Protein AF-0000000065835360 (afdb_homodimer)

Radius of gyration: 21.57 Å; Cα contacts (8 Å, |Δi|>4): 899; chains: 2; bounding box: 57×60×49 Å

Organism: Halobacterium salinarum (strain ATCC 29341 / DSM 671 / R1) (NCBI:txid478009)

Solvent-accessible surface area (backbone atoms only — not comparable to full-atom values): 21550 Å² total; per-residue (Å²): 78,46,27,40,27,52,40,58,62,84,72,42,64,62,73,33,56,86,76,38,94,44,69,66,56,38,40,51,50,51,50,28,15,33,51,36,31,48,48,20,39,43,72,41,60,34,44,54,33,32,42,17,49,42,82,69,91,62,95,64,101,49,58,75,44,73,48,68,56,59,67,34,57,42,52,40,48,52,45,53,74,40,68,74,50,26,31,36,41,50,30,45,23,54,41,42,39,27,68,63,51,35,51,56,73,67,50,62,59,41,31,30,34,22,49,22,68,56,25,26,62,30,29,42,34,33,58,51,65,80,58,62,58,53,80,55,36,45,12,34,60,51,35,53,51,47,30,48,74,71,71,42,47,73,32,75,48,65,30,33,38,51,16,47,58,59,55,44,69,70,42,47,32,36,37,67,69,67,28,88,51,52,43,36,50,51,40,44,76,71,37,37,42,83,43,64,58,96,55,41,57,41,64,46,66,61,78,80,126,77,45,27,39,26,51,43,57,63,84,74,41,62,61,72,32,55,86,76,37,94,45,71,66,56,38,41,53,50,51,50,28,14,33,50,34,32,49,50,19,39,42,71,40,58,33,45,52,32,34,41,17,49,41,82,70,92,62,94,64,102,48,59,74,43,74,47,68,57,58,65,33,59,42,51,39,50,52,45,53,74,41,69,76,49,27,31,37,41,48,29,45,22,53,42,41,38,26,68,62,50,36,52,56,73,69,50,62,60,41,32,30,36,22,48,22,66,57,25,26,62,30,31,42,34,33,58,51,66,81,59,62,58,54,78,54,36,45,12,33,61,51,35,54,51,48,30,48,73,70,71,42,48,74,32,75,50,65,27,34,38,52,17,48,57,60,54,43,69,69,43,47,33,36,36,67,69,68,27,88,52,52,44,37,51,52,40,44,76,71,38,37,45,82,43,64,60,96,56,42,57,40,64,46,66,60,77,80,126

Foldseek 3Di:
DEEEEEEEQPQPLVQCCVVDPHSVLVSVLLLLLLQQVCVQQVVLVYAYEYEYLDDHPDDDPHHYDHDVDDPQVSVLCCCLVDDPFYKYAYSQLLLRHSVLVNCQVPDDWQWEFEAAPPQFTGMITHRDSPQRGDGDHNRNVVSVVVCVVVVIGYHYRDDPSRHQGDRHQLSVQCCCVRHPDRSNVSCVVQQWDWDADPNDIGIDGDPDD/DEEEEEEEQPQPLVQCCVVDPHSVLVSVLLLLLLQQVCVQQVVLVYAYEYEYLDDHPDDDPHHYDYDVDDPQVSVLCCCLVDDPFYKYAYSQLLLRHSVLVNCQVPDDWQWEFEAAPPQFTGMITHRDSPQRGDGDHNRNVVSVVVCVVVVIGYHYRDDPSRHQGDRHQLSVQCCCVRHPDRSNVSCVVQQWDWDADPNDIGIDGDDDD

Secondary structure (DSSP, 8-state):
-EEEEEE--SS--GGGTTTSSSHHHHHHHHHHHHHHHHHHHHHTT-EEEEEESS--SS--SS-EEE--S-HHHHHHHHHHHS-SSEEEE-TT-TT--HHHHHHHHH--SSEEEEEPGGG-EEEEEESSTT-----SSSHHHHHHHHHHHTT--EEE---HHHH----STTHHHHHHHH--SHHHHHHHHTTEEEEEETTEEEEEEPP--/-EEEEEE--SSTTGGGTTTSSSHHHHHHHHHHHHHHHHHHHHHTT-EEEEEESS--SS--SS-EEE--S-HHHHHHHHHHHS-SSEEEE-TT-TT--HHHHHHHHH--SSEEEEEPGGG-EEEEEESSTT-----SSSHHHHHHHHHHHTT--EEE---HHHH----STTHHHHHHHH--SHHHHHHHHTTEEEEEETTEEEEEEPP--

Nearest PDB structures (foldseek):
  2i5e-assembly1_B  TM=9.384E-01  e=9.788E-21  Methanosarcina mazei Go1
  7p97-assembly2_BBB  TM=8.837E-01  e=1.307E-12  Mycetohabitans rhizoxinica HKI 454
  3cgx-assembly1_A  TM=7.823E-01  e=1.571E-10  Oleidesulfovibrio alaskensis G20
  2dpw-assembly1_A  TM=6.260E-01  e=3.125E-06  Thermus thermophilus HB8
  2i5e-assembly1_B  TM=9.383E-01  e=1.361E-20  Methanosarcina mazei Go1

Structure (mmCIF, N/CA/C/O backbone):
data_AF-0000000065835360-model_v1
#
loop_
_entity.id
_entity.type
_entity.pdbx_description
1 polymer '2-phospho-L-lactate guanylyltransferase'
#
loop_
_atom_site.group_PDB
_atom_site.id
_atom_site.type_symbol
_atom_site.label_atom_id
_atom_site.label_alt_id
_atom_site.label_comp_id
_atom_site.label_asym_id
_atom_site.label_entity_id
_atom_site.label_seq_id
_atom_site.pdbx_PDB_ins_code
_atom_site.Cartn_x
_atom_site.Cartn_y
_atom_site.Cartn_z
_atom_site.occupancy
_atom_site.B_iso_or_equiv
_atom_site.auth_seq_id
_atom_site.auth_comp_id
_atom_site.auth_asym_id
_atom_site.auth_atom_id
_atom_site.pdbx_PDB_model_num
ATOM 1 N N . MET A 1 1 ? 1.357 11.367 22.547 1 94.69 1 MET A N 1
ATOM 2 C CA . MET A 1 1 ? 2.412 11.68 21.594 1 94.69 1 MET A CA 1
ATOM 3 C C . MET A 1 1 ? 1.988 12.828 20.672 1 94.69 1 MET A C 1
ATOM 5 O O . MET A 1 1 ? 0.939 12.758 20.031 1 94.69 1 MET A O 1
ATOM 9 N N . ARG A 1 2 ? 2.748 13.93 20.656 1 98.06 2 ARG A N 1
ATOM 10 C CA . ARG A 1 2 ? 2.477 15.031 19.734 1 98.06 2 ARG A CA 1
ATOM 11 C C . ARG A 1 2 ? 2.516 14.547 18.297 1 98.06 2 ARG A C 1
ATOM 13 O O . ARG A 1 2 ? 3.463 13.875 17.875 1 98.06 2 ARG A O 1
ATOM 20 N N . THR A 1 3 ? 1.501 14.859 17.516 1 98.81 3 THR A N 1
ATOM 21 C CA . THR A 1 3 ? 1.419 14.445 16.125 1 98.81 3 THR A CA 1
ATOM 22 C C . THR A 1 3 ? 1.015 15.617 15.227 1 98.81 3 THR A C 1
ATOM 24 O O . THR A 1 3 ? -0.1 16.125 15.336 1 98.81 3 THR A O 1
ATOM 27 N N . VAL A 1 4 ? 1.934 15.977 14.383 1 98.88 4 VAL A N 1
ATOM 28 C CA . VAL A 1 4 ? 1.723 17.062 13.43 1 98.88 4 VAL A CA 1
ATOM 29 C C . VAL A 1 4 ? 1.05 16.516 12.172 1 98.88 4 VAL A C 1
ATOM 31 O O . VAL A 1 4 ? 1.47 15.492 11.625 1 98.88 4 VAL A O 1
ATOM 34 N N . VAL A 1 5 ? -0.006 17.172 11.719 1 98.94 5 VAL A N 1
ATOM 35 C CA . VAL A 1 5 ? -0.718 16.828 10.5 1 98.94 5 VAL A CA 1
ATOM 36 C C . VAL A 1 5 ? -0.709 18 9.531 1 98.94 5 VAL A C 1
ATOM 38 O O . VAL A 1 5 ? -1.51 18.938 9.672 1 98.94 5 VAL A O 1
ATOM 41 N N . PRO A 1 6 ? 0.2 18.016 8.57 1 98.81 6 PRO A N 1
ATOM 42 C CA . PRO A 1 6 ? 0.219 19.094 7.57 1 98.81 6 PRO A CA 1
ATOM 43 C C . PRO A 1 6 ? -1.033 19.109 6.695 1 98.81 6 PRO A C 1
ATOM 45 O O . PRO A 1 6 ? -1.552 18.047 6.34 1 98.81 6 PRO A O 1
ATOM 48 N N . PHE A 1 7 ? -1.528 20.297 6.316 1 98.69 7 PHE A N 1
ATOM 49 C CA . PHE A 1 7 ? -2.793 20.406 5.598 1 98.69 7 PHE A CA 1
ATOM 50 C C . PHE A 1 7 ? -2.828 21.672 4.75 1 98.69 7 PHE A C 1
ATOM 52 O O . PHE A 1 7 ? -2.441 22.75 5.211 1 98.69 7 PHE A O 1
ATOM 59 N N . ASP A 1 8 ? -3.15 21.547 3.518 1 97.06 8 ASP A N 1
ATOM 60 C CA . ASP A 1 8 ? -3.367 22.703 2.646 1 97.06 8 ASP A CA 1
ATOM 61 C C . ASP A 1 8 ? -4.855 22.922 2.395 1 97.06 8 ASP A C 1
ATOM 63 O O . ASP A 1 8 ? -5.461 22.234 1.567 1 97.06 8 ASP A O 1
ATOM 67 N N . PRO A 1 9 ? -5.484 23.922 2.965 1 96.56 9 PRO A N 1
ATOM 68 C CA . PRO A 1 9 ? -6.926 24.141 2.834 1 96.56 9 PRO A CA 1
ATOM 69 C C . PRO A 1 9 ? -7.285 24.938 1.584 1 96.56 9 PRO A C 1
ATOM 71 O O . PRO A 1 9 ? -8.469 25.109 1.272 1 96.56 9 PRO A O 1
ATOM 74 N N . ARG A 1 10 ? -6.363 25.531 0.852 1 93.5 10 ARG A N 1
ATOM 75 C CA . ARG A 1 10 ? -6.648 26.453 -0.242 1 93.5 10 ARG A CA 1
ATOM 76 C C . ARG A 1 10 ? -7.145 25.703 -1.476 1 93.5 10 ARG A C 1
ATOM 78 O O . ARG A 1 10 ? -8.281 25.906 -1.914 1 93.5 10 ARG A O 1
ATOM 85 N N . ASP A 1 11 ? -6.336 24.844 -2.051 1 91.62 11 ASP A N 1
ATOM 86 C CA . ASP A 1 11 ? -6.684 24.078 -3.242 1 91.62 11 ASP A CA 1
ATOM 87 C C . ASP A 1 11 ? -6.176 22.641 -3.141 1 91.62 11 ASP A C 1
ATOM 89 O O . ASP A 1 11 ? -5.332 22.219 -3.934 1 91.62 11 ASP A O 1
ATOM 93 N N . PRO A 1 12 ? -6.824 21.969 -2.213 1 92.69 12 PRO A N 1
ATOM 94 C CA . PRO A 1 12 ? -6.34 20.594 -2.002 1 92.69 12 PRO A CA 1
ATOM 95 C C . PRO A 1 12 ? -6.809 19.641 -3.09 1 92.69 12 PRO A C 1
ATOM 97 O O . PRO A 1 12 ? -7.789 19.906 -3.783 1 92.69 12 PRO A O 1
ATOM 100 N N . LYS A 1 13 ? -6.082 18.578 -3.326 1 95.31 13 LYS A N 1
ATOM 101 C CA . LYS A 1 13 ? -6.461 17.422 -4.148 1 95.31 13 LYS A CA 1
ATOM 102 C C . LYS A 1 13 ? -6.773 17.859 -5.578 1 95.31 13 LYS A C 1
ATOM 104 O O . LYS A 1 13 ? -7.777 17.422 -6.152 1 95.31 13 LYS A O 1
ATOM 109 N N . SER A 1 14 ? -5.918 18.656 -6.133 1 92.88 14 SER A N 1
ATOM 110 C CA . SER A 1 14 ? -6.125 19.25 -7.449 1 92.88 14 SER A CA 1
ATOM 111 C C . SER A 1 14 ? -6.164 18.172 -8.531 1 92.88 14 SER A C 1
ATOM 113 O O . SER A 1 14 ? -6.82 18.344 -9.562 1 92.88 14 SER A O 1
ATOM 115 N N . ARG A 1 15 ? -5.613 17.016 -8.352 1 91.06 15 ARG A N 1
ATOM 116 C CA . ARG A 1 15 ? -5.641 15.938 -9.336 1 91.06 15 ARG A CA 1
ATOM 117 C C . ARG A 1 15 ? -7.039 15.336 -9.445 1 91.06 15 ARG A C 1
ATOM 119 O O . ARG A 1 15 ? -7.324 14.578 -10.375 1 91.06 15 ARG A O 1
ATOM 126 N N . LEU A 1 16 ? -7.879 15.688 -8.477 1 95.69 16 LEU A N 1
ATOM 127 C CA . LEU A 1 16 ? -9.242 15.172 -8.477 1 95.69 16 LEU A CA 1
ATOM 128 C C . LEU A 1 16 ? -10.219 16.219 -9 1 95.69 16 LEU A C 1
ATOM 130 O O . LEU A 1 16 ? -11.43 16.109 -8.789 1 95.69 16 LEU A O 1
ATOM 134 N N . ALA A 1 17 ? -9.664 17.219 -9.664 1 94.19 17 ALA A N 1
ATOM 135 C CA . ALA A 1 17 ? -10.484 18.344 -10.133 1 94.19 17 ALA A CA 1
ATOM 136 C C . ALA A 1 17 ? -11.562 17.859 -11.102 1 94.19 17 ALA A C 1
ATOM 138 O O . ALA A 1 17 ? -12.664 18.406 -11.125 1 94.19 17 ALA A O 1
ATOM 139 N N . GLU A 1 18 ? -11.297 16.828 -11.93 1 91.62 18 GLU A N 1
ATOM 140 C CA . GLU A 1 18 ? -12.266 16.344 -12.914 1 91.62 18 GLU A CA 1
ATOM 141 C C . GLU A 1 18 ? -13.219 15.328 -12.305 1 91.62 18 GLU A C 1
ATOM 143 O O . GLU A 1 18 ? -14.211 14.945 -12.93 1 91.62 18 GLU A O 1
ATOM 148 N N . PHE A 1 19 ? -12.93 14.93 -11.117 1 91.94 19 PHE A N 1
ATOM 149 C CA . PHE A 1 19 ? -13.734 13.922 -10.445 1 91.94 19 PHE A CA 1
ATOM 150 C C . PHE A 1 19 ? -14.859 14.578 -9.648 1 91.94 19 PHE A C 1
ATOM 152 O O . PHE A 1 19 ? -15.977 14.055 -9.602 1 91.94 19 PHE A O 1
ATOM 159 N N . PHE A 1 20 ? -14.594 15.695 -9.078 1 94.75 20 PHE A N 1
ATOM 160 C CA . PHE A 1 20 ? -15.57 16.406 -8.266 1 94.75 20 PHE A CA 1
ATOM 161 C C . PHE A 1 20 ? -16.219 17.531 -9.047 1 94.75 20 PHE A C 1
ATOM 163 O O . PHE A 1 20 ? -15.711 17.953 -10.094 1 94.75 20 PHE A O 1
ATOM 170 N N . ALA A 1 21 ? -17.375 18.016 -8.516 1 93.62 21 ALA A N 1
ATOM 171 C CA . ALA A 1 21 ? -18.156 19.031 -9.227 1 93.62 21 ALA A CA 1
ATOM 172 C C . ALA A 1 21 ? -17.438 20.375 -9.242 1 93.62 21 ALA A C 1
ATOM 174 O O . ALA A 1 21 ? -17.5 21.109 -10.234 1 93.62 21 ALA A O 1
ATOM 175 N N . ASP A 1 22 ? -16.812 20.734 -8.203 1 95.06 22 ASP A N 1
ATOM 176 C CA . ASP A 1 22 ? -16.125 22.016 -8.078 1 95.06 22 ASP A CA 1
ATOM 177 C C . ASP A 1 22 ? -15.102 21.984 -6.941 1 95.06 22 ASP A C 1
ATOM 179 O O . ASP A 1 22 ? -14.922 20.953 -6.293 1 95.06 22 ASP A O 1
ATOM 183 N N . ALA A 1 23 ? -14.453 23.078 -6.738 1 95.25 23 ALA A N 1
ATOM 184 C CA . ALA A 1 23 ? -13.391 23.219 -5.75 1 95.25 23 ALA A CA 1
ATOM 185 C C . ALA A 1 23 ? -13.93 23.047 -4.332 1 95.25 23 ALA A C 1
ATOM 187 O O . ALA A 1 23 ? -13.242 22.531 -3.453 1 95.25 23 ALA A O 1
ATOM 188 N N . GLU A 1 24 ? -15.156 23.453 -4.156 1 95.5 24 GLU A N 1
ATOM 189 C CA . GLU A 1 24 ? -15.75 23.359 -2.826 1 95.5 24 GLU A CA 1
ATOM 190 C C . GLU A 1 24 ? -15.992 21.891 -2.432 1 95.5 24 GLU A C 1
ATOM 192 O O . GLU A 1 24 ? -15.758 21.516 -1.284 1 95.5 24 GLU A O 1
ATOM 197 N N . GLU A 1 25 ? -16.469 21.141 -3.314 1 96.12 25 GLU A N 1
ATOM 198 C CA . GLU A 1 25 ? -16.625 19.703 -3.055 1 96.12 25 GLU A CA 1
ATOM 199 C C . GLU A 1 25 ? -15.289 19.031 -2.787 1 96.12 25 GLU A C 1
ATOM 201 O O . GLU A 1 25 ? -15.172 18.219 -1.874 1 96.12 25 GLU A O 1
ATOM 206 N N . ARG A 1 26 ? -14.344 19.375 -3.564 1 96.62 26 ARG A N 1
ATOM 207 C CA . ARG A 1 26 ? -13.008 18.828 -3.381 1 96.62 26 ARG A CA 1
ATOM 208 C C . ARG A 1 26 ? -12.453 19.188 -2.008 1 96.62 26 ARG A C 1
ATOM 210 O O . ARG A 1 26 ? -11.828 18.359 -1.346 1 96.62 26 ARG A O 1
ATOM 217 N N . ARG A 1 27 ? -12.656 20.391 -1.614 1 96.88 27 ARG A N 1
ATOM 218 C CA . ARG A 1 27 ? -12.242 20.828 -0.285 1 96.88 27 ARG A CA 1
ATOM 219 C C . ARG A 1 27 ? -12.945 20.016 0.801 1 96.88 27 ARG A C 1
ATOM 221 O O . ARG A 1 27 ? -12.32 19.625 1.786 1 96.88 27 ARG A O 1
ATOM 228 N N . GLY A 1 28 ? -14.266 19.875 0.608 1 97.38 28 GLY A N 1
ATOM 229 C CA . GLY A 1 28 ? -15.008 19.047 1.554 1 97.38 28 GLY A CA 1
ATOM 230 C C . GLY A 1 28 ? -14.422 17.656 1.716 1 97.38 28 GLY A C 1
ATOM 231 O O . GLY A 1 28 ? -14.328 17.141 2.834 1 97.38 28 GLY A O 1
ATOM 232 N N . PHE A 1 29 ? -14.039 17.109 0.631 1 98.19 29 PHE A N 1
ATOM 233 C CA . PHE A 1 29 ? -13.414 15.789 0.636 1 98.19 29 PHE A CA 1
ATOM 234 C C . PHE A 1 29 ? -12.109 15.805 1.422 1 98.19 29 PHE A C 1
ATOM 236 O O . PHE A 1 29 ? -11.859 14.93 2.25 1 98.19 29 PHE A O 1
ATOM 243 N N . ALA A 1 30 ? -11.25 16.766 1.172 1 98.44 30 ALA A N 1
ATOM 244 C CA . ALA A 1 30 ? -9.984 16.906 1.877 1 98.44 30 ALA A CA 1
ATOM 245 C C . ALA A 1 30 ? -10.195 17.016 3.383 1 98.44 30 ALA A C 1
ATOM 247 O O . ALA A 1 30 ? -9.469 16.406 4.168 1 98.44 30 ALA A O 1
ATOM 248 N N . TYR A 1 31 ? -11.219 17.766 3.801 1 98.56 31 TYR A N 1
ATOM 249 C CA . TYR A 1 31 ? -11.516 17.938 5.219 1 98.56 31 TYR A CA 1
ATOM 250 C C . TYR A 1 31 ? -12.023 16.641 5.832 1 98.56 31 TYR A C 1
ATOM 252 O O . TYR A 1 31 ? -11.766 16.344 7 1 98.56 31 TYR A O 1
ATOM 260 N N . ALA A 1 32 ? -12.766 15.852 5.066 1 98.62 32 ALA A N 1
ATOM 261 C CA . ALA A 1 32 ? -13.211 14.547 5.559 1 98.62 32 ALA A CA 1
ATOM 262 C C . ALA A 1 32 ? -12.023 13.641 5.855 1 98.62 32 ALA A C 1
ATOM 264 O O . ALA A 1 32 ? -11.984 12.969 6.891 1 98.62 32 ALA A O 1
ATOM 265 N N . MET A 1 33 ? -11.047 13.672 4.98 1 98.81 33 MET A N 1
ATOM 266 C CA . MET A 1 33 ? -9.844 12.867 5.195 1 98.81 33 MET A CA 1
ATOM 267 C C . MET A 1 33 ? -9.062 13.375 6.406 1 98.81 33 MET A C 1
ATOM 269 O O . MET A 1 33 ? -8.602 12.586 7.227 1 98.81 33 MET A O 1
ATOM 273 N N . LEU A 1 34 ? -8.938 14.695 6.488 1 98.88 34 LEU A N 1
ATOM 274 C CA . LEU A 1 34 ? -8.266 15.281 7.645 1 98.88 34 LEU A CA 1
ATOM 275 C C . LEU A 1 34 ? -8.914 14.812 8.945 1 98.88 34 LEU A C 1
ATOM 277 O O . LEU A 1 34 ? -8.227 14.406 9.875 1 98.88 34 LEU A O 1
ATOM 281 N N . ALA A 1 35 ? -10.25 14.844 8.984 1 98.88 35 ALA A N 1
ATOM 282 C CA . ALA A 1 35 ? -10.977 14.445 10.188 1 98.88 35 ALA A CA 1
ATOM 283 C C . ALA A 1 35 ? -10.695 12.984 10.539 1 98.88 35 ALA A C 1
ATOM 285 O O . ALA A 1 35 ? -10.516 12.641 11.711 1 98.88 35 ALA A O 1
ATOM 286 N N . ASP A 1 36 ? -10.695 12.133 9.555 1 98.88 36 ASP A N 1
ATOM 287 C CA . ASP A 1 36 ? -10.406 10.727 9.773 1 98.88 36 ASP A CA 1
ATOM 288 C C . ASP A 1 36 ? -8.992 10.539 10.336 1 98.88 36 ASP A C 1
ATOM 290 O O . ASP A 1 36 ? -8.789 9.75 11.266 1 98.88 36 ASP A O 1
ATOM 294 N N . VAL A 1 37 ? -7.988 11.273 9.766 1 98.94 37 VAL A N 1
ATOM 295 C CA . VAL A 1 37 ? -6.605 11.164 10.227 1 98.94 37 VAL A CA 1
ATOM 296 C C . VAL A 1 37 ? -6.496 11.656 11.664 1 98.94 37 VAL A C 1
ATOM 298 O O . VAL A 1 37 ? -5.891 10.992 12.508 1 98.94 37 VAL A O 1
ATOM 301 N N . LEU A 1 38 ? -7.113 12.789 11.969 1 98.94 38 LEU A N 1
ATOM 302 C CA . LEU A 1 38 ? -7.098 13.32 13.328 1 98.94 38 LEU A CA 1
ATOM 303 C C . LEU A 1 38 ? -7.73 12.344 14.305 1 98.94 38 LEU A C 1
ATOM 305 O O . LEU A 1 38 ? -7.199 12.109 15.398 1 98.94 38 LEU A O 1
ATOM 309 N N . GLY A 1 39 ? -8.883 11.812 13.914 1 98.81 39 GLY A N 1
ATOM 310 C CA . GLY A 1 39 ? -9.531 10.812 14.75 1 98.81 39 GLY A CA 1
ATOM 311 C C . GLY A 1 39 ? -8.68 9.586 14.984 1 98.81 39 GLY A C 1
ATOM 312 O O . GLY A 1 39 ? -8.594 9.094 16.109 1 98.81 39 GLY A O 1
ATOM 313 N N . ALA A 1 40 ? -8.031 9.055 13.953 1 98.88 40 ALA A N 1
ATOM 314 C CA . ALA A 1 40 ? -7.168 7.883 14.078 1 98.88 40 ALA A CA 1
ATOM 315 C C . ALA A 1 40 ? -6 8.164 15.016 1 98.88 40 ALA A C 1
ATOM 317 O O . ALA A 1 40 ? -5.625 7.312 15.828 1 98.88 40 ALA A O 1
ATOM 318 N N . VAL A 1 41 ? -5.383 9.359 14.898 1 98.94 41 VAL A N 1
ATOM 319 C CA . VAL A 1 41 ? -4.27 9.758 15.758 1 98.94 41 VAL A CA 1
ATOM 320 C C . VAL A 1 41 ? -4.73 9.797 17.219 1 98.94 41 VAL A C 1
ATOM 322 O O . VAL A 1 41 ? -4.074 9.234 18.094 1 98.94 41 VAL A O 1
ATOM 325 N N . ARG A 1 42 ? -5.875 10.383 17.5 1 98.81 42 ARG A N 1
ATOM 326 C CA . ARG A 1 42 ? -6.395 10.477 18.859 1 98.81 42 ARG A CA 1
ATOM 327 C C . ARG A 1 42 ? -6.695 9.102 19.438 1 98.81 42 ARG A C 1
ATOM 329 O O . ARG A 1 42 ? -6.309 8.789 20.562 1 98.81 42 ARG A O 1
ATOM 336 N N . ASP A 1 43 ? -7.336 8.312 18.641 1 98.69 43 ASP A N 1
ATOM 337 C CA . ASP A 1 43 ? -7.715 6.973 19.078 1 98.69 43 ASP A CA 1
ATOM 338 C C . ASP A 1 43 ? -6.484 6.102 19.312 1 98.69 43 ASP A C 1
ATOM 340 O O . ASP A 1 43 ? -6.547 5.102 20.031 1 98.69 43 ASP A O 1
ATOM 344 N N . ALA A 1 44 ? -5.371 6.477 18.734 1 98.75 44 ALA A N 1
ATOM 345 C CA . ALA A 1 44 ? -4.113 5.758 18.922 1 98.75 44 ALA A CA 1
ATOM 346 C C . ALA A 1 44 ? -3.379 6.25 20.156 1 98.75 44 ALA A C 1
ATOM 348 O O . ALA A 1 44 ? -2.35 5.688 20.547 1 98.75 44 ALA A O 1
ATOM 349 N N . GLY A 1 45 ? -3.883 7.273 20.766 1 98.31 45 GLY A N 1
ATOM 350 C CA . GLY A 1 45 ? -3.252 7.824 21.953 1 98.31 45 GLY A CA 1
ATOM 351 C C . GLY A 1 45 ? -2.381 9.031 21.656 1 98.31 45 GLY A C 1
ATOM 352 O O . GLY A 1 45 ? -1.576 9.438 22.5 1 98.31 45 GLY A O 1
ATOM 353 N N . GLY A 1 46 ? -2.523 9.602 20.469 1 98.69 46 GLY A N 1
ATOM 354 C CA . GLY A 1 46 ? -1.745 10.773 20.094 1 98.69 46 GLY A CA 1
ATOM 355 C C . GLY A 1 46 ? -2.473 12.078 20.359 1 98.69 46 GLY A C 1
ATOM 356 O O . GLY A 1 46 ? -3.664 12.078 20.688 1 98.69 46 GLY A O 1
ATOM 357 N N . ASP A 1 47 ? -1.73 13.148 20.266 1 98.62 47 ASP A N 1
ATOM 358 C CA . ASP A 1 47 ? -2.225 14.516 20.375 1 98.62 47 ASP A CA 1
ATOM 359 C C . ASP A 1 47 ? -1.996 15.289 19.078 1 98.62 47 ASP A C 1
ATOM 361 O O . ASP A 1 47 ? -0.924 15.859 18.875 1 98.62 47 ASP A O 1
ATOM 365 N N . PRO A 1 48 ? -2.996 15.359 18.25 1 98.81 48 PRO A N 1
ATOM 366 C CA . PRO A 1 48 ? -2.777 15.938 16.922 1 98.81 48 PRO A CA 1
ATOM 367 C C . PRO A 1 48 ? -2.789 17.469 16.938 1 98.81 48 PRO A C 1
ATOM 369 O O . PRO A 1 48 ? -3.566 18.078 17.672 1 98.81 48 PRO A O 1
ATOM 372 N N . VAL A 1 49 ? -1.959 18.047 16.156 1 98.75 49 VAL A N 1
ATOM 373 C CA . VAL A 1 49 ? -1.921 19.453 15.805 1 98.75 49 VAL A CA 1
ATOM 374 C C . VAL A 1 49 ? -1.859 19.594 14.281 1 98.75 49 VAL A C 1
ATOM 376 O O . VAL A 1 49 ? -1.11 18.891 13.617 1 98.75 49 VAL A O 1
ATOM 379 N N . VAL A 1 50 ? -2.691 20.453 13.734 1 98.88 50 VAL A N 1
ATOM 380 C CA . VAL A 1 50 ? -2.711 20.703 12.297 1 98.88 50 VAL A CA 1
ATOM 381 C C . VAL A 1 50 ? -1.798 21.875 11.953 1 98.88 50 VAL A C 1
ATOM 383 O O . VAL A 1 50 ? -1.883 22.938 12.578 1 98.88 50 VAL A O 1
ATOM 386 N N . VAL A 1 51 ? -0.885 21.703 11.07 1 98.75 51 VAL A N 1
ATOM 387 C CA . VAL A 1 51 ? -0.112 22.797 10.469 1 98.75 51 VAL A CA 1
ATOM 388 C C . VAL A 1 51 ? -0.624 23.078 9.062 1 98.75 51 VAL A C 1
ATOM 390 O O . VAL A 1 51 ? -0.329 22.328 8.125 1 98.75 51 VAL A O 1
ATOM 393 N N . ALA A 1 52 ? -1.367 24.156 8.93 1 98.81 52 ALA A N 1
ATOM 394 C CA . ALA A 1 52 ? -2.045 24.469 7.676 1 98.81 52 ALA A CA 1
ATOM 395 C C . ALA A 1 52 ? -1.3 25.562 6.91 1 98.81 52 ALA A C 1
ATOM 397 O O . ALA A 1 52 ? -0.736 26.484 7.516 1 98.81 52 ALA A O 1
ATOM 398 N N . THR A 1 53 ? -1.312 25.484 5.586 1 98.31 53 THR A N 1
ATOM 399 C CA . THR A 1 53 ? -0.639 26.469 4.754 1 98.31 53 THR A CA 1
ATOM 400 C C . THR A 1 53 ? -1.422 27.781 4.734 1 98.31 53 THR A C 1
ATOM 402 O O . THR A 1 53 ? -0.909 28.812 4.293 1 98.31 53 THR A O 1
ATOM 405 N N . ALA A 1 54 ? -2.66 27.812 5.137 1 98.31 54 ALA A N 1
ATOM 406 C CA . ALA A 1 54 ? -3.574 28.938 5.238 1 98.31 54 ALA A CA 1
ATOM 407 C C . ALA A 1 54 ? -4.637 28.688 6.305 1 98.31 54 ALA A C 1
ATOM 409 O O . ALA A 1 54 ? -4.785 27.578 6.797 1 98.31 54 ALA A O 1
ATOM 410 N N . PRO A 1 55 ? -5.324 29.734 6.738 1 97.88 55 PRO A N 1
ATOM 411 C CA . PRO A 1 55 ? -6.418 29.5 7.684 1 97.88 55 PRO A CA 1
ATOM 412 C C . PRO A 1 55 ? -7.438 28.484 7.164 1 97.88 55 PRO A C 1
ATOM 414 O O . PRO A 1 55 ? -7.738 28.469 5.969 1 97.88 55 PRO A O 1
ATOM 417 N N . VAL A 1 56 ? -7.957 27.672 8.016 1 97.88 56 VAL A N 1
ATOM 418 C CA . VAL A 1 56 ? -8.93 26.656 7.637 1 97.88 56 VAL A CA 1
ATOM 419 C C . VAL A 1 56 ? -10.32 27.281 7.523 1 97.88 56 VAL A C 1
ATOM 421 O O . VAL A 1 56 ? -10.656 28.188 8.281 1 97.88 56 VAL A O 1
ATOM 424 N N . SER A 1 57 ? -11.094 26.797 6.633 1 94.81 57 SER A N 1
ATOM 425 C CA . SER A 1 57 ? -12.406 27.375 6.332 1 94.81 57 SER A CA 1
ATOM 426 C C . SER A 1 57 ? -13.516 26.562 6.996 1 94.81 57 SER A C 1
ATOM 428 O O . SER A 1 57 ? -14.688 26.953 6.938 1 94.81 57 SER A O 1
ATOM 430 N N . ARG A 1 58 ? -13.195 25.422 7.523 1 96.06 58 ARG A N 1
ATOM 431 C CA . ARG A 1 58 ? -14.133 24.531 8.195 1 96.06 58 ARG A CA 1
ATOM 432 C C . ARG A 1 58 ? -13.625 24.141 9.578 1 96.06 58 ARG A C 1
ATOM 434 O O . ARG A 1 58 ? -12.43 24.234 9.852 1 96.06 58 ARG A O 1
ATOM 441 N N . PRO A 1 59 ? -14.57 23.766 10.43 1 96.31 59 PRO A N 1
ATOM 442 C CA . PRO A 1 59 ? -14.133 23.328 11.758 1 96.31 59 PRO A CA 1
ATOM 443 C C . PRO A 1 59 ? -13.188 22.141 11.719 1 96.31 59 PRO A C 1
ATOM 445 O O . PRO A 1 59 ? -13.422 21.188 10.961 1 96.31 59 PRO A O 1
ATOM 448 N N . VAL A 1 60 ? -12.156 22.188 12.477 1 98.19 60 VAL A N 1
ATOM 449 C CA . VAL A 1 60 ? -11.164 21.125 12.641 1 98.19 60 VAL A CA 1
ATOM 450 C C . VAL A 1 60 ? -11.047 20.766 14.117 1 98.19 60 VAL A C 1
ATOM 452 O O . VAL A 1 60 ? -10.883 21.641 14.969 1 98.19 60 VAL A O 1
ATOM 455 N N . ASP A 1 61 ? -11.195 19.531 14.414 1 97.56 61 ASP A N 1
ATOM 456 C CA . ASP A 1 61 ? -11.18 19.062 15.797 1 97.56 61 ASP A CA 1
ATOM 457 C C . ASP A 1 61 ? -9.75 18.859 16.297 1 97.56 61 ASP A C 1
ATOM 459 O O . ASP A 1 61 ? -9.406 17.766 16.766 1 97.56 61 ASP A O 1
ATOM 463 N N . ALA A 1 62 ? -8.883 19.812 16.266 1 98.69 62 ALA A N 1
ATOM 464 C CA . ALA A 1 62 ? -7.5 19.891 16.734 1 98.69 62 ALA A CA 1
ATOM 465 C C . ALA A 1 62 ? -6.977 21.328 16.672 1 98.69 62 ALA A C 1
ATOM 467 O O . ALA A 1 62 ? -7.508 22.156 15.93 1 98.69 62 ALA A O 1
ATOM 468 N N . PRO A 1 63 ? -5.973 21.688 17.547 1 98.5 63 PRO A N 1
ATOM 469 C CA . PRO A 1 63 ? -5.332 22.984 17.344 1 98.5 63 PRO A CA 1
ATOM 470 C C . PRO A 1 63 ? -4.785 23.156 15.93 1 98.5 63 PRO A C 1
ATOM 472 O O . PRO A 1 63 ? -4.266 22.203 15.344 1 98.5 63 PRO A O 1
ATOM 475 N N . VAL A 1 64 ? -4.961 24.375 15.383 1 98.69 64 VAL A N 1
ATOM 476 C CA . VAL A 1 64 ? -4.477 24.688 14.039 1 98.69 64 VAL A CA 1
ATOM 477 C C . VAL A 1 64 ? -3.467 25.828 14.109 1 98.69 64 VAL A C 1
ATOM 479 O O . VAL A 1 64 ? -3.734 26.875 14.719 1 98.69 64 VAL A O 1
ATOM 482 N N . THR A 1 65 ? -2.344 25.609 13.586 1 97.88 65 THR A N 1
ATOM 483 C CA . THR A 1 65 ? -1.353 26.656 13.367 1 97.88 65 THR A CA 1
ATOM 484 C C . THR A 1 65 ? -1.116 26.875 11.875 1 97.88 65 THR A C 1
ATOM 486 O O . THR A 1 65 ? -1.032 25.922 11.109 1 97.88 65 THR A O 1
ATOM 489 N N . VAL A 1 66 ? -0.955 28.141 11.477 1 98.56 66 VAL A N 1
ATOM 490 C CA . VAL A 1 66 ? -0.72 28.469 10.078 1 98.56 66 VAL A CA 1
ATOM 491 C C . VAL A 1 66 ? 0.777 28.625 9.828 1 98.56 66 VAL A C 1
ATOM 493 O O . VAL A 1 66 ? 1.455 29.375 10.547 1 98.56 66 VAL A O 1
ATOM 496 N N . ASP A 1 67 ? 1.307 27.906 8.914 1 98.31 67 ASP A N 1
ATOM 497 C CA . ASP A 1 67 ? 2.668 28 8.398 1 98.31 67 ASP A CA 1
ATOM 498 C C . ASP A 1 67 ? 2.689 27.812 6.883 1 98.31 67 ASP A C 1
ATOM 500 O O . ASP A 1 67 ? 2.539 26.688 6.387 1 98.31 67 ASP A O 1
ATOM 504 N N . ASP A 1 68 ? 2.932 28.828 6.117 1 97.31 68 ASP A N 1
ATOM 505 C CA . ASP A 1 68 ? 2.795 28.781 4.664 1 97.31 68 ASP A CA 1
ATOM 506 C C . ASP A 1 68 ? 4.133 28.453 3.998 1 97.31 68 ASP A C 1
ATOM 508 O O . ASP A 1 68 ? 4.27 28.578 2.779 1 97.31 68 ASP A O 1
ATOM 512 N N . ARG A 1 69 ? 5.152 28.141 4.805 1 97.88 69 ARG A N 1
ATOM 513 C CA . ARG A 1 69 ? 6.418 27.703 4.227 1 97.88 69 ARG A CA 1
ATOM 514 C C . ARG A 1 69 ? 6.254 26.375 3.494 1 97.88 69 ARG A C 1
ATOM 516 O O . ARG A 1 69 ? 5.223 25.719 3.621 1 97.88 69 ARG A O 1
ATOM 523 N N . ALA A 1 70 ? 7.281 26.016 2.707 1 97 70 ALA A N 1
ATOM 524 C CA . ALA A 1 70 ? 7.297 24.719 2.021 1 97 70 ALA A CA 1
ATOM 525 C C . ALA A 1 70 ? 7.172 23.562 3.014 1 97 70 ALA A C 1
ATOM 527 O O . ALA A 1 70 ? 7.684 23.656 4.133 1 97 70 ALA A O 1
ATOM 528 N N . LEU A 1 71 ? 6.59 22.531 2.602 1 97.19 71 LEU A N 1
ATOM 529 C CA . LEU A 1 71 ? 6.223 21.406 3.443 1 97.19 71 LEU A CA 1
ATOM 530 C C . LEU A 1 71 ? 7.414 20.938 4.27 1 97.19 71 LEU A C 1
ATOM 532 O O . LEU A 1 71 ? 7.312 20.797 5.492 1 97.19 71 LEU A O 1
ATOM 536 N N . SER A 1 72 ? 8.594 20.719 3.625 1 97.75 72 SER A N 1
ATOM 537 C CA . SER A 1 72 ? 9.781 20.234 4.324 1 97.75 72 SER A CA 1
ATOM 538 C C . SER A 1 72 ? 10.188 21.172 5.441 1 97.75 72 SER A C 1
ATOM 540 O O . SER A 1 72 ? 10.484 20.75 6.559 1 97.75 72 SER A O 1
ATOM 542 N N . THR A 1 73 ? 10.156 22.453 5.133 1 97.38 73 THR A N 1
ATOM 543 C CA . THR A 1 73 ? 10.555 23.469 6.094 1 97.38 73 THR A CA 1
ATOM 544 C C . THR A 1 73 ? 9.578 23.531 7.262 1 97.38 73 THR A C 1
ATOM 546 O O . THR A 1 73 ? 9.984 23.578 8.422 1 97.38 73 THR A O 1
ATOM 549 N N . ALA A 1 74 ? 8.305 23.531 6.91 1 97.94 74 ALA A N 1
ATOM 550 C CA . ALA A 1 74 ? 7.273 23.625 7.938 1 97.94 74 ALA A CA 1
ATOM 551 C C . ALA A 1 74 ? 7.328 22.422 8.875 1 97.94 74 ALA A C 1
ATOM 553 O O . ALA A 1 74 ? 7.234 22.562 10.094 1 97.94 74 ALA A O 1
ATOM 554 N N . VAL A 1 75 ? 7.488 21.203 8.336 1 97.69 75 VAL A N 1
ATOM 555 C CA . VAL A 1 75 ? 7.527 19.984 9.117 1 97.69 75 VAL A CA 1
ATOM 556 C C . VAL A 1 75 ? 8.789 19.953 9.977 1 97.69 75 VAL A C 1
ATOM 558 O O . VAL A 1 75 ? 8.742 19.625 11.164 1 97.69 75 VAL A O 1
ATOM 561 N N . ALA A 1 76 ? 9.938 20.328 9.367 1 97.12 76 ALA A N 1
ATOM 562 C CA . ALA A 1 76 ? 11.188 20.375 10.125 1 97.12 76 ALA A CA 1
ATOM 563 C C . ALA A 1 76 ? 11.07 21.312 11.312 1 97.12 76 ALA A C 1
ATOM 565 O O . ALA A 1 76 ? 11.5 20.984 12.422 1 97.12 76 ALA A O 1
ATOM 566 N N . ALA A 1 77 ? 10.516 22.484 11.086 1 97 77 ALA A N 1
ATOM 567 C CA . ALA A 1 77 ? 10.32 23.469 12.141 1 97 77 ALA A CA 1
ATOM 568 C C . ALA A 1 77 ? 9.398 22.922 13.234 1 97 77 ALA A C 1
ATOM 570 O O . ALA A 1 77 ? 9.656 23.109 14.422 1 97 77 ALA A O 1
ATOM 571 N N . ALA A 1 78 ? 8.312 22.266 12.812 1 96.69 78 ALA A N 1
ATOM 572 C CA . ALA A 1 78 ? 7.352 21.719 13.766 1 96.69 78 ALA A CA 1
ATOM 573 C C . ALA A 1 78 ? 8 20.672 14.672 1 96.69 78 ALA A C 1
ATOM 575 O O . ALA A 1 78 ? 7.695 20.594 15.859 1 96.69 78 ALA A O 1
ATOM 576 N N . ILE A 1 79 ? 8.852 19.828 14.102 1 96.88 79 ILE A N 1
ATOM 577 C CA . ILE A 1 79 ? 9.562 18.828 14.883 1 96.88 79 ILE A CA 1
ATOM 578 C C . ILE A 1 79 ? 10.531 19.516 15.844 1 96.88 79 ILE A C 1
ATOM 580 O O . ILE A 1 79 ? 10.539 19.219 17.047 1 96.88 79 ILE A O 1
ATOM 584 N N . ALA A 1 80 ? 11.281 20.469 15.336 1 95 80 ALA A N 1
ATOM 585 C CA . ALA A 1 80 ? 12.336 21.125 16.109 1 95 80 ALA A CA 1
ATOM 586 C C . ALA A 1 80 ? 11.742 21.922 17.266 1 95 80 ALA A C 1
ATOM 588 O O . ALA A 1 80 ? 12.336 22 18.344 1 95 80 ALA A O 1
ATOM 589 N N . ASP A 1 81 ? 10.617 22.438 17.062 1 92.75 81 ASP A N 1
ATOM 590 C CA . ASP A 1 81 ? 10.023 23.375 18.016 1 92.75 81 ASP A CA 1
ATOM 591 C C . ASP A 1 81 ? 9.117 22.641 19 1 92.75 81 ASP A C 1
ATOM 593 O O . ASP A 1 81 ? 8.641 23.234 19.969 1 92.75 81 ASP A O 1
ATOM 597 N N . GLY A 1 82 ? 8.781 21.453 18.719 1 92.69 82 GLY A N 1
ATOM 598 C CA . GLY A 1 82 ? 7.832 20.734 19.547 1 92.69 82 GLY A CA 1
ATOM 599 C C . GLY A 1 82 ? 8.492 19.75 20.5 1 92.69 82 GLY A C 1
ATOM 600 O O . GLY A 1 82 ? 9.695 19.5 20.406 1 92.69 82 GLY A O 1
ATOM 601 N N . PRO A 1 83 ? 7.723 19.312 21.453 1 95.88 83 PRO A N 1
ATOM 602 C CA . PRO A 1 83 ? 8.25 18.25 22.312 1 95.88 83 PRO A CA 1
ATOM 603 C C . PRO A 1 83 ? 8.547 16.969 21.562 1 95.88 83 PRO A C 1
ATOM 605 O O . PRO A 1 83 ? 7.84 16.625 20.609 1 95.88 83 PRO A O 1
ATOM 608 N N . LEU A 1 84 ? 9.562 16.25 22 1 96.75 84 LEU A N 1
ATOM 609 C CA . LEU A 1 84 ? 9.906 14.961 21.422 1 96.75 84 LEU A CA 1
ATOM 610 C C . LEU A 1 84 ? 9.469 13.812 22.328 1 96.75 84 LEU A C 1
ATOM 612 O O . LEU A 1 84 ? 9.461 13.961 23.547 1 96.75 84 LEU A O 1
ATOM 616 N N . PRO A 1 85 ? 9.039 12.734 21.797 1 97.81 85 PRO A N 1
ATOM 617 C CA . PRO A 1 85 ? 8.977 12.477 20.344 1 97.81 85 PRO A CA 1
ATOM 618 C C . PRO A 1 85 ? 7.824 13.203 19.672 1 97.81 85 PRO A C 1
ATOM 620 O O . PRO A 1 85 ? 6.812 13.5 20.312 1 97.81 85 PRO A O 1
ATOM 623 N N . THR A 1 86 ? 7.973 13.508 18.328 1 98.56 86 THR A N 1
ATOM 624 C CA . THR A 1 86 ? 6.949 14.109 17.484 1 98.56 86 THR A CA 1
ATOM 625 C C . THR A 1 86 ? 6.711 13.273 16.234 1 98.56 86 THR A C 1
ATOM 627 O O . THR A 1 86 ? 7.66 12.867 15.57 1 98.56 86 THR A O 1
ATOM 630 N N . ALA A 1 87 ? 5.488 12.969 15.961 1 98.75 87 ALA A N 1
ATOM 631 C CA . ALA A 1 87 ? 5.109 12.297 14.719 1 98.75 87 ALA A CA 1
ATOM 632 C C . ALA A 1 87 ? 4.547 13.289 13.703 1 98.75 87 ALA A C 1
ATOM 634 O O . ALA A 1 87 ? 4.023 14.336 14.078 1 98.75 87 ALA A O 1
ATOM 635 N N . VAL A 1 88 ? 4.758 12.992 12.469 1 98.88 88 VAL A N 1
ATOM 636 C CA . VAL A 1 88 ? 4.145 13.68 11.336 1 98.88 88 VAL A CA 1
ATOM 637 C C . VAL A 1 88 ? 3.322 12.695 10.516 1 98.88 88 VAL A C 1
ATOM 639 O O . VAL A 1 88 ? 3.844 11.672 10.055 1 98.88 88 VAL A O 1
ATOM 642 N N . VAL A 1 89 ? 2.033 12.906 10.359 1 98.94 89 VAL A N 1
ATOM 643 C CA . VAL A 1 89 ? 1.121 12.055 9.609 1 98.94 89 VAL A CA 1
ATOM 644 C C . VAL A 1 89 ? 0.391 12.875 8.547 1 98.94 89 VAL A C 1
ATOM 646 O O . VAL A 1 89 ? -0.286 13.852 8.867 1 98.94 89 VAL A O 1
ATOM 649 N N . MET A 1 90 ? 0.534 12.492 7.305 1 98.88 90 MET A N 1
ATOM 650 C CA . MET A 1 90 ? -0.074 13.25 6.215 1 98.88 90 MET A CA 1
ATOM 651 C C . MET A 1 90 ? -1.596 13.203 6.301 1 98.88 90 MET A C 1
ATOM 653 O O . MET A 1 90 ? -2.17 12.164 6.637 1 98.88 90 MET A O 1
ATOM 657 N N . ALA A 1 91 ? -2.252 14.25 5.859 1 98.81 91 ALA A N 1
ATOM 658 C CA . ALA A 1 91 ? -3.682 14.469 6.066 1 98.81 91 ALA A CA 1
ATOM 659 C C . ALA A 1 91 ? -4.508 13.656 5.066 1 98.81 91 ALA A C 1
ATOM 661 O O . ALA A 1 91 ? -5.719 13.508 5.23 1 98.81 91 ALA A O 1
ATOM 662 N N . ASP A 1 92 ? -3.85 13.156 4.035 1 98.62 92 ASP A N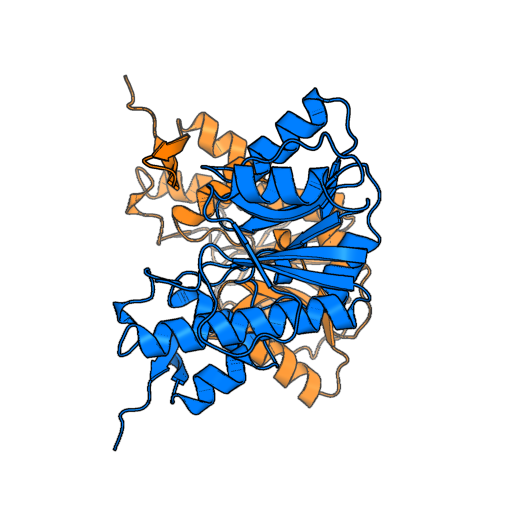 1
ATOM 663 C CA . ASP A 1 92 ? -4.617 12.508 2.979 1 98.62 92 ASP A CA 1
ATOM 664 C C . ASP A 1 92 ? -4.531 10.984 3.094 1 98.62 92 ASP A C 1
ATOM 666 O O . ASP A 1 92 ? -4.719 10.273 2.107 1 98.62 92 ASP A O 1
ATOM 670 N N . LEU A 1 93 ? -4.246 10.531 4.332 1 98.88 93 LEU A N 1
ATOM 671 C CA . LEU A 1 93 ? -4.238 9.102 4.625 1 98.88 93 LEU A CA 1
ATOM 672 C C . LEU A 1 93 ? -5.602 8.648 5.129 1 98.88 93 LEU A C 1
ATOM 674 O O . LEU A 1 93 ? -5.73 8.227 6.281 1 98.88 93 LEU A O 1
ATOM 678 N N . ALA A 1 94 ? -6.551 8.523 4.23 1 98.69 94 ALA A N 1
ATOM 679 C CA . ALA A 1 94 ? -7.938 8.211 4.559 1 98.69 94 ALA A CA 1
ATOM 680 C C . ALA A 1 94 ? -8.055 6.805 5.145 1 98.69 94 ALA A C 1
ATOM 682 O O . ALA A 1 94 ? -9.047 6.48 5.805 1 98.69 94 ALA A O 1
ATOM 683 N N . LEU A 1 95 ? -7.086 5.988 4.926 1 98.81 95 LEU A N 1
ATOM 684 C CA . LEU A 1 95 ? -7.176 4.602 5.363 1 98.81 95 LEU A CA 1
ATOM 685 C C . LEU A 1 95 ? -6.488 4.414 6.715 1 98.81 95 LEU A C 1
ATOM 687 O O . LEU A 1 95 ? -6.512 3.318 7.277 1 98.81 95 LEU A O 1
ATOM 691 N N . ALA A 1 96 ? -5.867 5.457 7.262 1 98.88 96 ALA A N 1
ATOM 692 C CA . ALA A 1 96 ? -5.16 5.344 8.539 1 98.88 96 ALA A CA 1
ATOM 693 C C . ALA A 1 96 ? -6.082 4.832 9.633 1 98.88 96 ALA A C 1
ATOM 695 O O . ALA A 1 96 ? -7.238 5.254 9.734 1 98.88 96 ALA A O 1
ATOM 696 N N . THR A 1 97 ? -5.621 3.908 10.406 1 98.81 97 THR A N 1
ATOM 697 C CA . THR A 1 97 ? -6.328 3.387 11.57 1 98.81 97 THR A CA 1
ATOM 698 C C . THR A 1 97 ? -5.531 3.641 12.844 1 98.81 97 THR A C 1
ATOM 700 O O . THR A 1 97 ? -4.312 3.824 12.797 1 98.81 97 THR A O 1
ATOM 703 N N . PRO A 1 98 ? -6.242 3.639 13.961 1 98.81 98 PRO A N 1
ATOM 704 C CA . PRO A 1 98 ? -5.504 3.758 15.219 1 98.81 98 PRO A CA 1
ATOM 705 C C . PRO A 1 98 ? -4.441 2.674 15.383 1 98.81 98 PRO A C 1
ATOM 707 O O . PRO A 1 98 ? -3.334 2.955 15.852 1 98.81 98 PRO A O 1
ATOM 710 N N . ASP A 1 99 ? -4.734 1.457 14.969 1 98.75 99 ASP A N 1
ATOM 711 C CA . ASP A 1 99 ? -3.791 0.351 15.109 1 98.75 99 ASP A CA 1
ATOM 712 C C . ASP A 1 99 ? -2.533 0.595 14.281 1 98.75 99 ASP A C 1
ATOM 714 O O . ASP A 1 99 ? -1.418 0.347 14.742 1 98.75 99 ASP A O 1
ATOM 718 N N . ALA A 1 100 ? -2.688 1.033 13.055 1 98.88 100 ALA A N 1
ATOM 719 C CA . ALA A 1 100 ? -1.533 1.33 12.211 1 98.88 100 ALA A CA 1
ATOM 720 C C . ALA A 1 100 ? -0.666 2.422 12.828 1 98.88 100 ALA A C 1
ATOM 722 O O . ALA A 1 100 ? 0.563 2.322 12.828 1 98.88 100 ALA A O 1
ATOM 723 N N . ILE A 1 101 ? -1.313 3.432 13.367 1 98.94 101 ILE A N 1
ATOM 724 C CA . ILE A 1 101 ? -0.599 4.547 13.977 1 98.94 101 ILE A CA 1
ATOM 725 C C . ILE A 1 101 ? 0.097 4.082 15.25 1 98.94 101 ILE A C 1
ATOM 727 O O . ILE A 1 101 ? 1.235 4.469 15.523 1 98.94 101 ILE A O 1
ATOM 731 N N . ARG A 1 102 ? -0.549 3.182 16.031 1 98.88 102 ARG A N 1
ATOM 732 C CA . ARG A 1 102 ? 0.066 2.648 17.25 1 98.88 102 ARG A CA 1
ATOM 733 C C . ARG A 1 102 ? 1.337 1.871 16.922 1 98.88 102 ARG A C 1
ATOM 735 O O . ARG A 1 102 ? 2.301 1.893 17.688 1 98.88 102 ARG A O 1
ATOM 742 N N . ARG A 1 103 ? 1.36 1.216 15.797 1 98.88 103 ARG A N 1
ATOM 743 C CA . ARG A 1 103 ? 2.568 0.506 15.383 1 98.88 103 ARG A CA 1
ATOM 744 C C . ARG A 1 103 ? 3.727 1.474 15.172 1 98.88 103 ARG A C 1
ATOM 746 O O . ARG A 1 103 ? 4.875 1.153 15.484 1 98.88 103 ARG A O 1
ATOM 753 N N . VAL A 1 104 ? 3.412 2.643 14.625 1 98.88 104 VAL A N 1
ATOM 754 C CA . VAL A 1 104 ? 4.438 3.668 14.453 1 98.88 104 VAL A CA 1
ATOM 755 C C . VAL A 1 104 ? 4.914 4.156 15.812 1 98.88 104 VAL A C 1
ATOM 757 O O . VAL A 1 104 ? 6.117 4.207 16.078 1 98.88 104 VAL A O 1
ATOM 760 N N . PHE A 1 105 ? 3.934 4.418 16.734 1 98.81 105 PHE A N 1
ATOM 761 C CA . PHE A 1 105 ? 4.254 4.934 18.062 1 98.81 105 PHE A CA 1
ATOM 762 C C . PHE A 1 105 ? 5.105 3.936 18.828 1 98.81 105 PHE A C 1
ATOM 764 O O . PHE A 1 105 ? 5.973 4.328 19.625 1 98.81 105 PHE A O 1
ATOM 771 N N . ALA A 1 106 ? 4.902 2.67 18.562 1 98.75 106 ALA A N 1
ATOM 772 C CA . ALA A 1 106 ? 5.523 1.615 19.375 1 98.75 106 ALA A CA 1
ATOM 773 C C . ALA A 1 106 ? 6.867 1.201 18.781 1 98.75 106 ALA A C 1
ATOM 775 O O . ALA A 1 106 ? 7.66 0.525 19.438 1 98.75 106 ALA A O 1
ATOM 776 N N . ALA A 1 107 ? 7.113 1.521 17.531 1 98.75 107 ALA A N 1
ATOM 777 C CA . ALA A 1 107 ? 8.328 1.079 16.844 1 98.75 107 ALA A CA 1
ATOM 778 C C . ALA A 1 107 ? 9.57 1.697 17.484 1 98.75 107 ALA A C 1
ATOM 780 O O . ALA A 1 107 ? 9.531 2.838 17.953 1 98.75 107 ALA A O 1
ATOM 781 N N . SER A 1 108 ? 10.641 1.028 17.5 1 98.5 108 SER A N 1
ATOM 782 C CA . SER A 1 108 ? 11.898 1.537 18.047 1 98.5 108 SER A CA 1
ATOM 783 C C . SER A 1 108 ? 12.656 2.359 17.016 1 98.5 108 SER A C 1
ATOM 785 O O . SER A 1 108 ? 12.297 2.373 15.836 1 98.5 108 SER A O 1
ATOM 787 N N . GLY A 1 109 ? 13.688 3.086 17.516 1 98.12 109 GLY A N 1
ATOM 788 C CA . GLY A 1 109 ? 14.547 3.857 16.641 1 98.12 109 GLY A CA 1
ATOM 789 C C . GLY A 1 109 ? 14.422 5.355 16.844 1 98.12 109 GLY A C 1
ATOM 790 O O . GLY A 1 109 ? 13.445 5.828 17.422 1 98.12 109 GLY A O 1
ATOM 791 N N . ASP A 1 110 ? 15.453 6.059 16.344 1 98.38 110 ASP A N 1
ATOM 792 C CA . ASP A 1 110 ? 15.469 7.516 16.422 1 98.38 110 ASP A CA 1
ATOM 793 C C . ASP A 1 110 ? 14.461 8.125 15.461 1 98.38 110 ASP A C 1
ATOM 795 O O . ASP A 1 110 ? 13.875 9.172 15.742 1 98.38 110 ASP A O 1
ATOM 799 N N . VAL A 1 111 ? 14.328 7.445 14.305 1 98.56 111 VAL A N 1
ATOM 800 C CA . VAL A 1 111 ? 13.391 7.848 13.258 1 98.56 111 VAL A CA 1
ATOM 801 C C . VAL A 1 111 ? 12.562 6.645 12.812 1 98.56 111 VAL A C 1
ATOM 803 O O . VAL A 1 111 ? 13.117 5.578 12.523 1 98.56 111 VAL A O 1
ATOM 806 N N . VAL A 1 112 ? 11.289 6.77 12.82 1 98.81 112 VAL A N 1
A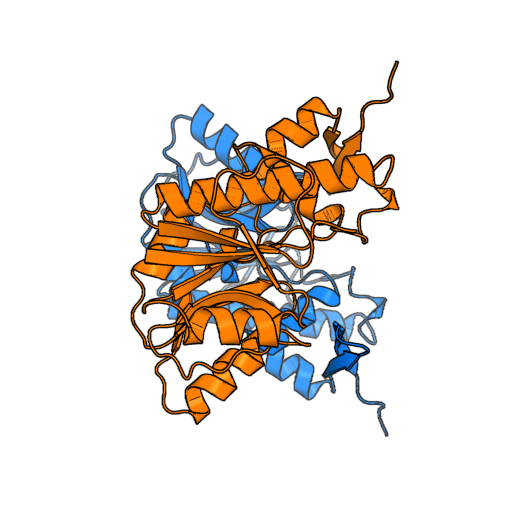TOM 807 C CA . VAL A 1 112 ? 10.367 5.758 12.305 1 98.81 112 VAL A CA 1
ATOM 808 C C . VAL A 1 112 ? 9.641 6.297 11.078 1 98.81 112 VAL A C 1
ATOM 810 O O . VAL A 1 112 ? 9.117 7.414 11.102 1 98.81 112 VAL A O 1
ATOM 813 N N . LEU A 1 113 ? 9.648 5.551 10.039 1 98.88 113 LEU A N 1
ATOM 814 C CA . LEU A 1 113 ? 9.047 5.977 8.781 1 98.88 113 LEU A CA 1
ATOM 815 C C . LEU A 1 113 ? 7.98 4.98 8.328 1 98.88 113 LEU A C 1
ATOM 817 O O . LEU A 1 113 ? 8.156 3.77 8.477 1 98.88 113 LEU A O 1
ATOM 821 N N . ALA A 1 114 ? 6.891 5.43 7.828 1 98.94 114 ALA A N 1
ATOM 822 C CA . ALA A 1 114 ? 5.992 4.672 6.965 1 98.94 114 ALA A CA 1
ATOM 823 C C . ALA A 1 114 ? 6.004 5.219 5.539 1 98.94 114 ALA A C 1
ATOM 825 O O . ALA A 1 114 ? 5.699 6.395 5.316 1 98.94 114 ALA A O 1
ATOM 826 N N . PRO A 1 115 ? 6.383 4.383 4.609 1 98.81 115 PRO A N 1
ATOM 827 C CA . PRO A 1 115 ? 6.445 4.855 3.225 1 98.81 115 PRO A CA 1
ATOM 828 C C . PRO A 1 115 ? 5.062 5.062 2.609 1 98.81 115 PRO A C 1
ATOM 830 O O . PRO A 1 115 ? 4.09 4.438 3.045 1 98.81 115 PRO A O 1
ATOM 833 N N . GLY A 1 116 ? 4.98 5.98 1.685 1 97.81 116 GLY A N 1
ATOM 834 C CA . GLY A 1 116 ? 3.867 6.07 0.752 1 97.81 116 GLY A CA 1
ATOM 835 C C . GLY A 1 116 ? 4.148 5.406 -0.581 1 97.81 116 GLY A C 1
ATOM 836 O O . GLY A 1 116 ? 5.309 5.184 -0.938 1 97.81 116 GLY A O 1
ATOM 837 N N . SER A 1 117 ? 3.092 5.066 -1.274 1 95.81 117 SER A N 1
ATOM 838 C CA . SER A 1 117 ? 3.279 4.59 -2.641 1 95.81 117 SER A CA 1
ATOM 839 C C . SER A 1 117 ? 3.977 5.637 -3.5 1 95.81 117 SER A C 1
ATOM 841 O O . SER A 1 117 ? 3.891 6.836 -3.219 1 95.81 117 SER A O 1
ATOM 843 N N . GLY A 1 118 ? 4.773 5.148 -4.48 1 95.5 118 GLY A N 1
ATOM 844 C CA . GLY A 1 118 ? 5.422 6.051 -5.422 1 95.5 118 GLY A CA 1
ATOM 845 C C . GLY A 1 118 ? 6.68 6.691 -4.867 1 95.5 118 GLY A C 1
ATOM 846 O O . GLY A 1 118 ? 7.105 7.746 -5.34 1 95.5 118 GLY A O 1
ATOM 847 N N . GLY A 1 119 ? 7.156 6.164 -3.758 1 97.19 119 GLY A N 1
ATOM 848 C CA . GLY A 1 119 ? 8.445 6.59 -3.242 1 97.19 119 GLY A CA 1
ATOM 849 C C . GLY A 1 119 ? 8.344 7.672 -2.186 1 97.19 119 GLY A C 1
ATOM 850 O O . GLY A 1 119 ? 9.359 8.172 -1.693 1 97.19 119 GLY A O 1
ATOM 851 N N . GLY A 1 120 ? 7.156 8.031 -1.803 1 97.31 120 GLY A N 1
ATOM 852 C CA . GLY A 1 120 ? 6.969 9.125 -0.859 1 97.31 120 GLY A CA 1
ATOM 853 C C . GLY A 1 120 ? 7.066 8.68 0.589 1 97.31 120 GLY A C 1
ATOM 854 O O . GLY A 1 120 ? 7.305 7.504 0.87 1 97.31 120 GLY A O 1
ATOM 855 N N . THR A 1 121 ? 6.961 9.617 1.493 1 98.44 121 THR A N 1
ATOM 856 C CA . THR A 1 121 ? 6.898 9.383 2.934 1 98.44 121 THR A CA 1
ATOM 857 C C . THR A 1 121 ? 5.566 9.867 3.5 1 98.44 121 THR A C 1
ATOM 859 O O . THR A 1 121 ? 5.227 11.047 3.379 1 98.44 121 THR A O 1
ATOM 862 N N . ASN A 1 122 ? 4.895 8.953 4.18 1 98.81 122 ASN A N 1
ATOM 863 C CA . ASN A 1 122 ? 3.564 9.336 4.645 1 98.81 122 ASN A CA 1
ATOM 864 C C . ASN A 1 122 ? 3.543 9.57 6.152 1 98.81 122 ASN A C 1
ATOM 866 O O . ASN A 1 122 ? 2.643 10.234 6.668 1 98.81 122 ASN A O 1
ATOM 870 N N . VAL A 1 123 ? 4.504 8.977 6.871 1 98.94 123 VAL A N 1
ATOM 871 C CA . VAL A 1 123 ? 4.598 9.172 8.312 1 98.94 123 VAL A CA 1
ATOM 872 C C . VAL A 1 123 ? 6.062 9.266 8.727 1 98.94 123 VAL A C 1
ATOM 874 O O . VAL A 1 123 ? 6.902 8.516 8.234 1 98.94 123 VAL A O 1
ATOM 877 N N . VAL A 1 124 ? 6.359 10.172 9.547 1 98.75 124 VAL A N 1
ATOM 878 C CA . VAL A 1 124 ? 7.645 10.297 10.227 1 98.75 124 VAL A CA 1
ATOM 879 C C . VAL A 1 124 ? 7.426 10.398 11.734 1 98.75 124 VAL A C 1
ATOM 881 O O . VAL A 1 124 ? 6.59 11.18 12.195 1 98.75 124 VAL A O 1
ATOM 884 N N . LEU A 1 125 ? 8.07 9.609 12.477 1 98.81 125 LEU A N 1
ATOM 885 C CA . LEU A 1 125 ? 8.203 9.828 13.914 1 98.81 125 LEU A CA 1
ATOM 886 C C . LEU A 1 125 ? 9.641 10.156 14.281 1 98.81 125 LEU A C 1
ATOM 888 O O . LEU A 1 125 ? 10.555 9.367 14.023 1 98.81 125 LEU A O 1
ATOM 892 N N . ALA A 1 126 ? 9.812 11.266 14.805 1 98.62 126 ALA A N 1
ATOM 893 C CA . ALA A 1 126 ? 11.141 11.75 15.172 1 98.62 126 ALA A CA 1
ATOM 894 C C . ALA A 1 126 ? 11.328 11.727 16.688 1 98.62 126 ALA A C 1
ATOM 896 O O . ALA A 1 126 ? 10.508 12.258 17.438 1 98.62 126 ALA A O 1
ATOM 897 N N . ARG A 1 127 ? 12.422 11.133 17.172 1 98.12 127 ARG A N 1
ATOM 898 C CA . ARG A 1 127 ? 12.766 11.109 18.594 1 98.12 127 ARG A CA 1
ATOM 899 C C . ARG A 1 127 ? 13.945 12.016 18.891 1 98.12 127 ARG A C 1
ATOM 901 O O . ARG A 1 127 ? 14.453 12.039 20.016 1 98.12 127 ARG A O 1
ATOM 908 N N . THR A 1 128 ? 14.438 12.672 17.922 1 97.06 128 THR A N 1
ATOM 909 C CA . THR A 1 128 ? 15.445 13.719 18.031 1 97.06 128 THR A CA 1
ATOM 910 C C . THR A 1 128 ? 15.102 14.898 17.125 1 97.06 128 THR A C 1
ATOM 912 O O . THR A 1 128 ? 14.43 14.727 16.109 1 97.06 128 THR A O 1
ATOM 915 N N . ALA A 1 129 ? 15.586 16.047 17.453 1 93.62 129 ALA A N 1
ATOM 916 C CA . ALA A 1 129 ? 15.258 17.281 16.719 1 93.62 129 ALA A CA 1
ATOM 917 C C . ALA A 1 129 ? 16.031 17.359 15.414 1 93.62 129 ALA A C 1
ATOM 919 O O . ALA A 1 129 ? 15.68 18.141 14.523 1 93.62 129 ALA A O 1
ATOM 920 N N . ASP A 1 130 ? 17.016 16.578 15.227 1 89.19 130 ASP A N 1
ATOM 921 C CA . ASP A 1 130 ? 17.922 16.688 14.094 1 89.19 130 ASP A CA 1
ATOM 922 C C . ASP A 1 130 ? 17.531 15.742 12.969 1 89.19 130 ASP A C 1
ATOM 924 O O . ASP A 1 130 ? 18.344 15.414 12.102 1 89.19 130 ASP A O 1
ATOM 928 N N . VAL A 1 131 ? 16.328 15.328 12.93 1 91.88 131 VAL A N 1
ATOM 929 C CA . VAL A 1 131 ? 15.867 14.438 11.859 1 91.88 131 VAL A CA 1
ATOM 930 C C . VAL A 1 131 ? 15.797 15.211 10.547 1 91.88 131 VAL A C 1
ATOM 932 O O . VAL A 1 131 ? 15.148 16.25 10.469 1 91.88 131 VAL A O 1
ATOM 935 N N . PRO A 1 132 ? 16.5 14.742 9.586 1 91.69 132 PRO A N 1
ATOM 936 C CA . PRO A 1 132 ? 16.391 15.375 8.266 1 91.69 132 PRO A CA 1
ATOM 937 C C . PRO A 1 132 ? 15.016 15.172 7.637 1 91.69 132 PRO A C 1
ATOM 939 O O . PRO A 1 132 ? 14.492 14.055 7.621 1 91.69 132 PRO A O 1
ATOM 942 N N . VAL A 1 133 ? 14.43 16.266 7.203 1 95.06 133 VAL A N 1
ATOM 943 C CA . VAL A 1 133 ? 13.102 16.203 6.594 1 95.06 133 VAL A CA 1
ATOM 944 C C . VAL A 1 133 ? 13.164 16.734 5.164 1 95.06 133 VAL A C 1
ATOM 946 O O . VAL A 1 133 ? 13.57 17.875 4.934 1 95.06 133 VAL A O 1
ATOM 949 N N . SER A 1 134 ? 12.789 15.922 4.23 1 93.94 134 SER A N 1
ATOM 950 C CA . SER A 1 134 ? 12.719 16.297 2.826 1 93.94 134 SER A CA 1
ATOM 951 C C . SER A 1 134 ? 11.539 15.625 2.131 1 93.94 134 SER A C 1
ATOM 953 O O . SER A 1 134 ? 11.539 14.398 1.948 1 93.94 134 SER A O 1
ATOM 955 N N . TYR A 1 135 ? 10.547 16.406 1.764 1 94.75 135 TYR A N 1
ATOM 956 C CA . TYR A 1 135 ? 9.383 15.891 1.051 1 94.75 135 TYR A CA 1
ATOM 957 C C . TYR A 1 135 ? 9.453 16.25 -0.431 1 94.75 135 TYR A C 1
ATOM 959 O O . TYR A 1 135 ? 8.703 17.094 -0.908 1 94.75 135 TYR A O 1
ATOM 967 N N . HIS A 1 136 ? 10.422 15.844 -1.156 1 90 136 HIS A N 1
ATOM 968 C CA . HIS A 1 136 ? 10.602 16.047 -2.59 1 90 136 HIS A CA 1
ATOM 969 C C . HIS A 1 136 ? 11.039 14.758 -3.275 1 90 136 HIS A C 1
ATOM 971 O O . HIS A 1 136 ? 11.766 13.953 -2.684 1 90 136 HIS A O 1
ATOM 977 N N . GLY A 1 137 ? 10.492 14.617 -4.496 1 92.75 137 GLY A N 1
ATOM 978 C CA . GLY A 1 137 ? 10.953 13.469 -5.266 1 92.75 137 GLY A CA 1
ATOM 979 C C . GLY A 1 137 ? 10.672 12.148 -4.578 1 92.75 137 GLY A C 1
ATOM 980 O O . GLY A 1 137 ? 9.523 11.852 -4.234 1 92.75 137 GLY A O 1
ATOM 981 N N . VAL A 1 138 ? 11.734 11.359 -4.391 1 96.06 138 VAL A N 1
ATOM 982 C CA . VAL A 1 138 ? 11.641 10.094 -3.68 1 96.06 138 VAL A CA 1
ATOM 983 C C . VAL A 1 138 ? 12 10.289 -2.211 1 96.06 138 VAL A C 1
ATOM 985 O O . VAL A 1 138 ? 13.055 9.836 -1.758 1 96.06 138 VAL A O 1
ATOM 988 N N . SER A 1 139 ? 11.102 10.891 -1.534 1 97.56 139 SER A N 1
ATOM 989 C CA . SER A 1 139 ? 11.375 11.391 -0.19 1 97.56 139 SER A CA 1
ATOM 990 C C . SER A 1 139 ? 11.719 10.25 0.764 1 97.56 139 SER A C 1
ATOM 992 O O . SER A 1 139 ? 12.539 10.422 1.671 1 97.56 139 SER A O 1
ATOM 994 N N . PHE A 1 140 ? 11.141 9.07 0.596 1 98.31 140 PHE A N 1
ATOM 995 C CA . PHE A 1 140 ? 11.414 7.965 1.51 1 98.31 140 PHE A CA 1
ATOM 996 C C . PHE A 1 140 ? 12.891 7.59 1.488 1 98.31 140 PHE A C 1
ATOM 998 O O . PHE A 1 140 ? 13.531 7.516 2.537 1 98.31 140 PHE A O 1
ATOM 1005 N N . ARG A 1 141 ? 13.328 7.355 0.303 1 97 141 ARG A N 1
ATOM 1006 C CA . ARG A 1 141 ? 14.742 7.039 0.15 1 97 141 ARG A CA 1
ATOM 1007 C C . ARG A 1 141 ? 15.617 8.141 0.74 1 97 141 ARG A C 1
ATOM 1009 O O . ARG A 1 141 ? 16.594 7.855 1.435 1 97 141 ARG A O 1
ATOM 1016 N N . ASP A 1 142 ? 15.281 9.367 0.497 1 96.38 142 ASP A N 1
ATOM 1017 C CA . ASP A 1 142 ? 16.047 10.5 0.984 1 96.38 142 ASP A CA 1
ATOM 1018 C C . ASP A 1 142 ? 16.031 10.57 2.51 1 96.38 142 ASP A C 1
ATOM 1020 O O . ASP A 1 142 ? 17.062 10.836 3.139 1 96.38 142 ASP A O 1
ATOM 1024 N N . HIS A 1 143 ? 14.836 10.312 3.127 1 98.19 143 HIS A N 1
ATOM 1025 C CA . HIS A 1 143 ? 14.727 10.297 4.582 1 98.19 143 HIS A CA 1
ATOM 1026 C C . HIS A 1 143 ? 15.602 9.203 5.184 1 98.19 143 HIS A C 1
ATOM 1028 O O . HIS A 1 143 ? 16.328 9.445 6.148 1 98.19 143 HIS A O 1
ATOM 1034 N N . VAL A 1 144 ? 15.547 8.008 4.609 1 98 144 VAL A N 1
ATOM 1035 C CA . VAL A 1 144 ? 16.328 6.883 5.117 1 98 144 VAL A CA 1
ATOM 1036 C C . VAL A 1 144 ? 17.812 7.199 5.02 1 98 144 VAL A C 1
ATOM 1038 O O . VAL A 1 144 ? 18.547 7.109 6.012 1 98 144 VAL A O 1
ATOM 1041 N N . THR A 1 145 ? 18.25 7.625 3.846 1 97.19 145 THR A N 1
ATOM 1042 C CA . THR A 1 145 ? 19.656 7.891 3.588 1 97.19 145 THR A CA 1
ATOM 1043 C C . THR A 1 145 ? 20.172 9 4.496 1 97.19 145 THR A C 1
ATOM 1045 O O . THR A 1 145 ? 21.25 8.867 5.102 1 97.19 145 THR A O 1
ATOM 1048 N N . ALA A 1 146 ? 19.438 10.047 4.57 1 97.25 146 ALA A N 1
ATOM 1049 C CA . ALA A 1 146 ? 19.844 11.195 5.375 1 97.25 146 ALA A CA 1
ATOM 1050 C C . ALA A 1 146 ? 19.938 10.828 6.852 1 97.25 146 ALA A C 1
ATOM 1052 O O . ALA A 1 146 ? 20.859 11.234 7.551 1 97.25 146 ALA A O 1
ATOM 1053 N N . ALA A 1 147 ? 18.953 10.102 7.34 1 97.5 147 ALA A N 1
ATOM 1054 C CA . ALA A 1 147 ? 18.953 9.68 8.734 1 97.5 147 ALA A CA 1
ATOM 1055 C C . ALA A 1 147 ? 20.156 8.781 9.031 1 97.5 147 ALA A C 1
ATOM 1057 O O . ALA A 1 147 ? 20.859 8.977 10.023 1 97.5 147 ALA A O 1
ATOM 1058 N N . GLU A 1 148 ? 20.406 7.836 8.148 1 97.06 148 GLU A N 1
ATOM 1059 C CA . GLU A 1 148 ? 21.547 6.934 8.32 1 97.06 148 GLU A CA 1
ATOM 1060 C C . GLU A 1 148 ? 22.859 7.699 8.297 1 97.06 148 GLU A C 1
ATOM 1062 O O . GLU A 1 148 ? 23.766 7.43 9.102 1 97.06 148 GLU A O 1
ATOM 1067 N N . ARG A 1 149 ? 22.969 8.586 7.41 1 97.25 149 ARG A N 1
ATOM 1068 C CA . ARG A 1 149 ? 24.172 9.414 7.316 1 97.25 149 ARG A CA 1
ATOM 1069 C C . ARG A 1 149 ? 24.391 10.211 8.594 1 97.25 149 ARG A C 1
ATOM 1071 O O . ARG A 1 149 ? 25.531 10.453 8.992 1 97.25 149 ARG A O 1
ATOM 1078 N N . ALA A 1 150 ? 23.328 10.617 9.234 1 96.94 150 ALA A N 1
ATOM 1079 C CA . ALA A 1 150 ? 23.375 11.383 10.469 1 96.94 150 ALA A CA 1
ATOM 1080 C C . ALA A 1 150 ? 23.625 10.477 11.672 1 96.94 150 ALA A C 1
ATOM 1082 O O . ALA A 1 150 ? 23.672 10.938 12.812 1 96.94 150 ALA A O 1
ATOM 1083 N N . GLY A 1 151 ? 23.734 9.117 11.461 1 97.31 151 GLY A N 1
ATOM 1084 C CA . GLY A 1 151 ? 24.016 8.172 12.523 1 97.31 151 GLY A CA 1
ATOM 1085 C C . GLY A 1 151 ? 22.797 7.793 13.336 1 97.31 151 GLY A C 1
ATOM 1086 O O . GLY A 1 151 ? 22.922 7.316 14.469 1 97.31 151 GLY A O 1
ATOM 1087 N N . LEU A 1 152 ? 21.625 8.07 12.82 1 98.06 152 LEU A N 1
ATOM 1088 C CA . LEU A 1 152 ? 20.375 7.766 13.516 1 98.06 152 LEU A CA 1
ATOM 1089 C C . LEU A 1 152 ? 19.875 6.375 13.148 1 98.06 152 LEU A C 1
ATOM 1091 O O . LEU A 1 152 ? 19.984 5.953 11.992 1 98.06 152 LEU A O 1
ATOM 1095 N N . THR A 1 153 ? 19.297 5.672 14.094 1 98.25 153 THR A N 1
ATOM 1096 C CA . THR A 1 153 ? 18.625 4.406 13.812 1 98.25 153 THR A CA 1
ATOM 1097 C C . THR A 1 153 ? 17.266 4.641 13.156 1 98.25 153 THR A C 1
ATOM 1099 O O . THR A 1 153 ? 16.5 5.492 13.602 1 98.25 153 THR A O 1
ATOM 1102 N N . VAL A 1 154 ? 17.016 3.906 12.094 1 98.44 154 VAL A N 1
ATOM 1103 C CA . VAL A 1 154 ? 15.781 4.078 11.328 1 98.44 154 VAL A CA 1
ATOM 1104 C C . VAL A 1 154 ? 14.969 2.787 11.359 1 98.44 154 VAL A C 1
ATOM 1106 O O . VAL A 1 154 ? 15.516 1.693 11.203 1 98.44 154 VAL A O 1
ATOM 1109 N N . THR A 1 155 ?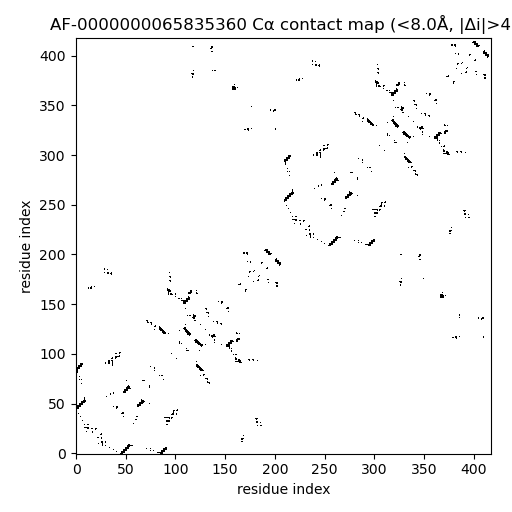 13.727 2.885 11.664 1 98.69 155 THR A N 1
ATOM 1110 C CA . THR A 1 155 ? 12.781 1.78 11.555 1 98.69 155 THR A CA 1
ATOM 1111 C C . THR A 1 155 ? 11.672 2.117 10.562 1 98.69 155 THR A C 1
ATOM 1113 O O . THR A 1 155 ? 11.156 3.236 10.562 1 98.69 155 THR A O 1
ATOM 1116 N N . THR A 1 156 ? 11.375 1.217 9.695 1 98.81 156 THR A N 1
ATOM 1117 C CA . THR A 1 156 ? 10.273 1.365 8.75 1 98.81 156 THR A CA 1
ATOM 1118 C C . THR A 1 156 ? 9.062 0.541 9.188 1 98.81 156 THR A C 1
ATOM 1120 O O . THR A 1 156 ? 9.203 -0.635 9.531 1 98.81 156 THR A O 1
ATOM 1123 N N . VAL A 1 157 ? 7.949 1.138 9.234 1 98.88 157 VAL A N 1
ATOM 1124 C CA . VAL A 1 157 ? 6.707 0.433 9.531 1 98.88 157 VAL A CA 1
ATOM 1125 C C . VAL A 1 157 ? 6.004 0.05 8.234 1 98.88 157 VAL A C 1
ATOM 1127 O O . VAL A 1 157 ? 5.633 0.92 7.441 1 98.88 157 VAL A O 1
ATOM 1130 N N . ASP A 1 158 ? 5.902 -1.229 7.977 1 98.88 158 ASP A N 1
ATOM 1131 C CA . ASP A 1 158 ? 5.203 -1.79 6.824 1 98.88 158 ASP A CA 1
ATOM 1132 C C . ASP A 1 158 ? 3.691 -1.781 7.039 1 98.88 158 ASP A C 1
ATOM 1134 O O . ASP A 1 158 ? 3.166 -2.58 7.82 1 98.88 158 ASP A O 1
ATOM 1138 N N . SER A 1 159 ? 2.977 -0.832 6.309 1 98.94 159 SER A N 1
ATOM 1139 C CA . SER A 1 159 ? 1.533 -0.694 6.469 1 98.94 159 SER A CA 1
ATOM 1140 C C . SER A 1 159 ? 0.878 -0.214 5.176 1 98.94 159 SER A C 1
ATOM 1142 O O . SER A 1 159 ? 1.199 0.865 4.676 1 98.94 159 SER A O 1
ATOM 1144 N N . PHE A 1 160 ? -0.015 -1.017 4.672 1 98.88 160 PHE A N 1
ATOM 1145 C CA . PHE A 1 160 ? -0.84 -0.615 3.537 1 98.88 160 PHE A CA 1
ATOM 1146 C C . PHE A 1 160 ? -1.713 0.58 3.9 1 98.88 160 PHE A C 1
ATOM 1148 O O . PHE A 1 160 ? -1.861 1.512 3.107 1 98.88 160 PHE A O 1
ATOM 1155 N N . ARG A 1 161 ? -2.23 0.611 5.086 1 98.81 161 ARG A N 1
ATOM 1156 C CA . ARG A 1 161 ? -3.096 1.673 5.59 1 98.81 161 ARG A CA 1
ATOM 1157 C C . ARG A 1 161 ? -2.373 3.016 5.59 1 98.81 161 ARG A C 1
ATOM 1159 O O . ARG A 1 161 ? -2.977 4.051 5.312 1 98.81 161 ARG A O 1
ATOM 1166 N N . LEU A 1 162 ? -1.085 2.982 5.863 1 98.88 162 LEU A N 1
ATOM 1167 C CA . LEU A 1 162 ? -0.318 4.219 5.984 1 98.88 162 LEU A CA 1
ATOM 1168 C C . LEU A 1 162 ? 0.406 4.539 4.684 1 98.88 162 LEU A C 1
ATOM 1170 O O . LEU A 1 162 ? 0.983 5.617 4.535 1 98.88 162 LEU A O 1
ATOM 1174 N N . ALA A 1 163 ? 0.374 3.637 3.707 1 98.75 163 ALA A N 1
ATOM 1175 C CA . ALA A 1 163 ? 1.057 3.863 2.436 1 98.75 163 ALA A CA 1
ATOM 1176 C C . ALA A 1 163 ? 0.106 4.457 1.401 1 98.75 163 ALA A C 1
ATOM 1178 O O . ALA A 1 163 ? 0.546 5.074 0.427 1 98.75 163 ALA A O 1
ATOM 1179 N N . ALA A 1 164 ? -1.174 4.199 1.596 1 98 164 ALA A N 1
ATOM 1180 C CA . ALA A 1 164 ? -2.188 4.566 0.611 1 98 164 ALA A CA 1
ATOM 1181 C C . ALA A 1 164 ? -2.693 5.988 0.843 1 98 164 ALA A C 1
ATOM 1183 O O . ALA A 1 164 ? -3.709 6.191 1.512 1 98 164 ALA A O 1
ATOM 1184 N N . ASP A 1 165 ? -1.997 6.91 0.333 1 98.06 165 ASP A N 1
ATOM 1185 C CA . ASP A 1 165 ? -2.557 8.258 0.309 1 98.06 165 ASP A CA 1
ATOM 1186 C C . ASP A 1 165 ? -3.52 8.43 -0.863 1 98.06 165 ASP A C 1
ATOM 1188 O O . ASP A 1 165 ? -3.365 7.785 -1.901 1 98.06 165 ASP A O 1
ATOM 1192 N N . VAL A 1 166 ? -4.547 9.258 -0.75 1 98 166 VAL A N 1
ATOM 1193 C CA . VAL A 1 166 ? -5.574 9.453 -1.764 1 98 166 VAL A CA 1
ATOM 1194 C C . VAL A 1 166 ? -5.238 10.68 -2.611 1 98 166 VAL A C 1
ATOM 1196 O O . VAL A 1 166 ? -5.305 11.812 -2.129 1 98 166 VAL A O 1
ATOM 1199 N N . ASP A 1 167 ? -4.91 10.445 -3.873 1 93.88 167 ASP A N 1
ATOM 1200 C CA . ASP A 1 167 ? -4.477 11.547 -4.727 1 93.88 167 ASP A CA 1
ATOM 1201 C C . ASP A 1 167 ? -5.285 11.594 -6.02 1 93.88 167 ASP A C 1
ATOM 1203 O O . ASP A 1 167 ? -5.473 12.664 -6.602 1 93.88 167 ASP A O 1
ATOM 1207 N N . ASP A 1 168 ? -5.691 10.414 -6.5 1 93.88 168 ASP A N 1
ATOM 1208 C CA . ASP A 1 168 ? -6.441 10.375 -7.75 1 93.88 168 ASP A CA 1
ATOM 1209 C C . ASP A 1 168 ? -7.66 9.461 -7.629 1 93.88 168 ASP A C 1
ATOM 1211 O O . ASP A 1 168 ? -7.918 8.898 -6.562 1 93.88 168 ASP A O 1
ATOM 1215 N N . ALA A 1 169 ? -8.422 9.352 -8.734 1 94.12 169 ALA A N 1
ATOM 1216 C CA . ALA A 1 169 ? -9.719 8.672 -8.711 1 94.12 169 ALA A CA 1
ATOM 1217 C C . ALA A 1 169 ? -9.555 7.191 -8.398 1 94.12 169 ALA A C 1
ATOM 1219 O O . ALA A 1 169 ? -10.398 6.598 -7.727 1 94.12 169 ALA A O 1
ATOM 1220 N N . SER A 1 170 ? -8.469 6.598 -8.867 1 93.75 170 SER A N 1
ATOM 1221 C CA . SER A 1 170 ? -8.266 5.172 -8.641 1 93.75 170 SER A CA 1
ATOM 1222 C C . SER A 1 170 ? -8.055 4.871 -7.156 1 93.75 170 SER A C 1
ATOM 1224 O O . SER A 1 170 ? -8.367 3.773 -6.691 1 93.75 170 SER A O 1
ATOM 1226 N N . ASP A 1 171 ? -7.582 5.84 -6.395 1 97.06 171 ASP A N 1
ATOM 1227 C CA . ASP A 1 171 ? -7.336 5.664 -4.965 1 97.06 171 ASP A CA 1
ATOM 1228 C C . ASP A 1 171 ? -8.648 5.559 -4.191 1 97.06 171 ASP A C 1
ATOM 1230 O O . ASP A 1 171 ? -8.672 5.066 -3.061 1 97.06 171 ASP A O 1
ATOM 1234 N N . LEU A 1 172 ? -9.75 6.035 -4.832 1 97.94 172 LEU A N 1
ATOM 1235 C CA . LEU A 1 172 ? -11.039 6.078 -4.145 1 97.94 172 LEU A CA 1
ATOM 1236 C C . LEU A 1 172 ? -11.602 4.672 -3.965 1 97.94 172 LEU A C 1
ATOM 1238 O O . LEU A 1 172 ? -12.422 4.438 -3.076 1 97.94 172 LEU A O 1
ATOM 1242 N N . VAL A 1 173 ? -11.195 3.752 -4.781 1 97.88 173 VAL A N 1
ATOM 1243 C CA . VAL A 1 173 ? -11.625 2.367 -4.641 1 97.88 173 VAL A CA 1
ATOM 1244 C C . VAL A 1 173 ? -11.219 1.836 -3.266 1 97.88 173 VAL A C 1
ATOM 1246 O O . VAL A 1 173 ? -12.039 1.259 -2.549 1 97.88 173 VAL A O 1
ATOM 1249 N N . ASP A 1 174 ? -9.992 2.107 -2.916 1 98.5 174 ASP A N 1
ATOM 1250 C CA . ASP A 1 174 ? -9.492 1.621 -1.632 1 98.5 174 ASP A CA 1
ATOM 1251 C C . ASP A 1 174 ? -10.211 2.307 -0.471 1 98.5 174 ASP A C 1
ATOM 1253 O O . ASP A 1 174 ? -10.391 1.713 0.594 1 98.5 174 ASP A O 1
ATOM 1257 N N . VAL A 1 175 ? -10.625 3.578 -0.648 1 98.75 175 VAL A N 1
ATOM 1258 C CA . VAL A 1 175 ? -11.422 4.242 0.382 1 98.75 175 VAL A CA 1
ATOM 1259 C C . VAL A 1 175 ? -12.719 3.479 0.605 1 98.75 175 VAL A C 1
ATOM 1261 O O . VAL A 1 175 ? -13.078 3.168 1.744 1 98.75 175 VAL A O 1
ATOM 1264 N N . PHE A 1 176 ? -13.367 3.096 -0.446 1 98.19 176 PHE A N 1
ATOM 1265 C CA . PHE A 1 176 ? -14.641 2.393 -0.346 1 98.19 176 PHE A CA 1
ATOM 1266 C C . PHE A 1 176 ? -14.453 1.01 0.264 1 98.19 176 PHE A C 1
ATOM 1268 O O . PHE A 1 176 ? -15.328 0.516 0.983 1 98.19 176 PHE A O 1
ATOM 1275 N N . VAL A 1 177 ? -13.312 0.434 0.046 1 98.25 177 VAL A N 1
ATOM 1276 C CA . VAL A 1 177 ? -13.078 -0.947 0.456 1 98.25 177 VAL A CA 1
ATOM 1277 C C . VAL A 1 177 ? -12.617 -0.984 1.912 1 98.25 177 VAL A C 1
ATOM 1279 O O . VAL A 1 177 ? -13.023 -1.863 2.676 1 98.25 177 VAL A O 1
ATOM 1282 N N . HIS A 1 178 ? -11.781 0.012 2.332 1 98.62 178 HIS A N 1
ATOM 1283 C CA . HIS A 1 178 ? -11.039 -0.183 3.57 1 98.62 178 HIS A CA 1
ATOM 1284 C C . HIS A 1 178 ? -11.414 0.867 4.609 1 98.62 178 HIS A C 1
ATOM 1286 O O . HIS A 1 178 ? -11.156 0.687 5.805 1 98.62 178 HIS A O 1
ATOM 1292 N N . ASN A 1 179 ? -11.922 2.025 4.168 1 98.69 179 ASN A N 1
ATOM 1293 C CA . ASN A 1 179 ? -12.305 3.061 5.125 1 98.69 179 ASN A CA 1
ATOM 1294 C C . ASN A 1 179 ? -13.695 2.814 5.691 1 98.69 179 ASN A C 1
ATOM 1296 O O . ASN A 1 179 ? -14.625 2.475 4.949 1 98.69 179 ASN A O 1
ATOM 1300 N N . THR A 1 180 ? -13.891 2.918 6.934 1 96.81 180 THR A N 1
ATOM 1301 C CA . THR A 1 180 ? -15.188 2.732 7.578 1 96.81 180 THR A CA 1
ATOM 1302 C C . THR A 1 180 ? -15.586 3.984 8.359 1 96.81 180 THR A C 1
ATOM 1304 O O . THR A 1 180 ? -16.438 3.918 9.258 1 96.81 180 THR A O 1
ATOM 1307 N N . ARG A 1 181 ? -14.992 5.07 8.078 1 97.19 181 ARG A N 1
ATOM 1308 C CA . ARG A 1 181 ? -15.18 6.309 8.828 1 97.19 181 ARG A CA 1
ATOM 1309 C C . ARG A 1 181 ? -15.734 7.414 7.93 1 97.19 181 ARG A C 1
ATOM 1311 O O . ARG A 1 181 ? -16.594 7.164 7.09 1 97.19 181 ARG A O 1
ATOM 1318 N N . ARG A 1 182 ? -15.367 8.648 8.258 1 98 182 ARG A N 1
ATOM 1319 C CA . ARG A 1 182 ? -16.031 9.836 7.711 1 98 182 ARG A CA 1
ATOM 1320 C C . ARG A 1 182 ? -15.797 9.945 6.207 1 98 182 ARG A C 1
ATOM 1322 O O . ARG A 1 182 ? -16.688 10.367 5.469 1 98 182 ARG A O 1
ATOM 1329 N N . THR A 1 183 ? -14.625 9.625 5.746 1 98.75 183 THR A N 1
ATOM 1330 C CA . THR A 1 183 ? -14.281 9.836 4.344 1 98.75 183 THR A CA 1
ATOM 1331 C C . THR A 1 183 ? -15.211 9.039 3.436 1 98.75 183 THR A C 1
ATOM 1333 O O . THR A 1 183 ? -15.773 9.57 2.477 1 98.75 183 THR A O 1
ATOM 1336 N N . ARG A 1 184 ? -15.359 7.77 3.707 1 98.69 184 ARG A N 1
ATOM 1337 C CA . ARG A 1 184 ? -16.25 6.93 2.922 1 98.69 184 ARG A CA 1
ATOM 1338 C C . ARG A 1 184 ? -17.688 7.426 3.016 1 98.69 184 ARG A C 1
ATOM 1340 O O . ARG A 1 184 ? -18.391 7.52 2.004 1 98.69 184 ARG A O 1
ATOM 1347 N N . GLU A 1 185 ? -18.141 7.742 4.223 1 98.31 185 GLU A N 1
ATOM 1348 C CA . GLU A 1 185 ? -19.484 8.242 4.43 1 98.31 185 GLU A CA 1
ATOM 1349 C C . GLU A 1 185 ? -19.734 9.523 3.631 1 98.31 185 GLU A C 1
ATOM 1351 O O . GLU A 1 185 ? -20.812 9.719 3.074 1 98.31 185 GLU A O 1
ATOM 1356 N N . TRP A 1 186 ? -18.75 10.406 3.637 1 98.31 186 TRP A N 1
ATOM 1357 C CA . TRP A 1 186 ? -18.828 11.664 2.893 1 98.31 186 TRP A CA 1
ATOM 1358 C C . TRP A 1 186 ? -19.031 11.398 1.404 1 98.31 186 TRP A C 1
ATOM 1360 O O . TRP A 1 186 ? -19.859 12.047 0.758 1 98.31 186 TRP A O 1
ATOM 1370 N N . LEU A 1 187 ? -18.297 10.438 0.839 1 98 187 LEU A N 1
ATOM 1371 C CA . LEU A 1 187 ? -18.422 10.078 -0.57 1 98 187 LEU A CA 1
ATOM 1372 C C . LEU A 1 187 ? -19.812 9.523 -0.864 1 98 187 LEU A C 1
ATOM 1374 O O . LEU A 1 187 ? -20.438 9.898 -1.857 1 98 187 LEU A O 1
ATOM 1378 N N . ILE A 1 188 ? -20.25 8.656 0.015 1 97.5 188 ILE A N 1
ATOM 1379 C CA . ILE A 1 188 ? -21.562 8.055 -0.155 1 97.5 188 ILE A CA 1
ATOM 1380 C C . ILE A 1 188 ? -22.641 9.141 -0.125 1 97.5 188 ILE A C 1
ATOM 1382 O O . ILE A 1 188 ? -23.531 9.148 -0.968 1 97.5 188 ILE A O 1
ATOM 1386 N N . ALA A 1 189 ? -22.578 10.023 0.847 1 97.12 189 ALA A N 1
ATOM 1387 C CA . ALA A 1 189 ? -23.531 11.125 0.968 1 97.12 189 ALA A CA 1
ATOM 1388 C C . ALA A 1 189 ? -23.516 11.992 -0.287 1 97.12 189 ALA A C 1
ATOM 1390 O O . ALA A 1 189 ? -24.547 12.578 -0.647 1 97.12 189 ALA A O 1
ATOM 1391 N N . GLY A 1 190 ? -22.375 12.102 -0.944 1 96.19 190 GLY A N 1
ATOM 1392 C CA . GLY A 1 190 ? -22.25 12.883 -2.164 1 96.19 190 GLY A CA 1
ATOM 1393 C C . GLY A 1 190 ? -22.734 12.148 -3.398 1 96.19 190 GLY A C 1
ATOM 1394 O O . GLY A 1 190 ? -22.656 12.672 -4.512 1 96.19 190 GLY A O 1
ATOM 1395 N N . GLY A 1 191 ? -23.172 10.898 -3.23 1 96.44 191 GLY A N 1
ATOM 1396 C CA . GLY A 1 191 ? -23.75 10.141 -4.332 1 96.44 191 GLY A CA 1
ATOM 1397 C C . GLY A 1 191 ? -22.75 9.211 -5.004 1 96.44 191 GLY A C 1
ATOM 1398 O O . GLY A 1 191 ? -23.047 8.633 -6.051 1 96.44 191 GLY A O 1
ATOM 1399 N N . TRP A 1 192 ? -21.578 9.133 -4.461 1 97.12 192 TRP A N 1
ATOM 1400 C CA . TRP A 1 192 ? -20.562 8.266 -5.039 1 97.12 192 TRP A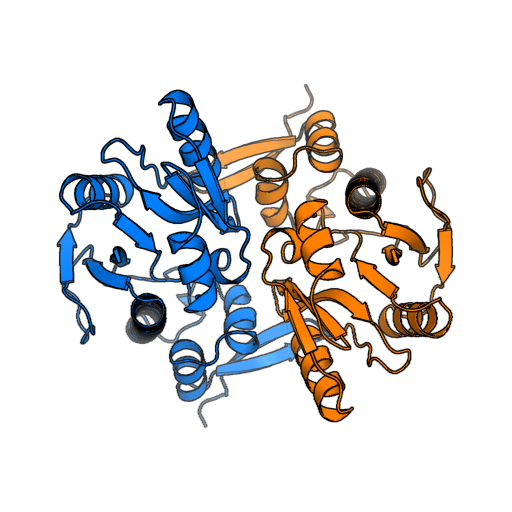 CA 1
ATOM 1401 C C . TRP A 1 192 ? -20.75 6.82 -4.582 1 97.12 192 TRP A C 1
ATOM 1403 O O . TRP A 1 192 ? -21.188 6.57 -3.455 1 97.12 192 TRP A O 1
ATOM 1413 N N . ARG A 1 193 ? -20.344 5.855 -5.441 1 96.81 193 ARG A N 1
ATOM 1414 C CA . ARG A 1 193 ? -20.422 4.441 -5.098 1 96.81 193 ARG A CA 1
ATOM 1415 C C . ARG A 1 193 ? -19.344 3.645 -5.828 1 96.81 193 ARG A C 1
ATOM 1417 O O . ARG A 1 193 ? -18.828 4.082 -6.863 1 96.81 193 ARG A O 1
ATOM 1424 N N . LEU A 1 194 ? -19.047 2.551 -5.293 1 96.31 194 LEU A N 1
ATOM 1425 C CA . LEU A 1 194 ? -18.141 1.598 -5.938 1 96.31 194 LEU A CA 1
ATOM 1426 C C . LEU A 1 194 ? -18.875 0.811 -7.023 1 96.31 194 LEU A C 1
ATOM 1428 O O . LEU A 1 194 ? -20.016 0.365 -6.816 1 96.31 194 LEU A O 1
ATOM 1432 N N . ALA A 1 195 ? -18.297 0.756 -8.141 1 95.06 195 ALA A N 1
ATOM 1433 C CA . ALA A 1 195 ? -18.812 -0.013 -9.273 1 95.06 195 ALA A CA 1
ATOM 1434 C C . ALA A 1 195 ? -17.719 -0.895 -9.875 1 95.06 195 ALA A C 1
ATOM 1436 O O . ALA A 1 195 ? -16.531 -0.666 -9.641 1 95.06 195 ALA A O 1
ATOM 1437 N N . VAL A 1 196 ? -18.125 -1.965 -10.461 1 92.5 196 VAL A N 1
ATOM 1438 C CA . VAL A 1 196 ? -17.203 -2.824 -11.195 1 92.5 196 VAL A CA 1
ATOM 1439 C C . VAL A 1 196 ? -17.594 -2.85 -12.672 1 92.5 196 VAL A C 1
ATOM 1441 O O . VAL A 1 196 ? -18.672 -3.326 -13.031 1 92.5 196 VAL A O 1
ATOM 1444 N N . ASP A 1 197 ? -16.781 -2.203 -13.438 1 85.88 197 ASP A N 1
ATOM 1445 C CA . ASP A 1 197 ? -16.969 -2.176 -14.883 1 85.88 197 ASP A CA 1
ATOM 1446 C C . ASP A 1 197 ? -15.984 -3.107 -15.586 1 85.88 197 ASP A C 1
ATOM 1448 O O . ASP A 1 197 ? -14.773 -2.891 -15.523 1 85.88 197 ASP A O 1
ATOM 1452 N N . ASP A 1 198 ? -16.422 -4.145 -16.266 1 85.75 198 ASP A N 1
ATOM 1453 C CA . ASP A 1 198 ? -15.602 -5.125 -16.984 1 85.75 198 ASP A CA 1
ATOM 1454 C C . ASP A 1 198 ? -14.484 -5.66 -16.078 1 85.75 198 ASP A C 1
ATOM 1456 O O . ASP A 1 198 ? -13.312 -5.648 -16.469 1 85.75 198 ASP A O 1
ATOM 1460 N N . GLY A 1 199 ? -14.75 -5.863 -14.844 1 86.75 199 GLY A N 1
ATOM 1461 C CA . GLY A 1 199 ? -13.852 -6.508 -13.898 1 86.75 199 GLY A CA 1
ATOM 1462 C C . GLY A 1 199 ? -12.969 -5.527 -13.148 1 86.75 199 GLY A C 1
ATOM 1463 O O . GLY A 1 199 ? -12.211 -5.922 -12.266 1 86.75 199 GLY A O 1
ATOM 1464 N N . THR A 1 200 ? -13.031 -4.25 -13.5 1 89.31 200 THR A N 1
ATOM 1465 C CA . THR A 1 200 ? -12.188 -3.242 -12.875 1 89.31 200 THR A CA 1
ATOM 1466 C C . THR A 1 200 ? -12.992 -2.373 -11.914 1 89.31 200 THR A C 1
ATOM 1468 O O . THR A 1 200 ? -13.953 -1.722 -12.32 1 89.31 200 THR A O 1
ATOM 1471 N N . PRO A 1 201 ? -12.594 -2.391 -10.75 1 95.88 201 PRO A N 1
ATOM 1472 C CA . PRO A 1 201 ? -13.305 -1.532 -9.797 1 95.88 201 PRO A CA 1
ATOM 1473 C C . PRO A 1 201 ? -13.078 -0.046 -10.055 1 95.88 201 PRO A C 1
ATOM 1475 O O . PRO A 1 201 ? -11.953 0.367 -10.344 1 95.88 201 PRO A O 1
ATOM 1478 N N . THR A 1 202 ? -14.117 0.724 -10.031 1 95.5 202 THR A N 1
ATOM 1479 C CA . THR A 1 202 ? -14.078 2.176 -10.164 1 95.5 202 THR A CA 1
ATOM 1480 C C . THR A 1 202 ? -15.102 2.828 -9.234 1 95.5 202 THR A C 1
ATOM 1482 O O . THR A 1 202 ? -15.953 2.145 -8.664 1 95.5 202 THR A O 1
ATOM 1485 N N . VAL A 1 203 ? -14.922 4.082 -8.992 1 96.69 203 VAL A N 1
ATOM 1486 C CA . VAL A 1 203 ? -15.883 4.859 -8.227 1 96.69 203 VAL A CA 1
ATOM 1487 C C . VAL A 1 203 ? -16.641 5.801 -9.156 1 96.69 203 VAL A C 1
ATOM 1489 O O . VAL A 1 203 ? -16.047 6.535 -9.938 1 96.69 203 VAL A O 1
ATOM 1492 N N . VAL A 1 204 ? -17.969 5.723 -9.07 1 96.06 204 VAL A N 1
ATOM 1493 C CA . VAL A 1 204 ? -18.797 6.504 -9.969 1 96.06 204 VAL A CA 1
ATOM 1494 C C . VAL A 1 204 ? -19.875 7.246 -9.172 1 96.06 204 VAL A C 1
ATOM 1496 O O . VAL A 1 204 ? -20.141 6.902 -8.016 1 96.06 204 VAL A O 1
ATOM 1499 N N . ARG A 1 205 ? -20.391 8.336 -9.758 1 94.62 205 ARG A N 1
ATOM 1500 C CA . ARG A 1 205 ? -21.438 9.109 -9.094 1 94.62 205 ARG A CA 1
ATOM 1501 C C . ARG A 1 205 ? -22.797 8.828 -9.719 1 94.62 205 ARG A C 1
ATOM 1503 O O . ARG A 1 205 ? -22.922 8.727 -10.938 1 94.62 205 ARG A O 1
ATOM 1510 N N . GLU A 1 206 ? -23.781 8.578 -8.828 1 85.69 206 GLU A N 1
ATOM 1511 C CA . GLU A 1 206 ? -25.156 8.438 -9.305 1 85.69 206 GLU A CA 1
ATOM 1512 C C . GLU A 1 206 ? -25.641 9.719 -9.961 1 85.69 206 GLU A C 1
ATOM 1514 O O . GLU A 1 206 ? -25.344 10.82 -9.5 1 85.69 206 GLU A O 1
ATOM 1519 N N . PRO A 1 207 ? -26.234 9.492 -11.219 1 75.5 207 PRO A N 1
ATOM 1520 C CA . PRO A 1 207 ? -26.828 10.688 -11.828 1 75.5 207 PRO A CA 1
ATOM 1521 C C . PRO A 1 207 ? -27.844 11.375 -10.93 1 75.5 207 PRO A C 1
ATOM 1523 O O . PRO A 1 207 ? -28.547 10.711 -10.156 1 75.5 207 PRO A O 1
ATOM 1526 N N . ASN A 1 208 ? -27.656 12.625 -10.547 1 61.94 208 ASN A N 1
ATOM 1527 C CA . ASN A 1 208 ? -28.703 13.398 -9.875 1 61.94 208 ASN A CA 1
ATOM 1528 C C . ASN A 1 208 ? -30.031 13.336 -10.633 1 61.94 208 ASN A C 1
ATOM 1530 O O . ASN A 1 208 ? -30.047 13.523 -11.852 1 61.94 208 ASN A O 1
ATOM 1534 N N . ASP A 1 209 ? -30.938 12.531 -10.133 1 47.28 209 ASP A N 1
ATOM 1535 C CA . ASP A 1 209 ? -32.25 12.734 -10.727 1 47.28 209 ASP A CA 1
ATOM 1536 C C . ASP A 1 209 ? -32.656 14.211 -10.703 1 47.28 209 ASP A C 1
ATOM 1538 O O . ASP A 1 209 ? -32.312 14.93 -9.75 1 47.28 209 ASP A O 1
ATOM 1542 N N . MET B 1 1 ? 5.293 -24.391 5.336 1 94.69 1 MET B N 1
ATOM 1543 C CA . MET B 1 1 ? 3.928 -24.094 4.922 1 94.69 1 MET B CA 1
ATOM 1544 C C . MET B 1 1 ? 3.801 -24.109 3.4 1 94.69 1 MET B C 1
ATOM 1546 O O . MET B 1 1 ? 4.547 -23.438 2.697 1 94.69 1 MET B O 1
ATOM 1550 N N . ARG B 1 2 ? 2.92 -24.984 2.857 1 98.06 2 ARG B N 1
ATOM 1551 C CA . ARG B 1 2 ? 2.662 -25 1.422 1 98.06 2 ARG B CA 1
ATOM 1552 C C . ARG B 1 2 ? 2.195 -23.625 0.933 1 98.06 2 ARG B C 1
ATOM 1554 O O . ARG B 1 2 ? 1.289 -23.031 1.517 1 98.06 2 ARG B O 1
ATOM 1561 N N . THR B 1 3 ? 2.809 -23.109 -0.107 1 98.81 3 THR B N 1
ATOM 1562 C CA . THR B 1 3 ? 2.461 -21.797 -0.658 1 98.81 3 THR B CA 1
ATOM 1563 C C . THR B 1 3 ? 2.33 -21.875 -2.176 1 98.81 3 THR B C 1
ATOM 1565 O O . THR B 1 3 ? 3.312 -22.125 -2.879 1 98.81 3 THR B O 1
ATOM 1568 N N . VAL B 1 4 ? 1.128 -21.641 -2.615 1 98.88 4 VAL B N 1
ATOM 1569 C CA . VAL B 1 4 ? 0.811 -21.641 -4.039 1 98.88 4 VAL B CA 1
ATOM 1570 C C . VAL B 1 4 ? 1.074 -20.266 -4.629 1 98.88 4 VAL B C 1
ATOM 1572 O O . VAL B 1 4 ? 0.657 -19.25 -4.062 1 98.88 4 VAL B O 1
ATOM 1575 N N . VAL B 1 5 ? 1.785 -20.203 -5.742 1 98.94 5 VAL B N 1
ATOM 1576 C CA . VAL B 1 5 ? 2.068 -18.969 -6.457 1 98.94 5 VAL B CA 1
ATOM 1577 C C . VAL B 1 5 ? 1.53 -19.062 -7.883 1 98.94 5 VAL B C 1
ATOM 1579 O O . VAL B 1 5 ? 2.168 -19.656 -8.758 1 98.94 5 VAL B O 1
ATOM 1582 N N . PRO B 1 6 ? 0.363 -18.516 -8.141 1 98.81 6 PRO B N 1
ATOM 1583 C CA . PRO B 1 6 ? -0.18 -18.5 -9.508 1 98.81 6 PRO B CA 1
ATOM 1584 C C . PRO B 1 6 ? 0.666 -17.688 -10.477 1 98.81 6 PRO B C 1
ATOM 1586 O O . PRO B 1 6 ? 1.192 -16.625 -10.102 1 98.81 6 PRO B O 1
ATOM 1589 N N . PHE B 1 7 ? 0.791 -18.141 -11.742 1 98.69 7 PHE B N 1
ATOM 1590 C CA . PHE B 1 7 ? 1.684 -17.484 -12.688 1 98.69 7 PHE B CA 1
ATOM 1591 C C . PHE B 1 7 ? 1.212 -17.703 -14.125 1 98.69 7 PHE B C 1
ATOM 1593 O O . PHE B 1 7 ? 0.843 -18.828 -14.492 1 98.69 7 PHE B O 1
ATOM 1600 N N . ASP B 1 8 ? 1.093 -16.672 -14.867 1 97.06 8 ASP B N 1
ATOM 1601 C CA . ASP B 1 8 ? 0.797 -16.781 -16.297 1 97.06 8 ASP B CA 1
ATOM 1602 C C . ASP B 1 8 ? 2.041 -16.5 -17.141 1 97.06 8 ASP B C 1
ATOM 1604 O O . ASP B 1 8 ? 2.418 -15.352 -17.344 1 97.06 8 ASP B O 1
ATOM 1608 N N . PRO B 1 9 ? 2.666 -17.484 -17.75 1 96.56 9 PRO B N 1
ATOM 1609 C CA . PRO B 1 9 ? 3.908 -17.297 -18.5 1 96.56 9 PRO B CA 1
ATOM 1610 C C . PRO B 1 9 ? 3.664 -16.875 -19.953 1 96.56 9 PRO B C 1
ATOM 1612 O O . PRO B 1 9 ? 4.613 -16.578 -20.672 1 96.56 9 PRO B O 1
ATOM 1615 N N . ARG B 1 10 ? 2.467 -16.891 -20.484 1 93.44 10 ARG B N 1
ATOM 1616 C CA . ARG B 1 10 ? 2.189 -16.656 -21.906 1 93.44 10 ARG B CA 1
ATOM 1617 C C . ARG B 1 10 ? 2.33 -15.18 -22.266 1 93.44 10 ARG B C 1
ATOM 1619 O O . ARG B 1 10 ? 3.184 -14.812 -23.078 1 93.44 10 ARG B O 1
ATOM 1626 N N . ASP B 1 11 ? 1.528 -14.305 -21.672 1 91.56 11 ASP B N 1
ATOM 1627 C CA . ASP B 1 11 ? 1.553 -12.867 -21.938 1 91.56 11 ASP B CA 1
ATOM 1628 C C . ASP B 1 11 ? 1.354 -12.07 -20.656 1 91.56 11 ASP B C 1
ATOM 1630 O O . ASP B 1 11 ? 0.368 -11.344 -20.516 1 91.56 11 ASP B O 1
ATOM 1634 N N . PRO B 1 12 ? 2.395 -12.195 -19.859 1 92.88 12 PRO B N 1
ATOM 1635 C CA . PRO B 1 12 ? 2.246 -11.516 -18.578 1 92.88 12 PRO B CA 1
ATOM 1636 C C . PRO B 1 12 ? 2.451 -10.008 -18.672 1 92.88 12 PRO B C 1
ATOM 1638 O O . PRO B 1 12 ? 3.078 -9.531 -19.625 1 92.88 12 PRO B O 1
ATOM 1641 N N . LYS B 1 13 ? 1.862 -9.242 -17.781 1 95.44 13 LYS B N 1
ATOM 1642 C CA . LYS B 1 13 ? 2.105 -7.82 -17.562 1 95.44 13 LYS B CA 1
ATOM 1643 C C . LYS B 1 13 ? 1.821 -7.016 -18.828 1 95.44 13 LYS B C 1
ATOM 1645 O O . LYS B 1 13 ? 2.609 -6.145 -19.203 1 95.44 13 LYS B O 1
ATOM 1650 N N . SER B 1 14 ? 0.705 -7.289 -19.438 1 93 14 SER B N 1
ATOM 1651 C CA . SER B 1 14 ? 0.338 -6.688 -20.719 1 93 14 SER B CA 1
ATOM 1652 C C . SER B 1 14 ? 0.162 -5.18 -20.594 1 93 14 SER B C 1
ATOM 1654 O O . SER B 1 14 ? 0.382 -4.441 -21.547 1 93 14 SER B O 1
ATOM 1656 N N . ARG B 1 15 ? -0.101 -4.625 -19.453 1 91.31 15 ARG B N 1
ATOM 1657 C CA . ARG B 1 15 ? -0.248 -3.186 -19.266 1 91.31 15 ARG B CA 1
ATOM 1658 C C . ARG B 1 15 ? 1.097 -2.477 -19.375 1 91.31 15 ARG B C 1
ATOM 1660 O O . ARG B 1 15 ? 1.15 -1.249 -19.484 1 91.31 15 ARG B O 1
ATOM 1667 N N . LEU B 1 16 ? 2.156 -3.27 -19.344 1 95.81 16 LEU B N 1
ATOM 1668 C CA . LEU B 1 16 ? 3.498 -2.705 -19.453 1 95.81 16 LEU B CA 1
ATOM 1669 C C . LEU B 1 16 ? 4.043 -2.863 -20.875 1 95.81 16 LEU B C 1
ATOM 1671 O O . LEU B 1 16 ? 5.25 -2.742 -21.094 1 95.81 16 LEU B O 1
ATOM 1675 N N . ALA B 1 17 ? 3.143 -3.141 -21.797 1 94.31 17 ALA B N 1
ATOM 1676 C CA . ALA B 1 17 ? 3.557 -3.414 -23.172 1 94.31 17 ALA B CA 1
ATOM 1677 C C . ALA B 1 17 ? 4.281 -2.215 -23.766 1 94.31 17 ALA B C 1
ATOM 1679 O O . ALA B 1 17 ? 5.203 -2.379 -24.578 1 94.31 17 ALA B O 1
ATOM 1680 N N . GLU B 1 18 ? 3.91 -0.963 -23.422 1 91.69 18 GLU B N 1
ATOM 1681 C CA . GLU B 1 18 ? 4.527 0.23 -23.984 1 91.69 18 GLU B CA 1
ATOM 1682 C C . GLU B 1 18 ? 5.793 0.615 -23.234 1 91.69 18 GLU B C 1
ATOM 1684 O O . GLU B 1 18 ? 6.547 1.482 -23.672 1 91.69 18 GLU B O 1
ATOM 1689 N 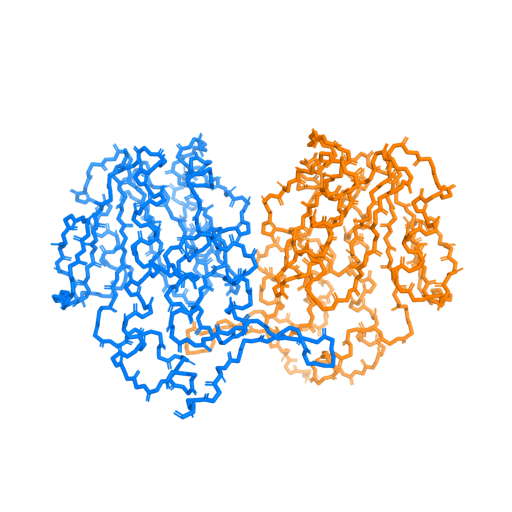N . PHE B 1 19 ? 6 -0.034 -22.141 1 92.06 19 PHE B N 1
ATOM 1690 C CA . PHE B 1 19 ? 7.148 0.276 -21.297 1 92.06 19 PHE B CA 1
ATOM 1691 C C . PHE B 1 19 ? 8.359 -0.555 -21.703 1 92.06 19 PHE B C 1
ATOM 1693 O O . PHE B 1 19 ? 9.492 -0.063 -21.688 1 92.06 19 PHE B O 1
ATOM 1700 N N . PHE B 1 20 ? 8.125 -1.752 -22.094 1 94.81 20 PHE B N 1
ATOM 1701 C CA . PHE B 1 20 ? 9.203 -2.662 -22.469 1 94.81 20 PHE B CA 1
ATOM 1702 C C . PHE B 1 20 ? 9.344 -2.736 -23.984 1 94.81 20 PHE B C 1
ATOM 1704 O O . PHE B 1 20 ? 8.438 -2.334 -24.719 1 94.81 20 PHE B O 1
ATOM 1711 N N . ALA B 1 21 ? 10.523 -3.271 -24.438 1 93.69 21 ALA B N 1
ATOM 1712 C CA . ALA B 1 21 ? 10.836 -3.301 -25.859 1 93.69 21 ALA B CA 1
ATOM 1713 C C . ALA B 1 21 ? 9.953 -4.309 -26.594 1 93.69 21 ALA B C 1
ATOM 1715 O O . ALA B 1 21 ? 9.547 -4.066 -27.734 1 93.69 21 ALA B O 1
ATOM 1716 N N . ASP B 1 22 ? 9.688 -5.402 -26.016 1 95.06 22 ASP B N 1
ATOM 1717 C CA . ASP B 1 22 ? 8.898 -6.461 -26.625 1 95.06 22 ASP B CA 1
ATOM 1718 C C . ASP B 1 22 ? 8.359 -7.43 -25.578 1 95.06 22 ASP B C 1
ATOM 1720 O O . ASP B 1 22 ? 8.578 -7.238 -24.375 1 95.06 22 ASP B O 1
ATOM 1724 N N . ALA B 1 23 ? 7.656 -8.414 -26.031 1 95.31 23 ALA B N 1
ATOM 1725 C CA . ALA B 1 23 ? 7 -9.391 -25.172 1 95.31 23 ALA B CA 1
ATOM 1726 C C . ALA B 1 23 ? 8.023 -10.219 -24.406 1 95.31 23 ALA B C 1
ATOM 1728 O O . ALA B 1 23 ? 7.777 -10.625 -23.266 1 95.31 23 ALA B O 1
ATOM 1729 N N . GLU B 1 24 ? 9.148 -10.422 -25.016 1 95.56 24 GLU B N 1
ATOM 1730 C CA . GLU B 1 24 ? 10.18 -11.227 -24.375 1 95.56 24 GLU B CA 1
ATOM 1731 C C . GLU B 1 24 ? 10.773 -10.5 -23.172 1 95.56 24 GLU B C 1
ATOM 1733 O O . GLU B 1 24 ? 11.023 -11.109 -22.125 1 95.56 24 GLU B O 1
ATOM 1738 N N . GLU B 1 25 ? 11.016 -9.273 -23.297 1 96.25 25 GLU B N 1
ATOM 1739 C CA . GLU B 1 25 ? 11.492 -8.477 -22.172 1 96.25 25 GLU B CA 1
ATOM 1740 C C . GLU B 1 25 ? 10.453 -8.438 -21.047 1 96.25 25 GLU B C 1
ATOM 1742 O O . GLU B 1 25 ? 10.797 -8.57 -19.875 1 96.25 25 GLU B O 1
ATOM 1747 N N . ARG B 1 26 ? 9.266 -8.266 -21.422 1 96.69 26 ARG B N 1
ATOM 1748 C CA . ARG B 1 26 ? 8.18 -8.25 -20.453 1 96.69 26 ARG B CA 1
ATOM 1749 C C . ARG B 1 26 ? 8.094 -9.57 -19.703 1 96.69 26 ARG B C 1
ATOM 1751 O O . ARG B 1 26 ? 7.891 -9.594 -18.484 1 96.69 26 ARG B O 1
ATOM 1758 N N . ARG B 1 27 ? 8.227 -10.625 -20.422 1 96.88 27 ARG B N 1
ATOM 1759 C CA . ARG B 1 27 ? 8.242 -11.953 -19.812 1 96.88 27 ARG B CA 1
ATOM 1760 C C . ARG B 1 27 ? 9.398 -12.094 -18.828 1 96.88 27 ARG B C 1
ATOM 1762 O O . ARG B 1 27 ? 9.234 -12.641 -17.734 1 96.88 27 ARG B O 1
ATOM 1769 N N . GLY B 1 28 ? 10.578 -11.633 -19.297 1 97.44 28 GLY B N 1
ATOM 1770 C CA . GLY B 1 28 ? 11.727 -11.648 -18.391 1 97.44 28 GLY B CA 1
ATOM 1771 C C . GLY B 1 28 ? 11.469 -10.93 -17.078 1 97.44 28 GLY B C 1
ATOM 1772 O O . GLY B 1 28 ? 11.852 -11.414 -16.016 1 97.44 28 GLY B O 1
ATOM 1773 N N . PHE B 1 29 ? 10.812 -9.844 -17.188 1 98.12 29 PHE B N 1
ATOM 1774 C CA . PHE B 1 29 ? 10.453 -9.07 -16 1 98.12 29 PHE B CA 1
ATOM 1775 C C . PHE B 1 29 ? 9.523 -9.867 -15.094 1 98.12 29 PHE B C 1
ATOM 1777 O O . PHE B 1 29 ? 9.727 -9.914 -13.883 1 98.12 29 PHE B O 1
ATOM 1784 N N . ALA B 1 30 ? 8.5 -10.461 -15.641 1 98.44 30 ALA B N 1
ATOM 1785 C CA . ALA B 1 30 ? 7.555 -11.273 -14.875 1 98.44 30 ALA B CA 1
ATOM 1786 C C . ALA B 1 30 ? 8.266 -12.398 -14.141 1 98.44 30 ALA B C 1
ATOM 1788 O O . ALA B 1 30 ? 7.969 -12.68 -12.977 1 98.44 30 ALA B O 1
ATOM 1789 N N . TYR B 1 31 ? 9.234 -13.039 -14.805 1 98.62 31 TYR B N 1
ATOM 1790 C CA . TYR B 1 31 ? 9.977 -14.133 -14.195 1 98.62 31 TYR B CA 1
ATOM 1791 C C . TYR B 1 31 ? 10.875 -13.633 -13.07 1 98.62 31 TYR B C 1
ATOM 1793 O O . TYR B 1 31 ? 11.094 -14.328 -12.078 1 98.62 31 TYR B O 1
ATOM 1801 N N . ALA B 1 32 ? 11.406 -12.422 -13.211 1 98.62 32 ALA B N 1
ATOM 1802 C CA . ALA B 1 32 ? 12.195 -11.836 -12.133 1 98.62 32 ALA B CA 1
ATOM 1803 C C . ALA B 1 32 ? 11.352 -11.641 -10.875 1 98.62 32 ALA B C 1
ATOM 1805 O O . ALA B 1 32 ? 11.789 -11.953 -9.766 1 98.62 32 ALA B O 1
ATOM 1806 N N . MET B 1 33 ? 10.141 -11.18 -11.07 1 98.88 33 MET B N 1
ATOM 1807 C CA . MET B 1 33 ? 9.234 -11 -9.945 1 98.88 33 MET B CA 1
ATOM 1808 C C . MET B 1 33 ? 8.867 -12.344 -9.32 1 98.88 33 MET B C 1
ATOM 1810 O O . MET B 1 33 ? 8.859 -12.484 -8.094 1 98.88 33 MET B O 1
ATOM 1814 N N . LEU B 1 34 ? 8.57 -13.305 -10.188 1 98.88 34 LEU B N 1
ATOM 1815 C CA . LEU B 1 34 ? 8.266 -14.641 -9.695 1 98.88 34 LEU B CA 1
ATOM 1816 C C . LEU B 1 34 ? 9.398 -15.164 -8.812 1 98.88 34 LEU B C 1
ATOM 1818 O O . LEU B 1 34 ? 9.156 -15.68 -7.723 1 98.88 34 LEU B O 1
ATOM 1822 N N . ALA B 1 35 ? 10.633 -15.008 -9.281 1 98.88 35 ALA B N 1
ATOM 1823 C CA . ALA B 1 35 ? 11.797 -15.484 -8.539 1 98.88 35 ALA B CA 1
ATOM 1824 C C . ALA B 1 35 ? 11.891 -14.812 -7.176 1 98.88 35 ALA B C 1
ATOM 1826 O O . ALA B 1 35 ? 12.195 -15.461 -6.172 1 98.88 35 ALA B O 1
ATOM 1827 N N . ASP B 1 36 ? 11.68 -13.523 -7.137 1 98.88 36 ASP B N 1
ATOM 1828 C CA . ASP B 1 36 ? 11.711 -12.789 -5.875 1 98.88 36 ASP B CA 1
ATOM 1829 C C . ASP B 1 36 ? 10.648 -13.305 -4.91 1 98.88 36 ASP B C 1
ATOM 1831 O O . ASP B 1 36 ? 10.914 -13.484 -3.719 1 98.88 36 ASP B O 1
ATOM 1835 N N . VAL B 1 37 ? 9.398 -13.555 -5.426 1 98.94 37 VAL B N 1
ATOM 1836 C CA . VAL B 1 37 ? 8.305 -14.031 -4.59 1 98.94 37 VAL B CA 1
ATOM 1837 C C . VAL B 1 37 ? 8.633 -15.43 -4.062 1 98.94 37 VAL B C 1
ATOM 1839 O O . VAL B 1 37 ? 8.477 -15.703 -2.869 1 98.94 37 VAL B O 1
ATOM 1842 N N . LEU B 1 38 ? 9.133 -16.312 -4.922 1 98.94 38 LEU B N 1
ATOM 1843 C CA . LEU B 1 38 ? 9.508 -17.656 -4.504 1 98.94 38 LEU B CA 1
ATOM 1844 C C . LEU B 1 38 ? 10.602 -17.594 -3.434 1 98.94 38 LEU B C 1
ATOM 1846 O O . LEU B 1 38 ? 10.523 -18.312 -2.436 1 98.94 38 LEU B O 1
ATOM 1850 N N . GLY B 1 39 ? 11.602 -16.781 -3.682 1 98.81 39 GLY B N 1
ATOM 1851 C CA . GLY B 1 39 ? 12.664 -16.609 -2.695 1 98.81 39 GLY B CA 1
ATOM 1852 C C . GLY B 1 39 ? 12.156 -16.094 -1.359 1 98.81 39 GLY B C 1
ATOM 1853 O O . GLY B 1 39 ? 12.555 -16.609 -0.306 1 98.81 39 GLY B O 1
ATOM 1854 N N . ALA B 1 40 ? 11.281 -15.102 -1.355 1 98.88 40 ALA B N 1
ATOM 1855 C CA . ALA B 1 40 ? 10.711 -14.547 -0.128 1 98.88 40 ALA B CA 1
ATOM 1856 C C . ALA B 1 40 ? 9.922 -15.609 0.634 1 98.88 40 ALA B C 1
ATOM 1858 O O . ALA B 1 40 ? 10 -15.68 1.862 1 98.88 40 ALA B O 1
ATOM 1859 N N . VAL B 1 41 ? 9.125 -16.406 -0.084 1 98.94 41 VAL B N 1
ATOM 1860 C CA . VAL B 1 41 ? 8.336 -17.484 0.528 1 98.94 41 VAL B CA 1
ATOM 1861 C C . VAL B 1 41 ? 9.266 -18.484 1.2 1 98.94 41 VAL B C 1
ATOM 1863 O O . VAL B 1 41 ? 9.062 -18.844 2.359 1 98.94 41 VAL B O 1
ATOM 1866 N N . ARG B 1 42 ? 10.328 -18.906 0.548 1 98.81 42 ARG B N 1
ATOM 1867 C CA . ARG B 1 42 ? 11.266 -19.875 1.1 1 98.81 42 ARG B CA 1
ATOM 1868 C C . ARG B 1 42 ? 11.969 -19.328 2.336 1 98.81 42 ARG B C 1
ATOM 1870 O O . ARG B 1 42 ? 12.055 -20 3.361 1 98.81 42 ARG B O 1
ATOM 1877 N N . ASP B 1 43 ? 12.406 -18.109 2.199 1 98.69 43 ASP B N 1
ATOM 1878 C CA . ASP B 1 43 ? 13.125 -17.469 3.301 1 98.69 43 ASP B CA 1
ATOM 1879 C C . ASP B 1 43 ? 12.211 -17.25 4.5 1 98.69 43 ASP B C 1
ATOM 1881 O O . ASP B 1 43 ? 12.68 -17.094 5.629 1 98.69 43 ASP B O 1
ATOM 1885 N N . ALA B 1 44 ? 10.922 -17.266 4.277 1 98.75 44 ALA B N 1
ATOM 1886 C CA . ALA B 1 44 ? 9.945 -17.125 5.352 1 98.75 44 ALA B CA 1
ATOM 1887 C C . ALA B 1 44 ? 9.625 -18.469 5.988 1 98.75 44 ALA B C 1
ATOM 1889 O O . ALA B 1 44 ? 8.898 -18.531 6.984 1 98.75 44 ALA B O 1
ATOM 1890 N N . GLY B 1 45 ? 10.133 -19.5 5.426 1 98.25 45 GLY B N 1
ATOM 1891 C CA . GLY B 1 45 ? 9.883 -20.828 5.953 1 98.25 45 GLY B CA 1
ATOM 1892 C C . GLY B 1 45 ? 8.781 -21.578 5.211 1 98.25 45 GLY B C 1
ATOM 1893 O O . GLY B 1 45 ? 8.266 -22.578 5.699 1 98.25 45 GLY B O 1
ATOM 1894 N N . GLY B 1 46 ? 8.406 -21.078 4.035 1 98.69 46 GLY B N 1
ATOM 1895 C CA . GLY B 1 46 ? 7.371 -21.719 3.238 1 98.69 46 GLY B CA 1
ATOM 1896 C C . GLY B 1 46 ? 7.926 -22.656 2.188 1 98.69 46 GLY B C 1
ATOM 1897 O O . GLY B 1 46 ? 9.141 -22.703 1.959 1 98.69 46 GLY B O 1
ATOM 1898 N N . ASP B 1 47 ? 7.039 -23.422 1.625 1 98.62 47 ASP B N 1
ATOM 1899 C CA . ASP B 1 47 ? 7.32 -24.344 0.524 1 98.62 47 ASP B CA 1
ATOM 1900 C C . ASP B 1 47 ? 6.523 -23.953 -0.723 1 98.62 47 ASP B C 1
ATOM 1902 O O . ASP B 1 47 ? 5.375 -24.375 -0.882 1 98.62 47 ASP B O 1
ATOM 1906 N N . PRO B 1 48 ? 7.141 -23.25 -1.627 1 98.81 48 PRO B N 1
ATOM 1907 C CA . PRO B 1 48 ? 6.375 -22.703 -2.752 1 98.81 48 PRO B CA 1
ATOM 1908 C C . PRO B 1 48 ? 6.145 -23.734 -3.857 1 98.81 48 PRO B C 1
ATOM 1910 O O . PRO B 1 48 ? 7.027 -24.547 -4.141 1 98.81 48 PRO B O 1
ATOM 1913 N N . VAL B 1 49 ? 5.016 -23.688 -4.438 1 98.75 49 VAL B N 1
ATOM 1914 C CA . VAL B 1 49 ? 4.629 -24.375 -5.66 1 98.75 49 VAL B CA 1
ATOM 1915 C C . VAL B 1 49 ? 4.012 -23.391 -6.641 1 98.75 49 VAL B C 1
ATOM 1917 O O . VAL B 1 49 ? 3.195 -22.547 -6.254 1 98.75 49 VAL B O 1
ATOM 1920 N N . VAL B 1 50 ? 4.445 -23.438 -7.879 1 98.88 50 VAL B N 1
ATOM 1921 C CA . VAL B 1 50 ? 3.918 -22.547 -8.906 1 98.88 50 VAL B CA 1
ATOM 1922 C C . VAL B 1 50 ? 2.768 -23.234 -9.641 1 98.88 50 VAL B C 1
ATOM 1924 O O . VAL B 1 50 ? 2.895 -24.375 -10.078 1 98.88 50 VAL B O 1
ATOM 1927 N N . VAL B 1 51 ? 1.644 -22.625 -9.719 1 98.75 51 VAL B N 1
ATOM 1928 C CA . VAL B 1 51 ? 0.544 -23.031 -10.586 1 98.75 51 VAL B CA 1
ATOM 1929 C C . VAL B 1 51 ? 0.474 -22.125 -11.805 1 98.75 51 VAL B C 1
ATOM 1931 O O . VAL B 1 51 ? -0.001 -20.984 -11.719 1 98.75 51 VAL B O 1
ATOM 1934 N N . ALA B 1 52 ? 0.928 -22.641 -12.938 1 98.81 52 ALA B N 1
ATOM 1935 C CA . ALA B 1 52 ? 1.061 -21.828 -14.148 1 98.81 52 ALA B CA 1
ATOM 1936 C C . ALA B 1 52 ? -0.07 -22.125 -15.133 1 98.81 52 ALA B C 1
ATOM 1938 O O . ALA B 1 52 ? -0.525 -23.266 -15.242 1 98.81 52 ALA B O 1
ATOM 1939 N N . THR B 1 53 ? -0.515 -21.094 -15.867 1 98.31 53 THR B N 1
ATOM 1940 C CA . THR B 1 53 ? -1.587 -21.266 -16.844 1 98.31 53 THR B CA 1
ATOM 1941 C C . THR B 1 53 ? -1.082 -22 -18.078 1 98.31 53 THR B C 1
ATOM 1943 O O . THR B 1 53 ? -1.876 -22.453 -18.906 1 98.31 53 THR B O 1
ATOM 1946 N N . ALA B 1 54 ? 0.201 -22.109 -18.297 1 98.31 54 ALA B N 1
ATOM 1947 C CA . ALA B 1 54 ? 0.896 -22.797 -19.375 1 98.31 54 ALA B CA 1
ATOM 1948 C C . ALA B 1 54 ? 2.293 -23.234 -18.953 1 98.31 54 ALA B C 1
ATOM 1950 O O . ALA B 1 54 ? 2.785 -22.812 -17.891 1 98.31 54 ALA B O 1
ATOM 1951 N N . PRO B 1 55 ? 2.916 -24.125 -19.688 1 97.94 55 PRO B N 1
ATOM 1952 C CA . PRO B 1 55 ? 4.297 -24.484 -19.344 1 97.94 55 PRO B CA 1
ATOM 1953 C C . PRO B 1 55 ? 5.215 -23.266 -19.266 1 97.94 55 PRO B C 1
ATOM 1955 O O . PRO B 1 55 ? 5.07 -22.328 -20.078 1 97.94 55 PRO B O 1
ATOM 1958 N N . VAL B 1 56 ? 6.121 -23.25 -18.359 1 97.94 56 VAL B N 1
ATOM 1959 C CA . VAL B 1 56 ? 7.047 -22.141 -18.188 1 97.94 56 VAL B CA 1
ATOM 1960 C C . VAL B 1 56 ? 8.18 -22.25 -19.203 1 97.94 56 VAL B C 1
ATOM 1962 O O . VAL B 1 56 ? 8.609 -23.359 -19.547 1 97.94 56 VAL B O 1
ATOM 1965 N N . SER B 1 57 ? 8.656 -21.156 -19.656 1 94.88 57 SER B N 1
ATOM 1966 C CA . SER B 1 57 ? 9.672 -21.109 -20.703 1 94.88 57 SER B CA 1
ATOM 1967 C C . SER B 1 57 ? 11.062 -20.859 -20.125 1 94.88 57 SER B C 1
ATOM 1969 O O . SER B 1 57 ? 12.055 -20.875 -20.844 1 94.88 57 SER B O 1
ATOM 1971 N N . ARG B 1 58 ? 11.133 -20.531 -18.875 1 96.12 58 ARG B N 1
ATOM 1972 C CA . ARG B 1 58 ? 12.375 -20.281 -18.156 1 96.12 58 ARG B CA 1
ATOM 1973 C C . ARG B 1 58 ? 12.461 -21.109 -16.875 1 96.12 58 ARG B C 1
ATOM 1975 O O . ARG B 1 58 ? 11.438 -21.547 -16.359 1 96.12 58 ARG B O 1
ATOM 1982 N N . PRO B 1 59 ? 13.688 -21.312 -16.422 1 96.38 59 PRO B N 1
ATOM 1983 C CA . PRO B 1 59 ? 13.828 -22.062 -15.172 1 96.38 59 PRO B CA 1
ATOM 1984 C C . PRO B 1 59 ? 13.133 -21.375 -14 1 96.38 59 PRO B C 1
ATOM 1986 O O . PRO B 1 59 ? 13.234 -20.156 -13.844 1 96.38 59 PRO B O 1
ATOM 1989 N N . VAL B 1 60 ? 12.438 -22.141 -13.234 1 98.19 60 VAL B N 1
ATOM 1990 C CA . VAL B 1 60 ? 11.758 -21.703 -12.016 1 98.19 60 VAL B CA 1
ATOM 1991 C C . VAL B 1 60 ? 12.227 -22.547 -10.836 1 98.19 60 VAL B C 1
ATOM 1993 O O . VAL B 1 60 ? 12.234 -23.781 -10.906 1 98.19 60 VAL B O 1
ATOM 1996 N N . ASP B 1 61 ? 12.672 -21.922 -9.812 1 97.56 61 ASP B N 1
ATOM 1997 C CA . ASP B 1 61 ? 13.219 -22.625 -8.656 1 97.56 61 ASP B CA 1
ATOM 1998 C C . ASP B 1 61 ? 12.109 -23.062 -7.707 1 97.56 61 ASP B C 1
ATOM 2000 O O . ASP B 1 61 ? 12.133 -22.75 -6.52 1 97.56 61 ASP B O 1
ATOM 2004 N N . ALA B 1 62 ? 11.141 -23.828 -8.117 1 98.69 62 ALA B N 1
ATOM 2005 C CA . ALA B 1 62 ? 10.023 -24.453 -7.402 1 98.69 62 ALA B CA 1
ATOM 2006 C C . ALA B 1 62 ? 9.289 -25.438 -8.297 1 98.69 62 ALA B C 1
ATOM 2008 O O . ALA B 1 62 ? 9.383 -25.375 -9.523 1 98.69 62 ALA B O 1
ATOM 2009 N N . PRO B 1 63 ? 8.617 -26.484 -7.688 1 98.5 63 PRO B N 1
ATOM 2010 C CA . PRO B 1 63 ? 7.746 -27.312 -8.523 1 98.5 63 PRO B CA 1
ATOM 2011 C C . PRO B 1 63 ? 6.715 -26.484 -9.289 1 98.5 63 PRO B C 1
ATOM 2013 O O . PRO B 1 63 ? 6.184 -25.5 -8.758 1 98.5 63 PRO B O 1
ATOM 2016 N N . VAL B 1 64 ? 6.484 -26.875 -10.562 1 98.69 64 VAL B N 1
ATOM 2017 C CA . VAL B 1 64 ? 5.516 -26.188 -11.406 1 98.69 64 VAL B CA 1
ATOM 2018 C C . VAL B 1 64 ? 4.422 -27.156 -11.844 1 98.69 64 VAL B C 1
ATOM 2020 O O . VAL B 1 64 ? 4.719 -28.25 -12.336 1 98.69 64 VAL B O 1
ATOM 2023 N N . THR B 1 65 ? 3.238 -26.812 -11.586 1 97.88 65 THR B N 1
ATOM 2024 C CA . THR B 1 65 ? 2.08 -27.516 -12.117 1 97.88 65 THR B CA 1
ATOM 2025 C C . THR B 1 65 ? 1.301 -26.625 -13.078 1 97.88 65 THR B C 1
ATOM 2027 O O . THR B 1 65 ? 1.104 -25.438 -12.812 1 97.88 65 THR B O 1
ATOM 2030 N N . VAL B 1 66 ? 0.822 -27.219 -14.188 1 98.56 66 VAL B N 1
ATOM 2031 C CA . VAL B 1 66 ? 0.06 -26.453 -15.164 1 98.56 66 VAL B CA 1
ATOM 2032 C C . VAL B 1 66 ? -1.436 -26.625 -14.906 1 98.56 66 VAL B C 1
ATOM 2034 O O . VAL B 1 66 ? -1.926 -27.75 -14.773 1 98.56 66 VAL B O 1
ATOM 2037 N N . ASP B 1 67 ? -2.131 -25.562 -14.727 1 98.31 67 ASP B N 1
ATOM 2038 C CA . ASP B 1 67 ? -3.584 -25.453 -14.617 1 98.31 67 ASP B CA 1
ATOM 2039 C C . ASP B 1 67 ? -4.109 -24.234 -15.367 1 98.31 67 ASP B C 1
ATOM 2041 O O . ASP B 1 67 ? -3.957 -23.109 -14.898 1 98.31 67 ASP B O 1
ATOM 2045 N N . ASP B 1 68 ? -4.77 -24.406 -16.469 1 97.38 68 ASP B N 1
ATOM 2046 C CA . ASP B 1 68 ? -5.148 -23.297 -17.328 1 97.38 68 ASP B CA 1
ATOM 2047 C C . ASP B 1 68 ? -6.562 -22.812 -17.016 1 97.38 68 ASP B C 1
ATOM 2049 O O . ASP B 1 68 ? -7.133 -22.016 -17.766 1 97.38 68 ASP B O 1
ATOM 2053 N N . ARG B 1 69 ? -7.184 -23.359 -15.961 1 97.81 69 ARG B N 1
ATOM 2054 C CA . ARG B 1 69 ? -8.484 -22.844 -15.539 1 97.81 69 ARG B CA 1
ATOM 2055 C C . ARG B 1 69 ? -8.375 -21.406 -15.062 1 97.81 69 ARG B C 1
ATOM 2057 O O . ARG B 1 69 ? -7.273 -20.891 -14.875 1 97.81 69 ARG B O 1
ATOM 2064 N N . ALA B 1 70 ? -9.523 -20.75 -14.898 1 97 70 ALA B N 1
ATOM 2065 C CA . ALA B 1 70 ? -9.578 -19.391 -14.359 1 97 70 ALA B CA 1
ATOM 2066 C C . ALA B 1 70 ? -8.922 -19.328 -12.984 1 97 70 ALA B C 1
ATOM 2068 O O . ALA B 1 70 ? -9.016 -20.281 -12.195 1 97 70 ALA B O 1
ATOM 2069 N N . LEU B 1 71 ? -8.359 -18.25 -12.68 1 97.19 71 LEU B N 1
ATOM 2070 C CA . LEU B 1 71 ? -7.543 -18.047 -11.492 1 97.19 71 LEU B CA 1
ATOM 2071 C C . LEU B 1 71 ? -8.273 -18.516 -10.234 1 97.19 71 LEU B C 1
ATOM 2073 O O . LEU B 1 71 ? -7.727 -19.297 -9.453 1 97.19 71 LEU B O 1
ATOM 2077 N N . SER B 1 72 ? -9.555 -18.078 -10.047 1 97.75 72 SER B N 1
ATOM 2078 C CA . SER B 1 72 ? -10.32 -18.453 -8.859 1 97.75 72 SER B CA 1
ATOM 2079 C C . SER B 1 72 ? -10.461 -19.969 -8.742 1 97.75 72 SER B C 1
ATOM 2081 O O . SER B 1 72 ? -10.273 -20.531 -7.668 1 97.75 72 SER B O 1
ATOM 2083 N N . THR B 1 73 ? -10.742 -20.594 -9.867 1 97.31 73 THR B N 1
ATOM 2084 C CA . THR B 1 73 ? -10.938 -22.031 -9.891 1 97.31 73 THR B CA 1
ATOM 2085 C C . THR B 1 73 ? -9.633 -22.766 -9.602 1 97.31 73 THR B C 1
ATOM 2087 O O . THR B 1 73 ? -9.602 -23.703 -8.797 1 97.31 73 THR B O 1
ATOM 2090 N N . ALA B 1 74 ? -8.586 -22.312 -10.258 1 97.88 74 ALA B N 1
ATOM 2091 C CA . ALA B 1 74 ? -7.281 -22.953 -10.086 1 97.88 74 ALA B CA 1
ATOM 2092 C C . ALA B 1 74 ? -6.809 -22.844 -8.633 1 97.88 74 ALA B C 1
ATOM 2094 O O . ALA B 1 74 ? -6.312 -23.812 -8.062 1 97.88 74 ALA B O 1
ATOM 2095 N N . VAL B 1 75 ? -6.953 -21.656 -8.016 1 97.69 75 VAL B N 1
ATOM 2096 C CA . VAL B 1 75 ? -6.508 -21.406 -6.648 1 97.69 75 VAL B CA 1
ATOM 2097 C C . VAL B 1 75 ? -7.367 -22.219 -5.672 1 97.69 75 VAL B C 1
ATOM 2099 O O . VAL B 1 75 ? -6.848 -22.844 -4.75 1 97.69 75 VAL B O 1
ATOM 2102 N N . ALA B 1 76 ? -8.695 -22.203 -5.895 1 97.12 76 ALA B N 1
ATOM 2103 C CA . ALA B 1 76 ? -9.586 -23 -5.043 1 97.12 76 ALA B CA 1
ATOM 2104 C C . ALA B 1 76 ? -9.219 -24.469 -5.07 1 97.12 76 ALA B C 1
ATOM 2106 O O . ALA B 1 76 ? -9.164 -25.125 -4.023 1 97.12 76 ALA B O 1
ATOM 2107 N N . ALA B 1 77 ? -8.977 -24.984 -6.246 1 97 77 ALA B N 1
ATOM 2108 C CA . ALA B 1 77 ? -8.586 -26.391 -6.402 1 97 77 ALA B CA 1
ATOM 2109 C C . ALA B 1 77 ? -7.262 -26.672 -5.695 1 97 77 ALA B C 1
ATOM 2111 O O . ALA B 1 77 ? -7.113 -27.703 -5.035 1 97 77 ALA B O 1
ATOM 2112 N N . ALA B 1 78 ? -6.297 -25.75 -5.84 1 96.69 78 ALA B N 1
ATOM 2113 C CA . ALA B 1 78 ? -4.988 -25.922 -5.219 1 96.69 78 ALA B CA 1
ATOM 2114 C C . ALA B 1 78 ? -5.102 -25.984 -3.699 1 96.69 78 ALA B C 1
ATOM 2116 O O . ALA B 1 78 ? -4.391 -26.766 -3.047 1 96.69 78 ALA B O 1
ATOM 2117 N N . ILE B 1 79 ? -5.945 -25.156 -3.131 1 96.88 79 ILE B N 1
ATOM 2118 C CA . ILE B 1 79 ? -6.172 -25.156 -1.689 1 96.88 79 ILE B CA 1
ATOM 2119 C C . ILE B 1 79 ? -6.832 -26.469 -1.276 1 96.88 79 ILE B C 1
ATOM 2121 O O . ILE B 1 79 ? -6.371 -27.141 -0.348 1 96.88 79 ILE B O 1
ATOM 2125 N N . ALA B 1 80 ? -7.863 -26.844 -1.997 1 94.94 80 ALA B N 1
ATOM 2126 C CA . ALA B 1 80 ? -8.664 -28.016 -1.654 1 94.94 80 ALA B CA 1
ATOM 2127 C C . ALA B 1 80 ? -7.836 -29.297 -1.753 1 94.94 80 ALA B C 1
ATOM 2129 O O . ALA B 1 80 ? -8.008 -30.219 -0.956 1 94.94 80 ALA B O 1
ATOM 2130 N N . ASP B 1 81 ? -6.957 -29.312 -2.654 1 92.5 81 ASP B N 1
ATOM 2131 C CA . ASP B 1 81 ? -6.227 -30.531 -2.969 1 92.5 81 ASP B CA 1
ATOM 2132 C C . ASP B 1 81 ? -4.922 -30.609 -2.178 1 92.5 81 ASP B C 1
ATOM 2134 O O . ASP B 1 81 ? -4.242 -31.641 -2.195 1 92.5 81 ASP B O 1
ATOM 2138 N N . GLY B 1 82 ? -4.523 -29.562 -1.615 1 92.44 82 GLY B N 1
ATOM 2139 C CA . GLY B 1 82 ? -3.236 -29.516 -0.938 1 92.44 82 GLY B CA 1
ATOM 2140 C C . GLY B 1 82 ? -3.35 -29.672 0.567 1 92.44 82 GLY B C 1
ATOM 2141 O O . GLY B 1 82 ? -4.449 -29.625 1.12 1 92.44 82 GLY B O 1
ATOM 2142 N N . PRO B 1 83 ? -2.232 -29.938 1.182 1 95.88 83 PRO B N 1
ATOM 2143 C CA . PRO B 1 83 ? -2.24 -29.953 2.646 1 95.88 83 PRO B CA 1
ATOM 2144 C C . PRO B 1 83 ? -2.572 -28.578 3.242 1 95.88 83 PRO B C 1
ATOM 2146 O O . PRO B 1 83 ? -2.199 -27.547 2.678 1 95.88 83 PRO B O 1
ATOM 2149 N N . LEU B 1 84 ? -3.234 -28.594 4.379 1 96.69 84 LEU B N 1
ATOM 2150 C CA . LEU B 1 84 ? -3.551 -27.359 5.094 1 96.69 84 LEU B CA 1
ATOM 2151 C C . LEU B 1 84 ? -2.641 -27.188 6.305 1 96.69 84 LEU B C 1
ATOM 2153 O O . LEU B 1 84 ? -2.217 -28.172 6.918 1 96.69 84 LEU B O 1
ATOM 2157 N N . PRO B 1 85 ? -2.262 -26 6.617 1 97.81 85 PRO B N 1
ATOM 2158 C CA . PRO B 1 85 ? -2.68 -24.781 5.938 1 97.81 85 PRO B CA 1
ATOM 2159 C C . PRO B 1 85 ? -1.979 -24.578 4.594 1 97.81 85 PRO B C 1
ATOM 2161 O O . PRO B 1 85 ? -0.869 -25.078 4.391 1 97.81 85 PRO B O 1
ATOM 2164 N N . THR B 1 86 ? -2.641 -23.844 3.643 1 98.56 86 THR B N 1
ATOM 2165 C CA . THR B 1 86 ? -2.092 -23.469 2.342 1 98.56 86 THR B CA 1
ATOM 2166 C C . THR B 1 86 ? -2.18 -21.969 2.129 1 98.56 86 THR B C 1
ATOM 2168 O O . THR B 1 86 ? -3.23 -21.359 2.359 1 98.56 86 THR B O 1
ATOM 2171 N N . ALA B 1 87 ? -1.104 -21.359 1.756 1 98.75 87 ALA B N 1
ATOM 2172 C CA . ALA B 1 87 ? -1.079 -19.953 1.38 1 98.75 87 ALA B CA 1
ATOM 2173 C C . ALA B 1 87 ? -1.083 -19.781 -0.137 1 98.75 87 ALA B C 1
ATOM 2175 O O . ALA B 1 87 ? -0.638 -20.672 -0.865 1 98.75 87 ALA B O 1
ATOM 2176 N N . VAL B 1 88 ? -1.668 -18.734 -0.584 1 98.88 88 VAL B N 1
ATOM 2177 C CA . VAL B 1 88 ? -1.614 -18.266 -1.967 1 98.88 88 VAL B CA 1
ATOM 2178 C C . VAL B 1 88 ? -0.985 -16.875 -2.021 1 98.88 88 VAL B C 1
ATOM 2180 O O . VAL B 1 88 ? -1.462 -15.945 -1.367 1 98.88 88 VAL B O 1
ATOM 2183 N N . VAL B 1 89 ? 0.113 -16.688 -2.736 1 98.94 89 VAL B N 1
ATOM 2184 C CA . VAL B 1 89 ? 0.828 -15.43 -2.875 1 98.94 89 VAL B CA 1
ATOM 2185 C C . VAL B 1 89 ? 0.996 -15.086 -4.355 1 98.94 89 VAL B C 1
ATOM 2187 O O . VAL B 1 89 ? 1.576 -15.867 -5.113 1 98.94 89 VAL B O 1
ATOM 2190 N N . MET B 1 90 ? 0.489 -13.945 -4.766 1 98.88 90 MET B N 1
ATOM 2191 C CA . MET B 1 90 ? 0.543 -13.57 -6.176 1 98.88 90 MET B CA 1
ATOM 2192 C C . MET B 1 90 ? 1.983 -13.352 -6.625 1 98.88 90 MET B C 1
ATOM 2194 O O . MET B 1 90 ? 2.797 -12.805 -5.875 1 98.88 90 MET B O 1
ATOM 2198 N N . ALA B 1 91 ? 2.273 -13.641 -7.871 1 98.81 91 ALA B N 1
ATOM 2199 C CA . ALA B 1 91 ? 3.631 -13.695 -8.414 1 98.81 91 ALA B CA 1
ATOM 2200 C C . ALA B 1 91 ? 4.164 -12.297 -8.703 1 98.81 91 ALA B C 1
ATOM 2202 O O . ALA B 1 91 ? 5.363 -12.117 -8.93 1 98.81 91 ALA B O 1
ATOM 2203 N N . ASP B 1 92 ? 3.27 -11.32 -8.711 1 98.69 92 ASP B N 1
ATOM 2204 C CA . ASP B 1 92 ? 3.707 -9.992 -9.133 1 98.69 92 ASP B CA 1
ATOM 2205 C C . ASP B 1 92 ? 3.912 -9.078 -7.934 1 98.69 92 ASP B C 1
ATOM 2207 O O . ASP B 1 92 ? 3.852 -7.852 -8.062 1 98.69 92 ASP B O 1
ATOM 2211 N N . LEU B 1 93 ? 4.148 -9.719 -6.777 1 98.88 93 LEU B N 1
ATOM 2212 C CA . LEU B 1 93 ? 4.477 -8.977 -5.562 1 98.88 93 LEU B CA 1
ATOM 2213 C C . LEU B 1 93 ? 5.984 -8.82 -5.41 1 98.88 93 LEU B C 1
ATOM 2215 O O . LEU B 1 93 ? 6.578 -9.352 -4.469 1 98.88 93 LEU B O 1
ATOM 2219 N N . ALA B 1 94 ? 6.57 -7.938 -6.195 1 98.69 94 ALA B N 1
ATOM 2220 C CA . ALA B 1 94 ? 8.016 -7.746 -6.262 1 98.69 94 ALA B CA 1
ATOM 2221 C C . ALA B 1 94 ? 8.555 -7.207 -4.938 1 98.69 94 ALA B C 1
ATOM 2223 O O . ALA B 1 94 ? 9.758 -7.312 -4.66 1 98.69 94 ALA B O 1
ATOM 2224 N N . LEU B 1 95 ? 7.711 -6.656 -4.133 1 98.81 95 LEU B N 1
ATOM 2225 C CA . LEU B 1 95 ? 8.164 -6.031 -2.896 1 98.81 95 LEU B CA 1
ATOM 2226 C C . LEU B 1 95 ? 8.039 -6.992 -1.72 1 98.81 95 LEU B C 1
ATOM 2228 O O . LEU B 1 95 ? 8.43 -6.66 -0.598 1 98.81 95 LEU B O 1
ATOM 2232 N N . ALA B 1 96 ? 7.5 -8.188 -1.937 1 98.88 96 ALA B N 1
ATOM 2233 C CA . ALA B 1 96 ? 7.312 -9.148 -0.851 1 98.88 96 ALA B CA 1
ATOM 2234 C C . ALA B 1 96 ? 8.633 -9.453 -0.155 1 98.88 96 ALA B C 1
ATOM 2236 O O . ALA B 1 96 ? 9.664 -9.625 -0.811 1 98.88 96 ALA B O 1
ATOM 2237 N N . THR B 1 97 ? 8.625 -9.461 1.134 1 98.81 97 THR B N 1
ATOM 2238 C CA . THR B 1 97 ? 9.773 -9.844 1.951 1 98.81 97 THR B CA 1
ATOM 2239 C C . THR B 1 97 ? 9.445 -11.062 2.803 1 98.81 97 THR B C 1
ATOM 2241 O O . THR B 1 97 ? 8.281 -11.344 3.074 1 98.81 97 THR B O 1
ATOM 2244 N N . PRO B 1 98 ? 10.5 -11.758 3.205 1 98.81 98 PRO B N 1
ATOM 2245 C CA . PRO B 1 98 ? 10.242 -12.867 4.125 1 98.81 98 PRO B CA 1
ATOM 2246 C C . PRO B 1 98 ? 9.5 -12.438 5.383 1 98.81 98 PRO B C 1
ATOM 2248 O O . PRO B 1 98 ? 8.594 -13.141 5.848 1 98.81 98 PRO B O 1
ATOM 2251 N N . ASP B 1 99 ? 9.82 -11.273 5.922 1 98.75 99 ASP B N 1
ATOM 2252 C CA . ASP B 1 99 ? 9.18 -10.789 7.141 1 98.75 99 ASP B CA 1
ATOM 2253 C C . ASP B 1 99 ? 7.691 -10.555 6.918 1 98.75 99 ASP B C 1
ATOM 2255 O O . ASP B 1 99 ? 6.867 -10.906 7.766 1 98.75 99 ASP B O 1
ATOM 2259 N N . ALA B 1 100 ? 7.324 -9.938 5.82 1 98.88 100 ALA B N 1
ATOM 2260 C CA . ALA B 1 100 ? 5.918 -9.711 5.516 1 98.88 100 ALA B CA 1
ATOM 2261 C C . ALA B 1 100 ? 5.16 -11.031 5.395 1 98.88 100 ALA B C 1
ATOM 2263 O O . ALA B 1 100 ? 4.043 -11.164 5.902 1 98.88 100 ALA B O 1
ATOM 2264 N N . ILE B 1 101 ? 5.781 -11.984 4.75 1 98.94 101 ILE B N 1
ATOM 2265 C CA . ILE B 1 101 ? 5.16 -13.289 4.551 1 98.94 101 ILE B CA 1
ATOM 2266 C C . ILE B 1 101 ? 5.043 -14.016 5.891 1 98.94 101 ILE B C 1
ATOM 2268 O O . ILE B 1 101 ? 4.027 -14.656 6.172 1 98.94 101 ILE B O 1
ATOM 2272 N N . ARG B 1 102 ? 6.066 -13.883 6.77 1 98.88 102 ARG B N 1
ATOM 2273 C CA . ARG B 1 102 ? 6.012 -14.5 8.086 1 98.88 102 ARG B CA 1
ATOM 2274 C C . ARG B 1 102 ? 4.848 -13.953 8.906 1 98.88 102 ARG B C 1
ATOM 2276 O O . ARG B 1 102 ? 4.23 -14.68 9.68 1 98.88 102 ARG B O 1
ATOM 2283 N N . ARG B 1 103 ? 4.531 -12.703 8.734 1 98.88 103 ARG B N 1
ATOM 2284 C CA . ARG B 1 103 ? 3.389 -12.125 9.438 1 98.88 103 ARG B CA 1
ATOM 2285 C C . ARG B 1 103 ? 2.092 -12.805 9.016 1 98.88 103 ARG B C 1
ATOM 2287 O O . ARG B 1 103 ? 1.196 -13.008 9.836 1 98.88 103 ARG B O 1
ATOM 2294 N N . VAL B 1 104 ? 1.998 -13.141 7.73 1 98.88 104 VAL B N 1
ATOM 2295 C CA . VAL B 1 104 ? 0.83 -13.867 7.242 1 98.88 104 VAL B CA 1
ATOM 2296 C C . VAL B 1 104 ? 0.791 -15.258 7.863 1 98.88 104 VAL B C 1
ATOM 2298 O O . VAL B 1 104 ? -0.235 -15.68 8.406 1 98.88 104 VAL B O 1
ATOM 2301 N N . PHE B 1 105 ? 1.979 -15.945 7.867 1 98.81 105 PHE B N 1
ATOM 2302 C CA . PHE B 1 105 ? 2.068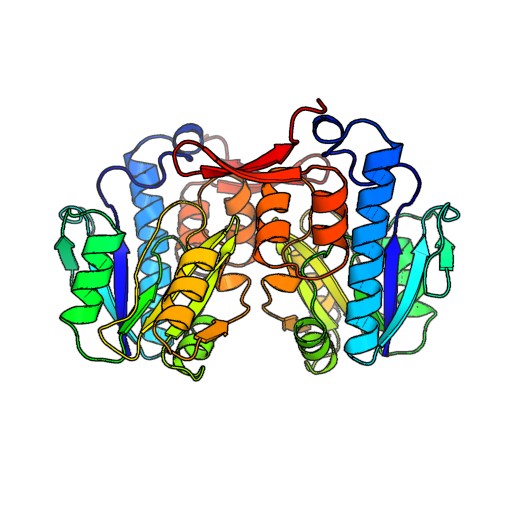 -17.312 8.391 1 98.81 105 PHE B CA 1
ATOM 2303 C C . PHE B 1 105 ? 1.718 -17.344 9.875 1 98.81 105 PHE B C 1
ATOM 2305 O O . PHE B 1 105 ? 1.128 -18.312 10.352 1 98.81 105 PHE B O 1
ATOM 2312 N N . ALA B 1 106 ? 2.018 -16.266 10.562 1 98.75 106 ALA B N 1
ATOM 2313 C CA . ALA B 1 106 ? 1.897 -16.25 12.016 1 98.75 106 ALA B CA 1
ATOM 2314 C C . ALA B 1 106 ? 0.516 -15.758 12.445 1 98.75 106 ALA B C 1
ATOM 2316 O O . ALA B 1 106 ? 0.128 -15.914 13.609 1 98.75 106 ALA B O 1
ATOM 2317 N N . ALA B 1 107 ? -0.203 -15.102 11.555 1 98.75 107 ALA B N 1
ATOM 2318 C CA . ALA B 1 107 ? -1.491 -14.508 11.906 1 98.75 107 ALA B CA 1
ATOM 2319 C C . ALA B 1 107 ? -2.51 -15.586 12.266 1 98.75 107 ALA B C 1
ATOM 2321 O O . ALA B 1 107 ? -2.496 -16.672 11.695 1 98.75 107 ALA B O 1
ATOM 2322 N N . SER B 1 108 ? -3.385 -15.32 13.141 1 98.56 108 SER B N 1
ATOM 2323 C CA . SER B 1 108 ? -4.43 -16.266 13.539 1 98.56 108 SER B CA 1
ATOM 2324 C C . SER B 1 108 ? -5.625 -16.188 12.602 1 98.56 108 SER B C 1
ATOM 2326 O O . SER B 1 108 ? -5.703 -15.297 11.75 1 98.56 108 SER B O 1
ATOM 2328 N N . GLY B 1 109 ? -6.527 -17.203 12.75 1 98.06 109 GLY B N 1
ATOM 2329 C CA . GLY B 1 109 ? -7.758 -17.219 11.969 1 98.06 109 GLY B CA 1
ATOM 2330 C C . GLY B 1 109 ? -7.812 -18.344 10.961 1 98.06 109 GLY B C 1
ATOM 2331 O O . GLY B 1 109 ? -6.777 -18.922 10.617 1 98.06 109 GLY B O 1
ATOM 2332 N N . ASP B 1 110 ? -9.039 -18.625 10.516 1 98.38 110 ASP B N 1
ATOM 2333 C CA . ASP B 1 110 ? -9.258 -19.656 9.508 1 98.38 110 ASP B CA 1
ATOM 2334 C C . ASP B 1 110 ? -8.766 -19.203 8.141 1 98.38 110 ASP B C 1
ATOM 2336 O O . ASP B 1 110 ? -8.297 -20.016 7.34 1 98.38 110 ASP B O 1
ATOM 2340 N N . VAL B 1 111 ? -8.945 -17.891 7.906 1 98.56 111 VAL B N 1
ATOM 2341 C CA . VAL B 1 111 ? -8.516 -17.25 6.668 1 98.56 111 VAL B CA 1
ATOM 2342 C C . VAL B 1 111 ? -7.719 -15.992 6.984 1 98.56 111 VAL B C 1
ATOM 2344 O O . VAL B 1 111 ? -8.156 -15.156 7.781 1 98.56 111 VAL B O 1
ATOM 2347 N N . VAL B 1 112 ? -6.559 -15.875 6.441 1 98.81 112 VAL B N 1
ATOM 2348 C CA . VAL B 1 112 ? -5.734 -14.672 6.551 1 98.81 112 VAL B CA 1
ATOM 2349 C C . VAL B 1 112 ? -5.574 -14.031 5.176 1 98.81 112 VAL B C 1
ATOM 2351 O O . VAL B 1 112 ? -5.27 -14.711 4.195 1 98.81 112 VAL B O 1
ATOM 2354 N N . LEU B 1 113 ? -5.828 -12.773 5.105 1 98.88 113 LEU B N 1
ATOM 2355 C CA . LEU B 1 113 ? -5.781 -12.047 3.842 1 98.88 113 LEU B CA 1
ATOM 2356 C C . LEU B 1 113 ? -4.801 -10.883 3.92 1 98.88 113 LEU B C 1
ATOM 2358 O O . LEU B 1 113 ? -4.715 -10.211 4.949 1 98.88 113 LEU B O 1
ATOM 2362 N N . ALA B 1 114 ? -4.043 -10.648 2.922 1 98.94 114 ALA B N 1
ATOM 2363 C CA . ALA B 1 114 ? -3.396 -9.367 2.645 1 98.94 114 ALA B CA 1
ATOM 2364 C C . ALA B 1 114 ? -4.004 -8.703 1.412 1 98.94 114 ALA B C 1
ATOM 2366 O O . ALA B 1 114 ? -3.99 -9.273 0.32 1 98.94 114 ALA B O 1
ATOM 2367 N N . PRO B 1 115 ? -4.551 -7.527 1.602 1 98.81 115 PRO B N 1
ATOM 2368 C CA . PRO B 1 115 ? -5.176 -6.848 0.464 1 98.81 115 PRO B CA 1
ATOM 2369 C C . PRO B 1 115 ? -4.152 -6.32 -0.54 1 98.81 115 PRO B C 1
ATOM 2371 O O . PRO B 1 115 ? -2.998 -6.07 -0.178 1 98.81 115 PRO B O 1
ATOM 2374 N N . GLY B 1 116 ? -4.555 -6.242 -1.778 1 97.81 116 GLY B N 1
ATOM 2375 C CA . GLY B 1 116 ? -3.871 -5.453 -2.791 1 97.81 116 GLY B CA 1
ATOM 2376 C C . GLY B 1 116 ? -4.488 -4.086 -2.998 1 97.81 116 GLY B C 1
ATOM 2377 O O . GLY B 1 116 ? -5.645 -3.857 -2.633 1 97.81 116 GLY B O 1
ATOM 2378 N N . SER B 1 117 ? -3.705 -3.189 -3.543 1 95.88 117 SER B N 1
ATOM 2379 C CA . SER B 1 117 ? -4.281 -1.908 -3.939 1 95.88 117 SER B CA 1
ATOM 2380 C C . SER B 1 117 ? -5.402 -2.098 -4.957 1 95.88 117 SER B C 1
ATOM 2382 O O . SER B 1 117 ? -5.426 -3.092 -5.684 1 95.88 117 SER B O 1
ATOM 2384 N N . GLY B 1 118 ? -6.398 -1.173 -4.91 1 95.56 118 GLY B N 1
ATOM 2385 C CA . GLY B 1 118 ? -7.477 -1.194 -5.883 1 95.56 118 GLY B CA 1
ATOM 2386 C C . GLY B 1 118 ? -8.539 -2.229 -5.574 1 95.56 118 GLY B C 1
ATOM 2387 O O . GLY B 1 118 ? -9.273 -2.66 -6.465 1 95.56 118 GLY B O 1
ATOM 2388 N N . GLY B 1 119 ? -8.508 -2.754 -4.363 1 97.25 119 GLY B N 1
ATOM 2389 C CA . GLY B 1 119 ? -9.578 -3.621 -3.906 1 97.25 119 GLY B CA 1
ATOM 2390 C C . GLY B 1 119 ? -9.281 -5.094 -4.105 1 97.25 119 GLY B C 1
ATOM 2391 O O . GLY B 1 119 ? -10.125 -5.949 -3.814 1 97.25 119 GLY B O 1
ATOM 2392 N N . GLY B 1 120 ? -8.109 -5.426 -4.551 1 97.38 120 GLY B N 1
ATOM 2393 C CA . GLY B 1 120 ? -7.777 -6.809 -4.852 1 97.38 120 GLY B CA 1
ATOM 2394 C C . GLY B 1 120 ? -7.289 -7.582 -3.645 1 97.38 120 GLY B C 1
ATOM 2395 O O . GLY B 1 120 ? -7.223 -7.043 -2.539 1 97.38 120 GLY B O 1
ATOM 2396 N N . THR B 1 121 ? -7.016 -8.844 -3.832 1 98.44 121 THR B N 1
ATOM 2397 C CA . THR B 1 121 ? -6.418 -9.734 -2.84 1 98.44 121 THR B CA 1
ATOM 2398 C C . THR B 1 121 ? -5.066 -10.25 -3.326 1 98.44 121 THR B C 1
ATOM 2400 O O . THR B 1 121 ? -4.984 -10.898 -4.371 1 98.44 121 THR B O 1
ATOM 2403 N N . ASN B 1 122 ? -4.066 -10.031 -2.498 1 98.81 122 ASN B N 1
ATOM 2404 C CA . ASN B 1 122 ? -2.738 -10.406 -2.973 1 98.81 122 ASN B CA 1
ATOM 2405 C C . ASN B 1 122 ? -2.225 -11.656 -2.26 1 98.81 122 ASN B C 1
ATOM 2407 O O . ASN B 1 122 ? -1.32 -12.328 -2.754 1 98.81 122 ASN B O 1
ATOM 2411 N N . VAL B 1 123 ? -2.752 -11.93 -1.063 1 98.94 123 VAL B N 1
ATOM 2412 C CA . VAL B 1 123 ? -2.359 -13.117 -0.316 1 98.94 123 VAL B CA 1
ATOM 2413 C C . VAL B 1 123 ? -3.582 -13.719 0.374 1 98.94 123 VAL B C 1
ATOM 2415 O O . VAL B 1 123 ? -4.41 -12.992 0.927 1 98.94 123 VAL B O 1
ATOM 2418 N N . VAL B 1 124 ? -3.719 -14.969 0.309 1 98.81 124 VAL B N 1
ATOM 2419 C CA . VAL B 1 124 ? -4.688 -15.75 1.069 1 98.81 124 VAL B CA 1
ATOM 2420 C C . VAL B 1 124 ? -3.969 -16.875 1.807 1 98.81 124 VAL B C 1
ATOM 2422 O O . VAL B 1 124 ? -3.162 -17.609 1.216 1 98.81 124 VAL B O 1
ATOM 2425 N N . LEU B 1 125 ? -4.164 -17 3.049 1 98.81 125 LEU B N 1
ATOM 2426 C CA . LEU B 1 125 ? -3.814 -18.203 3.789 1 98.81 125 LEU B CA 1
ATOM 2427 C C . LEU B 1 125 ? -5.066 -18.922 4.277 1 98.81 125 LEU B C 1
ATOM 2429 O O . LEU B 1 125 ? -5.867 -18.359 5.02 1 98.81 125 LEU B O 1
ATOM 2433 N N . ALA B 1 126 ? -5.215 -20.078 3.836 1 98.62 126 ALA B N 1
ATOM 2434 C CA . ALA B 1 126 ? -6.379 -20.891 4.168 1 98.62 126 ALA B CA 1
ATOM 2435 C C . ALA B 1 126 ? -6.012 -22 5.156 1 98.62 126 ALA B C 1
ATOM 2437 O O . ALA B 1 126 ? -5.078 -22.766 4.914 1 98.62 126 ALA B O 1
ATOM 2438 N N . ARG B 1 127 ? -6.754 -22.125 6.254 1 98.12 127 ARG B N 1
ATOM 2439 C CA . ARG B 1 127 ? -6.555 -23.188 7.234 1 98.12 127 ARG B CA 1
ATOM 2440 C C . ARG B 1 127 ? -7.688 -24.219 7.172 1 98.12 127 ARG B C 1
ATOM 2442 O O . ARG B 1 127 ? -7.738 -25.141 7.984 1 98.12 127 ARG B O 1
ATOM 2449 N N . THR B 1 128 ? -8.594 -24.016 6.305 1 97 128 THR B N 1
ATOM 2450 C CA . THR B 1 128 ? -9.648 -24.969 5.969 1 97 128 THR B CA 1
ATOM 2451 C C . THR B 1 128 ? -9.852 -25.031 4.457 1 97 128 THR B C 1
ATOM 2453 O O . THR B 1 128 ? -9.57 -24.078 3.742 1 97 128 THR B O 1
ATOM 2456 N N . ALA B 1 129 ? -10.375 -26.141 3.982 1 93.44 129 ALA B N 1
ATOM 2457 C CA . ALA B 1 129 ? -10.523 -26.375 2.549 1 93.44 129 ALA B CA 1
ATOM 2458 C C . ALA B 1 129 ? -11.711 -25.594 1.987 1 93.44 129 ALA B C 1
ATOM 2460 O O . ALA B 1 129 ? -11.828 -25.422 0.772 1 93.44 129 ALA B O 1
ATOM 2461 N N . ASP B 1 130 ? -12.555 -25.109 2.787 1 89 130 ASP B N 1
ATOM 2462 C CA . ASP B 1 130 ? -13.812 -24.516 2.35 1 89 130 ASP B CA 1
ATOM 2463 C C . ASP B 1 130 ? -13.688 -23 2.229 1 89 130 ASP B C 1
ATOM 2465 O O . ASP B 1 130 ? -14.695 -22.281 2.234 1 89 130 ASP B O 1
ATOM 2469 N N . VAL B 1 131 ? -12.531 -22.484 2.104 1 91.75 131 VAL B N 1
ATOM 2470 C CA . VAL B 1 131 ? -12.344 -21.047 1.951 1 91.75 131 VAL B CA 1
ATOM 2471 C C . VAL B 1 131 ? -12.859 -20.609 0.586 1 91.75 131 VAL B C 1
ATOM 2473 O O . VAL B 1 131 ? -12.453 -21.141 -0.446 1 91.75 131 VAL B O 1
ATOM 2476 N N . PRO B 1 132 ? -13.789 -19.719 0.599 1 91.69 132 PRO B N 1
ATOM 2477 C CA . PRO B 1 132 ? -14.25 -19.172 -0.678 1 91.69 132 PRO B CA 1
ATOM 2478 C C . PRO B 1 132 ? -13.18 -18.344 -1.391 1 91.69 132 PRO B C 1
ATOM 2480 O O . PRO B 1 132 ? -12.539 -17.5 -0.771 1 91.69 132 PRO B O 1
ATOM 2483 N N . VAL B 1 133 ? -12.953 -18.672 -2.646 1 95.12 133 VAL B N 1
ATOM 2484 C CA . VAL B 1 133 ? -11.938 -17.969 -3.422 1 95.12 133 VAL B CA 1
ATOM 2485 C C . VAL B 1 133 ? -12.586 -17.281 -4.625 1 95.12 133 VAL B C 1
ATOM 2487 O O . VAL B 1 133 ? -13.242 -17.953 -5.441 1 95.12 133 VAL B O 1
ATOM 2490 N N . SER B 1 134 ? -12.445 -16.016 -4.715 1 93.94 134 SER B N 1
ATOM 2491 C CA . SER B 1 134 ? -12.938 -15.227 -5.848 1 93.94 134 SER B CA 1
ATOM 2492 C C . SER B 1 134 ? -11.984 -14.086 -6.188 1 93.94 134 SER B C 1
ATOM 2494 O O . SER B 1 134 ? -11.844 -13.141 -5.41 1 93.94 134 SER B O 1
ATOM 2496 N N . TYR B 1 135 ? -11.336 -14.195 -7.328 1 94.88 135 TYR B N 1
ATOM 2497 C CA . TYR B 1 135 ? -10.438 -13.141 -7.801 1 94.88 135 TYR B CA 1
ATOM 2498 C C . TYR B 1 135 ? -11.094 -12.328 -8.914 1 94.88 135 TYR B C 1
ATOM 2500 O O . TYR B 1 135 ? -10.75 -12.484 -10.086 1 94.88 135 TYR B O 1
ATOM 2508 N N . HIS B 1 136 ? -12.164 -11.648 -8.688 1 89.94 136 HIS B N 1
ATOM 2509 C CA . HIS B 1 136 ? -12.875 -10.781 -9.617 1 89.94 136 HIS B CA 1
ATOM 2510 C C . HIS B 1 136 ? -13.312 -9.484 -8.945 1 89.94 136 HIS B C 1
ATOM 2512 O O . HIS B 1 136 ? -13.633 -9.477 -7.754 1 89.94 136 HIS B O 1
ATOM 2518 N N . GLY B 1 137 ? -13.211 -8.43 -9.758 1 92.88 137 GLY B N 1
ATOM 2519 C CA . GLY B 1 137 ? -13.711 -7.172 -9.227 1 92.88 137 GLY B CA 1
ATOM 2520 C C . GLY B 1 137 ? -13 -6.734 -7.961 1 92.88 137 GLY B C 1
ATOM 2521 O O . GLY B 1 137 ? -11.773 -6.609 -7.945 1 92.88 137 GLY B O 1
ATOM 2522 N N . VAL B 1 138 ? -13.781 -6.527 -6.902 1 96.19 138 VAL B N 1
ATOM 2523 C CA . VAL B 1 138 ? -13.234 -6.18 -5.598 1 96.19 138 VAL B CA 1
ATOM 2524 C C . VAL B 1 138 ? -13.086 -7.438 -4.746 1 96.19 138 VAL B C 1
ATOM 2526 O O . VAL B 1 138 ? -13.828 -7.633 -3.777 1 96.19 138 VAL B O 1
ATOM 2529 N N . SER B 1 139 ? -12.109 -8.18 -5.086 1 97.62 139 SER B N 1
ATOM 2530 C CA . SER B 1 139 ? -11.969 -9.531 -4.559 1 97.62 139 SER B CA 1
ATOM 2531 C C . SER B 1 139 ? -11.766 -9.516 -3.047 1 97.62 139 SER B C 1
ATOM 2533 O O . SER B 1 139 ? -12.227 -10.422 -2.346 1 97.62 139 SER B O 1
ATOM 2535 N N . PHE B 1 140 ? -11.109 -8.516 -2.494 1 98.31 140 PHE B N 1
ATOM 2536 C CA . PHE B 1 140 ? -10.859 -8.484 -1.059 1 98.31 140 PHE B CA 1
ATOM 2537 C C . PHE B 1 140 ? -12.164 -8.453 -0.28 1 98.31 140 PHE B C 1
ATOM 2539 O O . PHE B 1 140 ? -12.375 -9.266 0.622 1 98.31 140 PHE B O 1
ATOM 2546 N N . ARG B 1 141 ? -12.953 -7.504 -0.648 1 97.06 141 ARG B N 1
ATOM 2547 C CA . ARG B 1 141 ? -14.266 -7.41 -0.01 1 97.06 141 ARG B CA 1
ATOM 2548 C C . ARG B 1 141 ? -15.039 -8.719 -0.152 1 97.06 141 ARG B C 1
ATOM 2550 O O . ARG B 1 141 ? -15.648 -9.188 0.808 1 97.06 141 ARG B O 1
ATOM 2557 N N . ASP B 1 142 ? -15 -9.305 -1.316 1 96.44 142 ASP B N 1
ATOM 2558 C CA . ASP B 1 142 ? -15.727 -10.547 -1.582 1 96.44 142 ASP B CA 1
ATOM 2559 C C . ASP B 1 142 ? -15.18 -11.695 -0.733 1 96.44 142 ASP B C 1
ATOM 2561 O O . ASP B 1 142 ? -15.945 -12.492 -0.197 1 96.44 142 ASP B O 1
ATOM 2565 N N . HIS B 1 143 ? -13.812 -11.781 -0.607 1 98.19 143 HIS B N 1
ATOM 2566 C CA . HIS B 1 143 ? -13.203 -12.805 0.228 1 98.19 143 HIS B CA 1
ATOM 2567 C C . HIS B 1 143 ? -13.617 -12.648 1.687 1 98.19 143 HIS B C 1
ATOM 2569 O O . HIS B 1 143 ? -13.992 -13.633 2.336 1 98.19 143 HIS B O 1
ATOM 2575 N N . VAL B 1 144 ? -13.57 -11.422 2.199 1 98.06 144 VAL B N 1
ATOM 2576 C CA . VAL B 1 144 ? -13.93 -11.164 3.59 1 98.06 144 VAL B CA 1
ATOM 2577 C C . VAL B 1 144 ? -15.391 -11.547 3.824 1 98.06 144 VAL B C 1
ATOM 2579 O O . VAL B 1 144 ? -15.703 -12.328 4.73 1 98.06 144 VAL B O 1
ATOM 2582 N N . THR B 1 145 ? -16.281 -11.047 2.975 1 97.19 145 THR B N 1
ATOM 2583 C CA . THR B 1 145 ? -17.703 -11.266 3.125 1 97.19 145 THR B CA 1
ATOM 2584 C C . THR B 1 145 ? -18.047 -12.75 3.039 1 97.19 145 THR B C 1
ATOM 2586 O O . THR B 1 145 ? -18.797 -13.273 3.865 1 97.19 145 THR B O 1
ATOM 2589 N N . ALA B 1 146 ? -17.516 -13.391 2.059 1 97.25 146 ALA B N 1
ATOM 2590 C CA . ALA B 1 146 ? -17.781 -14.812 1.846 1 97.25 146 ALA B CA 1
ATOM 2591 C C . ALA B 1 146 ? -17.281 -15.648 3.02 1 97.25 146 ALA B C 1
ATOM 2593 O O . ALA B 1 146 ? -17.969 -16.578 3.463 1 97.25 146 ALA B O 1
ATOM 2594 N N . ALA B 1 147 ? -16.078 -15.359 3.492 1 97.5 147 ALA B N 1
ATOM 2595 C CA . ALA B 1 147 ? -15.539 -16.094 4.633 1 97.5 147 ALA B CA 1
ATOM 2596 C C . ALA B 1 147 ? -16.406 -15.898 5.875 1 97.5 147 ALA B C 1
ATOM 2598 O O . ALA B 1 147 ? -16.719 -16.859 6.574 1 97.5 147 ALA B O 1
ATOM 2599 N N . GLU B 1 148 ? -16.797 -14.656 6.133 1 97.06 148 GLU B N 1
ATOM 2600 C CA . GLU B 1 148 ? -17.641 -14.367 7.285 1 97.06 148 GLU B CA 1
ATOM 2601 C C . GLU B 1 148 ? -18.984 -15.07 7.176 1 97.06 148 GLU B C 1
ATOM 2603 O O . GLU B 1 148 ? -19.484 -15.617 8.156 1 97.06 148 GLU B O 1
ATOM 2608 N N . ARG B 1 149 ? -19.531 -15.039 6.039 1 97.25 149 ARG B N 1
ATOM 2609 C CA . ARG B 1 149 ? -20.812 -15.719 5.801 1 97.25 149 ARG B CA 1
ATOM 2610 C C . ARG B 1 149 ? -20.688 -17.219 6.059 1 97.25 149 ARG B C 1
ATOM 2612 O O . ARG B 1 149 ? -21.641 -17.859 6.512 1 97.25 149 ARG B O 1
ATOM 2619 N N . ALA B 1 150 ? -19.547 -17.766 5.777 1 96.88 150 ALA B N 1
ATOM 2620 C CA . ALA B 1 150 ? -19.281 -19.203 5.977 1 96.88 150 ALA B CA 1
ATOM 2621 C C . ALA B 1 150 ? -18.938 -19.5 7.434 1 96.88 150 ALA B C 1
ATOM 2623 O O . ALA B 1 150 ? -18.656 -20.641 7.785 1 96.88 150 ALA B O 1
ATOM 2624 N N . GLY B 1 151 ? -18.891 -18.453 8.328 1 97.25 151 GLY B N 1
ATOM 2625 C CA . GLY B 1 151 ? -18.625 -18.641 9.742 1 97.25 151 GLY B CA 1
ATOM 2626 C C . GLY B 1 151 ? -17.156 -18.781 10.062 1 97.25 151 GLY B C 1
ATOM 2627 O O . GLY B 1 151 ? -16.781 -19.297 11.125 1 97.25 151 GLY B O 1
ATOM 2628 N N . LEU B 1 152 ? -16.297 -18.391 9.148 1 98.06 152 LEU B N 1
ATOM 2629 C CA . LEU B 1 152 ? -14.859 -18.5 9.336 1 98.06 152 LEU B CA 1
ATOM 2630 C C . LEU B 1 152 ? -14.297 -17.219 9.953 1 98.06 152 LEU B C 1
ATOM 2632 O O . LEU B 1 152 ? -14.742 -16.109 9.617 1 98.06 152 LEU B O 1
ATOM 2636 N N . THR B 1 153 ? -13.312 -17.344 10.812 1 98.25 153 THR B N 1
ATOM 2637 C CA . THR B 1 153 ? -12.602 -16.188 11.336 1 98.25 153 THR B CA 1
ATOM 2638 C C . THR B 1 153 ? -11.617 -15.648 10.297 1 98.25 153 THR B C 1
ATOM 2640 O O . THR B 1 153 ? -10.891 -16.422 9.672 1 98.25 153 THR B O 1
ATOM 2643 N N . VAL B 1 154 ? -11.625 -14.352 10.117 1 98.5 154 VAL B N 1
ATOM 2644 C CA . VAL B 1 154 ? -10.789 -13.711 9.109 1 98.5 154 VAL B CA 1
ATOM 2645 C C . VAL B 1 154 ? -9.82 -12.742 9.781 1 98.5 154 VAL B C 1
ATOM 2647 O O . VAL B 1 154 ? -10.203 -11.984 10.672 1 98.5 154 VAL B O 1
ATOM 2650 N N . THR B 1 155 ? -8.586 -12.828 9.453 1 98.69 155 THR B N 1
ATOM 2651 C CA . THR B 1 155 ? -7.574 -11.852 9.852 1 98.69 155 THR B CA 1
ATOM 2652 C C . THR B 1 155 ? -6.953 -11.188 8.633 1 98.69 155 THR B C 1
ATOM 2654 O O . THR B 1 155 ? -6.656 -11.852 7.637 1 98.69 155 THR B O 1
ATOM 2657 N N . THR B 1 156 ? -6.844 -9.898 8.664 1 98.81 156 THR B N 1
ATOM 2658 C CA . THR B 1 156 ? -6.188 -9.141 7.609 1 98.81 156 THR B CA 1
ATOM 2659 C C . THR B 1 156 ? -4.789 -8.711 8.039 1 98.81 156 THR B C 1
ATOM 2661 O O . THR B 1 156 ? -4.605 -8.188 9.148 1 98.81 156 THR B O 1
ATOM 2664 N N . VAL B 1 157 ? -3.838 -8.961 7.238 1 98.88 157 VAL B N 1
ATOM 2665 C CA . VAL B 1 157 ? -2.475 -8.508 7.488 1 98.88 157 VAL B CA 1
ATOM 2666 C C . VAL B 1 157 ? -2.227 -7.191 6.75 1 98.88 157 VAL B C 1
ATOM 2668 O O . VAL B 1 157 ? -2.303 -7.137 5.52 1 98.88 157 VAL B O 1
ATOM 2671 N N . ASP B 1 158 ? -2.01 -6.137 7.484 1 98.88 158 ASP B N 1
ATOM 2672 C CA . ASP B 1 158 ? -1.685 -4.812 6.965 1 98.88 158 ASP B CA 1
ATOM 2673 C C . ASP B 1 158 ? -0.217 -4.73 6.555 1 98.88 158 ASP B C 1
ATOM 2675 O O . ASP B 1 158 ? 0.67 -4.668 7.406 1 98.88 158 ASP B O 1
ATOM 2679 N N . SER B 1 159 ? 0.028 -4.719 5.184 1 98.94 159 SER B N 1
ATOM 2680 C CA . SER B 1 159 ? 1.394 -4.691 4.672 1 98.94 159 SER B CA 1
ATOM 2681 C C . SER B 1 159 ? 1.465 -3.971 3.328 1 98.94 159 SER B C 1
ATOM 2683 O O . SER B 1 159 ? 0.818 -4.383 2.361 1 98.94 159 SER B O 1
ATOM 2685 N N . PHE B 1 160 ? 2.242 -2.928 3.303 1 98.88 160 PHE B N 1
ATOM 2686 C CA . PHE B 1 160 ? 2.539 -2.242 2.051 1 98.88 160 PHE B CA 1
ATOM 2687 C C . PHE B 1 160 ? 3.279 -3.166 1.09 1 98.88 160 PHE B C 1
ATOM 2689 O O . PHE B 1 160 ? 2.982 -3.191 -0.107 1 98.88 160 PHE B O 1
ATOM 2696 N N . ARG B 1 161 ? 4.168 -3.965 1.583 1 98.81 161 ARG B N 1
ATOM 2697 C CA . ARG B 1 161 ? 4.973 -4.898 0.803 1 98.81 161 ARG B CA 1
ATOM 2698 C C . ARG B 1 161 ? 4.094 -5.918 0.088 1 98.81 161 ARG B C 1
ATOM 2700 O O . ARG B 1 161 ? 4.387 -6.32 -1.039 1 98.81 161 ARG B O 1
ATOM 2707 N N . LEU B 1 162 ? 3.006 -6.293 0.725 1 98.94 162 LEU B N 1
ATOM 2708 C CA . LEU B 1 162 ? 2.141 -7.332 0.174 1 98.94 162 LEU B CA 1
ATOM 2709 C C . LEU B 1 162 ? 0.96 -6.719 -0.571 1 98.94 162 LEU B C 1
ATOM 2711 O O . LEU B 1 162 ? 0.205 -7.43 -1.239 1 98.94 162 LEU B O 1
ATOM 2715 N N . ALA B 1 163 ? 0.787 -5.406 -0.505 1 98.75 163 ALA B N 1
ATOM 2716 C CA . ALA B 1 163 ? -0.329 -4.746 -1.177 1 98.75 163 ALA B CA 1
ATOM 2717 C C . ALA B 1 163 ? 0.083 -4.238 -2.557 1 98.75 163 ALA B C 1
ATOM 2719 O O . ALA B 1 163 ? -0.766 -4.027 -3.426 1 98.75 163 ALA B O 1
ATOM 2720 N N . ALA B 1 164 ? 1.373 -3.994 -2.711 1 98.06 164 ALA B N 1
ATOM 2721 C CA . ALA B 1 164 ? 1.898 -3.359 -3.916 1 98.06 164 ALA B CA 1
ATOM 2722 C C . ALA B 1 164 ? 2.215 -4.395 -4.988 1 98.06 164 ALA B C 1
ATOM 2724 O O . ALA B 1 164 ? 3.357 -4.844 -5.109 1 98.06 164 ALA B O 1
ATOM 2725 N N . ASP B 1 165 ? 1.243 -4.75 -5.715 1 98.06 165 ASP B N 1
ATOM 2726 C CA . ASP B 1 165 ? 1.534 -5.543 -6.902 1 98.06 165 ASP B CA 1
ATOM 2727 C C . ASP B 1 165 ? 1.981 -4.656 -8.062 1 98.06 165 ASP B C 1
ATOM 2729 O O . ASP B 1 165 ? 1.571 -3.496 -8.156 1 98.06 165 ASP B O 1
ATOM 2733 N N . VAL B 1 166 ? 2.842 -5.129 -8.953 1 98.06 166 VAL B N 1
ATOM 2734 C CA . VAL B 1 166 ? 3.404 -4.363 -10.055 1 98.06 166 VAL B CA 1
ATOM 2735 C C . VAL B 1 166 ? 2.602 -4.621 -11.328 1 98.06 166 VAL B C 1
ATOM 2737 O O . VAL B 1 166 ? 2.652 -5.719 -11.891 1 98.06 166 VAL B O 1
ATOM 2740 N N . ASP B 1 167 ? 1.896 -3.602 -11.789 1 93.94 167 ASP B N 1
ATOM 2741 C CA . ASP B 1 167 ? 1.02 -3.791 -12.938 1 93.94 167 ASP B CA 1
ATOM 2742 C C . ASP B 1 167 ? 1.3 -2.748 -14.023 1 93.94 167 ASP B C 1
ATOM 2744 O O . ASP B 1 167 ? 1.105 -3.01 -15.211 1 93.94 167 ASP B O 1
ATOM 2748 N N . ASP B 1 168 ? 1.679 -1.547 -13.594 1 93.94 168 ASP B N 1
ATOM 2749 C CA . ASP B 1 168 ? 1.935 -0.489 -14.57 1 93.94 168 ASP B CA 1
ATOM 2750 C C . ASP B 1 168 ? 3.244 0.233 -14.258 1 93.94 168 ASP B C 1
ATOM 2752 O O . ASP B 1 168 ? 3.947 -0.121 -13.312 1 93.94 168 ASP B O 1
ATOM 2756 N N . ALA B 1 169 ? 3.57 1.228 -15.109 1 94.25 169 ALA B N 1
ATOM 2757 C CA . ALA B 1 169 ? 4.879 1.873 -15.062 1 94.25 169 ALA B CA 1
ATOM 2758 C C . ALA B 1 169 ? 5.078 2.613 -13.742 1 94.25 169 ALA B C 1
ATOM 2760 O O . ALA B 1 169 ? 6.188 2.658 -13.211 1 94.25 169 ALA B O 1
ATOM 2761 N N . SER B 1 170 ? 4.008 3.17 -13.195 1 93.81 170 SER B N 1
ATOM 2762 C CA . SER B 1 170 ? 4.129 3.928 -11.953 1 93.81 170 SER B CA 1
ATOM 2763 C C . SER B 1 170 ? 4.508 3.02 -10.789 1 93.81 170 SER B C 1
ATOM 2765 O O . SER B 1 170 ? 5.141 3.465 -9.828 1 93.81 170 SER B O 1
ATOM 2767 N N . ASP B 1 171 ? 4.188 1.738 -10.875 1 97.12 171 ASP B N 1
ATOM 2768 C CA . ASP B 1 171 ? 4.496 0.777 -9.82 1 97.12 171 ASP B CA 1
ATOM 2769 C C . ASP B 1 171 ? 5.996 0.501 -9.75 1 97.12 171 ASP B C 1
ATOM 2771 O O . ASP B 1 171 ? 6.496 0.011 -8.734 1 97.12 171 ASP B O 1
ATOM 2775 N N . LEU B 1 172 ? 6.715 0.826 -10.859 1 98 172 LEU B N 1
ATOM 2776 C CA . LEU B 1 172 ? 8.133 0.505 -10.938 1 98 172 LEU B CA 1
ATOM 2777 C C . LEU B 1 172 ? 8.945 1.405 -10.008 1 98 172 LEU B C 1
ATOM 2779 O O . LEU B 1 172 ? 10.055 1.048 -9.609 1 98 172 LEU B O 1
ATOM 2783 N N . VAL B 1 173 ? 8.43 2.553 -9.68 1 97.88 173 VAL B N 1
ATOM 2784 C CA . VAL B 1 173 ? 9.109 3.443 -8.75 1 97.88 173 VAL B CA 1
ATOM 2785 C C . VAL B 1 173 ? 9.305 2.734 -7.41 1 97.88 173 VAL B C 1
ATOM 2787 O O . VAL B 1 173 ? 10.406 2.729 -6.855 1 97.88 173 VAL B O 1
ATOM 2790 N N . ASP B 1 174 ? 8.25 2.098 -6.961 1 98.5 174 ASP B N 1
ATOM 2791 C CA . ASP B 1 174 ? 8.328 1.409 -5.676 1 98.5 174 ASP B CA 1
ATOM 2792 C C . ASP B 1 174 ? 9.281 0.221 -5.746 1 98.5 174 ASP B C 1
ATOM 2794 O O . ASP B 1 174 ? 9.922 -0.129 -4.75 1 98.5 174 ASP B O 1
ATOM 2798 N N . VAL B 1 175 ? 9.391 -0.425 -6.922 1 98.75 175 VAL B N 1
ATOM 2799 C CA . VAL B 1 175 ? 10.383 -1.489 -7.082 1 98.75 175 VAL B CA 1
ATOM 2800 C C . VAL B 1 175 ? 11.781 -0.932 -6.855 1 98.75 175 VAL B C 1
ATOM 2802 O O . VAL B 1 175 ? 12.562 -1.495 -6.086 1 98.75 175 VAL B O 1
ATOM 2805 N N . PHE B 1 176 ? 12.07 0.193 -7.422 1 98.19 176 PHE B N 1
ATOM 2806 C CA . PHE B 1 176 ? 13.398 0.795 -7.301 1 98.19 176 PHE B CA 1
ATOM 2807 C C . PHE B 1 176 ? 13.656 1.245 -5.871 1 98.19 176 PHE B C 1
ATOM 2809 O O . PHE B 1 176 ? 14.797 1.193 -5.395 1 98.19 176 PHE B O 1
ATOM 2816 N N . VAL B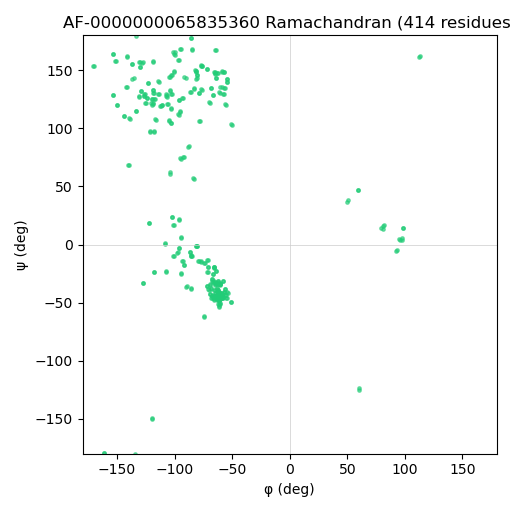 1 177 ? 12.625 1.603 -5.18 1 98.25 177 VAL B N 1
ATOM 2817 C CA . VAL B 1 177 ? 12.773 2.191 -3.854 1 98.25 177 VAL B CA 1
ATOM 2818 C C . VAL B 1 177 ? 12.875 1.085 -2.805 1 98.25 177 VAL B C 1
ATOM 2820 O O . VAL B 1 177 ? 13.664 1.183 -1.861 1 98.25 177 VAL B O 1
ATOM 2823 N N . HIS B 1 178 ? 12.094 -0.016 -2.975 1 98.62 178 HIS B N 1
ATOM 2824 C CA . HIS B 1 178 ? 11.875 -0.905 -1.838 1 98.62 178 HIS B CA 1
ATOM 2825 C C . HIS B 1 178 ? 12.422 -2.301 -2.121 1 98.62 178 HIS B C 1
ATOM 2827 O O . HIS B 1 178 ? 12.633 -3.09 -1.195 1 98.62 178 HIS B O 1
ATOM 2833 N N . ASN B 1 179 ? 12.547 -2.666 -3.402 1 98.69 179 ASN B N 1
ATOM 2834 C CA . ASN B 1 179 ? 13.062 -3.99 -3.725 1 98.69 179 ASN B CA 1
ATOM 2835 C C . ASN B 1 179 ? 14.586 -4.016 -3.703 1 98.69 179 ASN B C 1
ATOM 2837 O O . ASN B 1 179 ? 15.234 -3.102 -4.219 1 98.69 179 ASN B O 1
ATOM 2841 N N . THR B 1 180 ? 15.18 -4.965 -3.117 1 96.69 180 THR B N 1
ATOM 2842 C CA . THR B 1 180 ? 16.641 -5.105 -3.057 1 96.69 180 THR B CA 1
ATOM 2843 C C . THR B 1 180 ? 17.078 -6.441 -3.646 1 96.69 180 THR B C 1
ATOM 2845 O O . THR B 1 180 ? 18.172 -6.922 -3.357 1 96.69 180 THR B O 1
ATOM 2848 N N . ARG B 1 181 ? 16.25 -7.051 -4.395 1 97.06 181 ARG B N 1
ATOM 2849 C CA . ARG B 1 181 ? 16.484 -8.391 -4.918 1 97.06 181 ARG B CA 1
ATOM 2850 C C . ARG B 1 181 ? 16.5 -8.391 -6.441 1 97.06 181 ARG B C 1
ATOM 2852 O O . ARG B 1 181 ? 17.047 -7.477 -7.062 1 97.06 181 ARG B O 1
ATOM 2859 N N . ARG B 1 182 ? 16.094 -9.508 -7.016 1 98 182 ARG B N 1
ATOM 2860 C CA . ARG B 1 182 ? 16.312 -9.797 -8.43 1 98 182 ARG B CA 1
ATOM 2861 C C . ARG B 1 182 ? 15.555 -8.812 -9.32 1 98 182 ARG B C 1
ATOM 2863 O O . ARG B 1 182 ? 16.047 -8.414 -10.375 1 98 182 ARG B O 1
ATOM 2870 N N . THR B 1 183 ? 14.359 -8.453 -8.953 1 98.75 183 THR B N 1
ATOM 2871 C CA . THR B 1 183 ? 13.523 -7.633 -9.82 1 98.75 183 THR B CA 1
ATOM 2872 C C . THR B 1 183 ? 14.188 -6.289 -10.102 1 98.75 183 THR B C 1
ATOM 2874 O O . THR B 1 183 ? 14.281 -5.863 -11.25 1 98.75 183 THR B O 1
ATOM 2877 N N . ARG B 1 184 ? 14.617 -5.617 -9.07 1 98.69 184 ARG B N 1
ATOM 2878 C CA . ARG B 1 184 ? 15.305 -4.34 -9.234 1 98.69 184 ARG B CA 1
ATOM 2879 C C . ARG B 1 184 ? 16.594 -4.512 -10.055 1 98.69 184 ARG B C 1
ATOM 2881 O O . ARG B 1 184 ? 16.859 -3.729 -10.961 1 98.69 184 ARG B O 1
ATOM 2888 N N . GLU B 1 185 ? 17.359 -5.531 -9.711 1 98.25 185 GLU B N 1
ATOM 2889 C CA . GLU B 1 185 ? 18.609 -5.797 -10.438 1 98.25 185 GLU B CA 1
ATOM 2890 C C . GLU B 1 185 ? 18.344 -6.035 -11.922 1 98.25 185 GLU B C 1
ATOM 2892 O O . GLU B 1 185 ? 19.109 -5.59 -12.773 1 98.25 185 GLU B O 1
ATOM 2897 N N . TRP B 1 186 ? 17.281 -6.785 -12.211 1 98.31 186 TRP B N 1
ATOM 2898 C CA . TRP B 1 186 ? 16.906 -7.074 -13.586 1 98.31 186 TRP B CA 1
ATOM 2899 C C . TRP B 1 186 ? 16.609 -5.785 -14.352 1 98.31 186 TRP B C 1
ATOM 2901 O O . TRP B 1 186 ? 17.031 -5.617 -15.492 1 98.31 186 TRP B O 1
ATOM 2911 N N . LEU B 1 187 ? 15.883 -4.852 -13.734 1 98 187 LEU B N 1
ATOM 2912 C CA . LEU B 1 187 ? 15.562 -3.568 -14.352 1 98 187 LEU B CA 1
ATOM 2913 C C . LEU B 1 187 ? 16.828 -2.756 -14.609 1 98 187 LEU B C 1
ATOM 2915 O O . LEU B 1 187 ? 17 -2.184 -15.688 1 98 187 LEU B O 1
ATOM 2919 N N . ILE B 1 188 ? 17.672 -2.754 -13.617 1 97.5 188 ILE B N 1
ATOM 2920 C CA . ILE B 1 188 ? 18.922 -2.014 -13.742 1 97.5 188 ILE B CA 1
ATOM 2921 C C . ILE B 1 188 ? 19.75 -2.588 -14.891 1 97.5 188 ILE B C 1
ATOM 2923 O O . ILE B 1 188 ? 20.281 -1.841 -15.719 1 97.5 188 ILE B O 1
ATOM 2927 N N . ALA B 1 189 ? 19.891 -3.895 -14.938 1 97.12 189 ALA B N 1
ATOM 2928 C CA . ALA B 1 189 ? 20.641 -4.566 -16 1 97.12 189 ALA B CA 1
ATOM 2929 C C . ALA B 1 189 ? 20.062 -4.234 -17.375 1 97.12 189 ALA B C 1
ATOM 2931 O O . ALA B 1 189 ? 20.781 -4.199 -18.375 1 97.12 189 ALA B O 1
ATOM 2932 N N . GLY B 1 190 ? 18.75 -4.008 -17.438 1 96.19 190 GLY B N 1
ATOM 2933 C CA . GLY B 1 190 ? 18.078 -3.668 -18.688 1 96.19 190 GLY B CA 1
ATOM 2934 C C . GLY B 1 190 ? 18.203 -2.199 -19.047 1 96.19 190 GLY B C 1
ATOM 2935 O O . GLY B 1 190 ? 17.656 -1.758 -20.062 1 96.19 190 GLY B O 1
ATOM 2936 N N . GLY B 1 191 ? 18.875 -1.416 -18.188 1 96.5 191 GLY B N 1
ATOM 2937 C CA . GLY B 1 191 ? 19.141 -0.02 -18.5 1 96.5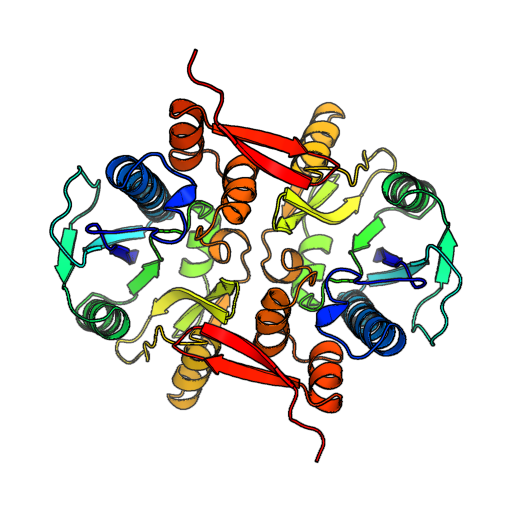 191 GLY B CA 1
ATOM 2938 C C . GLY B 1 191 ? 18.141 0.93 -17.859 1 96.5 191 GLY B C 1
ATOM 2939 O O . GLY B 1 191 ? 18.141 2.127 -18.156 1 96.5 191 GLY B O 1
ATOM 2940 N N . TRP B 1 192 ? 17.25 0.397 -17.078 1 97.12 192 TRP B N 1
ATOM 2941 C CA . TRP B 1 192 ? 16.25 1.23 -16.422 1 97.12 192 TRP B CA 1
ATOM 2942 C C . TRP B 1 192 ? 16.812 1.894 -15.172 1 97.12 192 TRP B C 1
ATOM 2944 O O . TRP B 1 192 ? 17.656 1.312 -14.477 1 97.12 192 TRP B O 1
ATOM 2954 N N . ARG B 1 193 ? 16.297 3.104 -14.836 1 96.75 193 ARG B N 1
ATOM 2955 C CA . ARG B 1 193 ? 16.719 3.814 -13.633 1 96.75 193 ARG B CA 1
ATOM 2956 C C . ARG B 1 193 ? 15.594 4.703 -13.102 1 96.75 193 ARG B C 1
ATOM 2958 O O . ARG B 1 193 ? 14.688 5.074 -13.852 1 96.75 193 ARG B O 1
ATOM 2965 N N . LEU B 1 194 ? 15.695 4.996 -11.891 1 96.25 194 LEU B N 1
ATOM 2966 C CA . LEU B 1 194 ? 14.789 5.957 -11.266 1 96.25 194 LEU B CA 1
ATOM 2967 C C . LEU B 1 194 ? 15.211 7.387 -11.594 1 96.25 194 LEU B C 1
ATOM 2969 O O . LEU B 1 194 ? 16.391 7.723 -11.539 1 96.25 194 LEU B O 1
ATOM 2973 N N . ALA B 1 195 ? 14.289 8.148 -12.016 1 94.94 195 ALA B N 1
ATOM 2974 C CA . ALA B 1 195 ? 14.484 9.562 -12.305 1 94.94 195 ALA B CA 1
ATOM 2975 C C . ALA B 1 195 ? 13.406 10.414 -11.633 1 94.94 195 ALA B C 1
ATOM 2977 O O . ALA B 1 195 ? 12.359 9.906 -11.242 1 94.94 195 ALA B O 1
ATOM 2978 N N . VAL B 1 196 ? 13.742 11.625 -11.344 1 92.38 196 VAL B N 1
ATOM 2979 C CA . VAL B 1 196 ? 12.773 12.578 -10.828 1 92.38 196 VAL B CA 1
ATOM 2980 C C . VAL B 1 196 ? 12.602 13.734 -11.812 1 92.38 196 VAL B C 1
ATOM 2982 O O . VAL B 1 196 ? 13.547 14.5 -12.047 1 92.38 196 VAL B O 1
ATOM 2985 N N . ASP B 1 197 ? 11.5 13.719 -12.453 1 85.75 197 ASP B N 1
ATOM 2986 C CA . ASP B 1 197 ? 11.156 14.789 -13.383 1 85.75 197 ASP B CA 1
ATOM 2987 C C . ASP B 1 197 ? 10.141 15.75 -12.766 1 85.75 197 ASP B C 1
ATOM 2989 O O . ASP B 1 197 ? 9.008 15.359 -12.469 1 85.75 197 ASP B O 1
ATOM 2993 N N . ASP B 1 198 ? 10.469 17.031 -12.57 1 85.5 198 ASP B N 1
ATOM 2994 C CA . ASP B 1 198 ? 9.617 18.062 -11.992 1 85.5 198 ASP B CA 1
ATOM 2995 C C . ASP B 1 198 ? 9 17.594 -10.68 1 85.5 198 ASP B C 1
ATOM 2997 O O . ASP B 1 198 ? 7.781 17.672 -10.492 1 85.5 198 ASP B O 1
ATOM 3001 N N . GLY B 1 199 ? 9.695 16.859 -9.891 1 86.69 199 GLY B N 1
ATOM 3002 C CA . GLY B 1 199 ? 9.305 16.453 -8.547 1 86.69 199 GLY B CA 1
ATOM 3003 C C . GLY B 1 199 ? 8.602 15.109 -8.508 1 86.69 199 GLY B C 1
ATOM 3004 O O . GLY B 1 199 ? 8.281 14.609 -7.43 1 86.69 199 GLY B O 1
ATOM 3005 N N . THR B 1 200 ? 8.336 14.523 -9.664 1 89.38 200 THR B N 1
ATOM 3006 C CA . THR B 1 200 ? 7.613 13.258 -9.727 1 89.38 200 THR B CA 1
ATOM 3007 C C . THR B 1 200 ? 8.562 12.117 -10.086 1 89.38 200 THR B C 1
ATOM 3009 O O . THR B 1 200 ? 9.188 12.133 -11.148 1 89.38 200 THR B O 1
ATOM 3012 N N . PRO B 1 201 ? 8.625 11.211 -9.25 1 95.88 201 PRO B N 1
ATOM 3013 C CA . PRO B 1 201 ? 9.477 10.07 -9.562 1 95.88 201 PRO B CA 1
ATOM 3014 C C . PRO B 1 201 ? 8.93 9.227 -10.711 1 95.88 201 PRO B C 1
ATOM 3016 O O . PRO B 1 201 ? 7.727 8.969 -10.773 1 95.88 201 PRO B O 1
ATOM 3019 N N . THR B 1 202 ? 9.766 8.867 -11.625 1 95.5 202 THR B N 1
ATOM 3020 C CA . THR B 1 202 ? 9.453 7.98 -12.742 1 95.5 202 THR B CA 1
ATOM 3021 C C . THR B 1 202 ? 10.617 7.035 -13.023 1 95.5 202 THR B C 1
ATOM 3023 O O . THR B 1 202 ? 11.719 7.223 -12.5 1 95.5 202 THR B O 1
ATOM 3026 N N . VAL B 1 203 ? 10.328 5.988 -13.719 1 96.69 203 VAL B N 1
ATOM 3027 C CA . VAL B 1 203 ? 11.359 5.066 -14.172 1 96.69 203 VAL B CA 1
ATOM 3028 C C . VAL B 1 203 ? 11.586 5.234 -15.68 1 96.69 203 VAL B C 1
ATOM 3030 O O . VAL B 1 203 ? 10.633 5.211 -16.453 1 96.69 203 VAL B O 1
ATOM 3033 N N . VAL B 1 204 ? 12.844 5.449 -16.047 1 96.06 204 VAL B N 1
ATOM 3034 C CA . VAL B 1 204 ? 13.172 5.719 -17.438 1 96.06 204 VAL B CA 1
ATOM 3035 C C . VAL B 1 204 ? 14.32 4.812 -17.875 1 96.06 204 VAL B C 1
ATOM 3037 O O . VAL B 1 204 ? 15.031 4.254 -17.047 1 96.06 204 VAL B O 1
ATOM 3040 N N . ARG B 1 205 ? 14.414 4.594 -19.203 1 94.62 205 ARG B N 1
ATOM 3041 C CA . ARG B 1 205 ? 15.484 3.764 -19.734 1 94.62 205 ARG B CA 1
ATOM 3042 C C . ARG B 1 205 ? 16.578 4.621 -20.375 1 94.62 205 ARG B C 1
ATOM 3044 O O . ARG B 1 205 ? 16.266 5.598 -21.062 1 94.62 205 ARG B O 1
ATOM 3051 N N . GLU B 1 206 ? 17.828 4.312 -20.016 1 85.75 206 GLU B N 1
ATOM 3052 C CA . GLU B 1 206 ? 18.969 4.969 -20.672 1 85.75 206 GLU B CA 1
ATOM 3053 C C . GLU B 1 206 ? 18.969 4.676 -22.172 1 85.75 206 GLU B C 1
ATOM 3055 O O . GLU B 1 206 ? 18.672 3.559 -22.594 1 85.75 206 GLU B O 1
ATOM 3060 N N . PRO B 1 207 ? 19.109 5.855 -22.938 1 75.25 207 PRO B N 1
ATOM 3061 C CA . PRO B 1 207 ? 19.234 5.602 -24.375 1 75.25 207 PRO B CA 1
ATOM 3062 C C . PRO B 1 207 ? 20.391 4.656 -24.703 1 75.25 207 PRO B C 1
ATOM 3064 O O . PRO B 1 207 ? 21.422 4.66 -24.016 1 75.25 207 PRO B O 1
ATOM 3067 N N . ASN B 1 208 ? 20.156 3.518 -25.328 1 61.72 208 ASN B N 1
ATOM 3068 C CA . ASN B 1 208 ? 21.234 2.691 -25.859 1 61.72 208 ASN B CA 1
ATOM 3069 C C . ASN B 1 208 ? 22.188 3.51 -26.734 1 61.72 208 ASN B C 1
ATOM 3071 O O . ASN B 1 208 ? 21.75 4.273 -27.594 1 61.72 208 ASN B O 1
ATOM 3075 N N . ASP B 1 209 ? 23.344 3.814 -26.156 1 47.19 209 ASP B N 1
ATOM 3076 C CA . ASP B 1 209 ? 24.312 4.328 -27.125 1 47.19 209 ASP B CA 1
ATOM 3077 C C . ASP B 1 209 ? 24.453 3.387 -28.328 1 47.19 209 ASP B C 1
ATOM 3079 O O . ASP B 1 209 ? 24.375 2.166 -28.172 1 47.19 209 ASP B O 1
#

pLDDT: mean 96.46, std 5.14, range [47.19, 98.94]

Sequence (418 aa):
MRTVVPFDPRDPKSRLAEFFADAEERRGFAYAMLADVLGAVRDAGGDPVVVATAPVSRPVDAPVTVDDRALSTAVAAAIADGPLPTAVVMADLALATPDAIRRVFAASGDVVLAPGSGGGTNVVLARTADVPVSYHGVSFRDHVTAAERAGLTVTTVDSFRLAADVDDASDLVDVFVHNTRRTREWLIAGGWRLAVDDGTPTVVREPNDMRTVVPFDPRDPKSRLAEFFADAEERRGFAYAMLADVLGAVRDAGGDPVVVATAPVSRPVDAPVTVDDRALSTAVAAAIADGPLPTAVVMADLALATPDAIRRVFAASGDVVLAPGSGGGTNVVLARTADVPVSYHGVSFRDHVTAAERAGLTVTTVDSFRLAADVDDASDLVDVFVHNTRRTREWLIAGGWRLAVDDGTPTVVREPND

InterPro domains:
  IPR002835 Phosphoenolpyruvate guanylyltransferase CofC [MF_02114] (1-189)
  IPR002835 Phosphoenolpyruvate guanylyltransferase CofC [PF01983] (1-188)
  IPR002835 Phosphoenolpyruvate guanylyltransferase CofC [PTHR40392] (1-205)
  IPR002835 Phosphoenolpyruvate guanylyltransferase CofC [TIGR03552] (3-183)
  IPR029044 Nucleotide-diphospho-sugar transferases [G3DSA:3.90.550.10] (1-162)
  IPR029044 Nucleotide-diphospho-sugar transferases [SSF53448] (1-202)